Protein 1YJG (pdb70)

Nearest PDB structures (foldseek):
  2ga0-assembly1_A  TM=1.002E+00  e=1.908E-20  Borrelia turicatae
  1yjg-assembly2_D  TM=1.001E+00  e=1.704E-19  Borrelia turicatae
  7uj6-assembly2_D  TM=9.608E-01  e=1.787E-10  Borreliella burgdorferi 297
  1f1m-assembly2_D  TM=9.426E-01  e=2.082E-10  Borreliella burgdorferi
  7bml-assembly2_C  TM=9.352E-01  e=4.469E-10  Borreliella burgdorferi

InterPro domains:
  IPR001800 Lipoprotein, OspC-type [PF01441] (38-207)
  IPR036437 Outer surface protein C-like superfamily [G3DSA:1.20.120.240] (45-202)
  IPR036437 Outer surface protein C-like superfamily [SSF63515] (40-206)

CATH classification: 1.20.120.240

Solvent-accessible surface area: 25909 Å² total; per-residue (Å²): 135,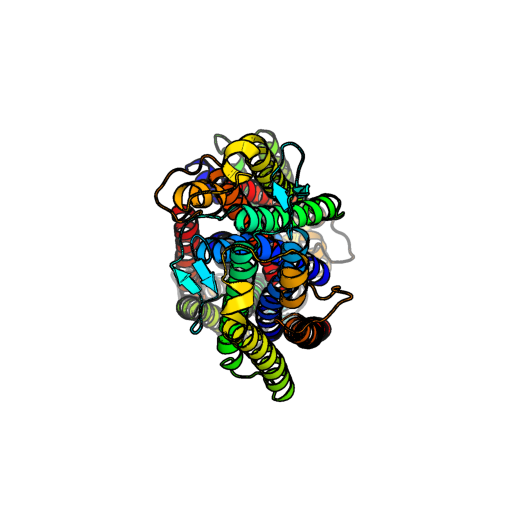154,125,5,80,65,14,34,38,7,12,86,45,0,23,20,0,25,2,4,0,62,2,0,45,28,1,13,120,0,12,2,62,56,0,0,64,142,9,53,77,109,50,50,18,84,0,9,4,0,0,0,0,0,13,8,1,0,37,13,0,22,95,75,0,33,75,10,47,162,67,138,87,31,60,124,93,28,83,36,67,0,54,78,0,40,90,10,0,58,50,0,20,79,62,0,56,78,59,37,83,52,0,8,92,91,67,0,112,31,70,42,0,58,11,0,0,20,53,86,48,143,42,61,40,68,17,0,0,71,25,0,58,118,0,10,91,8,0,63,47,0,12,95,30,0,52,56,40,10,64,58,15,33,69,90,97,89,55,116,8,50,49,14,40,41,9,12,71,34,0,30,20,2,23,4,5,0,60,2,0,40,27,0,16,118,0,11,2,59,65,0,1,67,134,10,52,72,114,44,48,25,75,0,9,2,0,2,0,0,0,15,6,0,0,42,13,0,19,91,79,0,33,63,9,44,150,38,45,80,26,61,124,98,34,88,38,68,0,51,78,0,44,89,13,0,56,53,3,19,75,60,1,57,75,67,38,79,47,0,10,92,114,61,0,116,41,68,39,0,80,12,1,0,24,64,79,14,146,43,62,62,65,19,0,0,68,30,0,47,126,0,12,94,11,0,57,51,0,16,92,33,0,52,58,39,14,72,64,7,24,112,86,86,148,22,97,103,10,26,46,10,13,84,36,0,32,19,1,26,3,6,0,61,2,0,43,29,0,14,120,0,11,1,61,56,0,1,66,143,8,56,73,111,58,51,21,102,0,9,6,0,0,0,0,0,15,7,1,0,34,14,0,24,97,76,0,32,73,8,48,165,86,138,87,34,67,130,67,29,81,36,38,0,52,75,0,36,93,10,0,58,49,0,19,79,61,0,55,81,62,34,77,47,0,8,104,111,68,1,115,36,67,46,0,67,12,0,0,20,48,87,45,144,38,62,69,69,22,0,0,72,24,0,49,117,0,10,92,10,0,43,40,0,15,15,28,0,25,10,38,10,22,63,11,7,49,89,107,61,159,98,2,41,76,15,28,43,10,13,76,42,0,36,18,0,24,3,5,0,60,3,0,42,25,0,14,122,0,10,1,63,68,0,1,67,134,8,54,74,106,42,45,32,95,0,11,5,0,2,0,0,0,14,5,1,0,41,12,0,22,91,79,0,39,70,10,56,164,88,137,85,46,65,139,96,25,84,36,68,0,51,80,0,32,86,14,0,56,54,3,20,76,61,1,59,77,56,41,80,47,0,9,93,113,59,0,117,30,59,31,0,71,13,1,0,25,65,76,16,144,39,62,72,62,19,0,0,71,37,0,50,135,0,11,92,11,0,58,47,0,16,91,30,0,40,54,42,9,76,63,14,29,124,77,111

Sequence (626 aa):
TKNITDAVAFAKSVKDVHTLVKSIDELAKAIGKKIGANGLETDADKNAKLISGAYSVISAVDTKLASLEKKVGISDDLKGKITTVKNASTSFLTKAKSKTADLGKDDVKDADAKTAIDIADTGAKDKGAEELIKLNTAIDALLTSAEAAVTAAINALTKNITDAVAFAKSVKDVHTLVKSIDELAKAIGKKIGANGLETDADKNAKLISGAYSVISAVDTKLASLEKKVGISDDLKGKITTVKNASTSFLTKAKSKTADLGKDDVKDADAKTAIDIADTGAKDKGAEELIKLNTAIDALLTSAEAAVTAAINALNITDAVAFAKSVKDVHTLVKSIDELAKAIGKKIGANGLETDADKNAKLISGAYSVISAVDTKLASLEKKVGISDDLKGKITTVKNASTSFLTKAKSKTADLGKDDVKDADAKTAIDIADTGAKDKGAEELIKLNTAIDALLTSAEAAVTAAINALTKNITDAVAFAKSVKDVHTLVKSIDELAKAIGKKIGANGLETDADKNAKLISGAYSVISAVDTKLASLEKKVGISDDLKGKITTVKNASTSFLTKAKSKTADLGKDDVKDADAKTAIDIADTGAKDKGAEELIKLNTAIDALLTSAEAAVTAAINAL

Secondary structure (DSSP, 8-state):
-HHHHHHHHHHHHHHHHHHHHHHHHHHHTTTTEEEETTEEEE--S--HHHHHHHHHHHHHHHHHHHHHHT-TT--HHHHHHHHHHHHHHHHHHHHHHHTHHHHSSS---HHHHHHHH-SSSSS--TTTHHHHHHHHHHHHHHHHHHHHHHHHHHHT-/--HHHHHHHHHHHHHHHHHHHHHHHHHHTTTTEEEETTEEEE-----HHHHHHHHHHHHHHHHHHHHHHT-TT--HHHHHHHHHHHHHHHHHHHHHHHTHHHHSSS---HHHHHHHH-TT-SS--TTTHHHHHHHHHHHHHHHHHHHHHHHHHHHH-/-HHHHHHHHHHHHHHHHHHHHHHHHHHTTTEEEETTEEEE--S--HHHHHHHHHHHHHHHHHHHHHHT-SS--HHHHHHHHHHHHHHHHHHHHHHHTHHHHSSTT--HHHHHHHH-SS-SS--TTTHHHHHHHHHHHHHHHHHHHHHHHHHHHT-/-HHHHHHHHHHHHHHHHHHHHHHHHHHHTTTTEEEETTEEEE--S--HHHHHHHHHHHHHHHHHHHHHHT-SS--HHHHHHHHHHHHHHHHHHHHHHHTHHHHSSS---HHHHHHHH-TT-SS--TTTHHHHHHHHHHHHHHHHHHHHHHHHHHTT-

Structure (mmCIF, N/CA/C/O backbone):
data_1YJG
#
_entry.id   1YJG
#
_cell.length_a   175.857
_cell.length_b   34.213
_cell.length_c   99.386
_cell.angle_alpha   90.00
_cell.angle_beta   112.68
_cell.angle_gamma   90.00
#
_symmetry.space_group_name_H-M   'C 1 2 1'
#
loop_
_entity.id
_entity.type
_entity.pdbx_description
1 polymer 'Surface protein VspA'
2 water water
#
loop_
_atom_site.group_PDB
_atom_site.id
_atom_site.type_symbol
_atom_site.label_atom_id
_atom_site.label_alt_id
_atom_site.label_comp_id
_atom_site.label_asym_id
_atom_site.label_entity_id
_atom_site.label_seq_id
_atom_site.pdbx_PDB_ins_code
_atom_site.Cartn_x
_atom_site.Cartn_y
_atom_site.Cartn_z
_atom_site.occupancy
_atom_site.B_iso_or_equiv
_atom_site.auth_seq_id
_atom_site.auth_comp_id
_atom_site.auth_asym_id
_atom_site.auth_atom_id
_atom_site.pdbx_PDB_model_num
ATOM 1 N N . THR A 1 1 ? 7.514 23.042 3.442 1.00 52.51 45 THR A N 1
ATOM 2 C CA . THR A 1 1 ? 8.389 22.614 4.576 1.00 52.42 45 THR A CA 1
ATOM 3 C C . THR A 1 1 ? 7.591 21.969 5.722 1.00 51.02 45 THR A C 1
ATOM 4 O O . THR A 1 1 ? 8.109 21.098 6.419 1.00 52.84 45 THR A O 1
ATOM 8 N N . LYS A 1 2 ? 6.345 22.397 5.923 1.00 47.97 46 LYS A N 1
ATOM 9 C CA . LYS A 1 2 ? 5.503 21.838 6.990 1.00 44.34 46 LYS A CA 1
ATOM 10 C C . LYS A 1 2 ? 5.140 20.366 6.734 1.00 40.39 46 LYS A C 1
ATOM 11 O O . LYS A 1 2 ? 4.862 19.630 7.675 1.00 39.03 46 LYS A O 1
ATOM 17 N N . ASN A 1 3 ? 5.141 19.953 5.467 1.00 36.67 47 ASN A N 1
ATOM 18 C CA . ASN A 1 3 ? 4.817 18.581 5.080 1.00 33.88 47 ASN A CA 1
ATOM 19 C C . ASN A 1 3 ? 5.855 17.570 5.568 1.00 30.70 47 ASN A C 1
ATOM 20 O O . ASN A 1 3 ? 5.505 16.479 6.030 1.00 27.97 47 ASN A O 1
ATOM 25 N N . ILE A 1 4 ? 7.132 17.916 5.428 1.00 26.24 48 ILE A N 1
ATOM 26 C CA . ILE A 1 4 ? 8.202 17.027 5.874 1.00 22.45 48 ILE A CA 1
ATOM 27 C C . ILE A 1 4 ? 8.266 17.026 7.399 1.00 17.59 48 ILE A C 1
ATOM 28 O O . ILE A 1 4 ? 8.585 16.021 8.000 1.00 14.44 48 ILE A O 1
ATOM 33 N N . THR A 1 5 ? 7.935 18.154 8.016 1.00 18.37 49 THR A N 1
ATOM 34 C CA . THR A 1 5 ? 7.952 18.277 9.466 1.00 17.74 49 THR A CA 1
ATOM 35 C C . THR A 1 5 ? 6.853 17.417 10.107 1.00 15.46 49 THR A C 1
ATOM 36 O O . THR A 1 5 ? 7.076 16.819 11.141 1.00 12.09 49 THR A O 1
ATOM 40 N N . ASP A 1 6 ? 5.692 17.338 9.462 1.00 14.12 50 ASP A N 1
ATOM 41 C CA . ASP A 1 6 ? 4.567 16.571 9.965 1.00 14.36 50 ASP A CA 1
ATOM 42 C C . ASP A 1 6 ? 4.781 15.070 9.780 1.00 14.92 50 ASP A C 1
ATOM 43 O O . ASP A 1 6 ? 4.357 14.276 10.615 1.00 12.93 50 ASP A O 1
ATOM 48 N N . ALA A 1 7 ? 5.452 14.695 8.696 1.00 12.53 51 ALA A N 1
ATOM 49 C CA . ALA A 1 7 ? 5.725 13.305 8.403 1.00 15.40 51 ALA A CA 1
ATOM 50 C C . ALA A 1 7 ? 6.756 12.790 9.381 1.00 14.93 51 ALA A C 1
ATOM 51 O O . ALA A 1 7 ? 6.614 11.696 9.922 1.00 12.48 51 ALA A O 1
ATOM 53 N N . VAL A 1 8 ? 7.788 13.592 9.609 1.00 13.15 52 VAL A N 1
ATOM 54 C CA . VAL A 1 8 ? 8.855 13.216 10.523 1.00 14.89 52 VAL A CA 1
ATOM 55 C C . VAL A 1 8 ? 8.298 13.068 11.942 1.00 14.91 52 VAL A C 1
ATOM 56 O O . VAL A 1 8 ? 8.549 12.066 12.603 1.00 12.69 52 VAL A O 1
ATOM 60 N N . ALA A 1 9 ? 7.520 14.053 12.383 1.00 9.48 53 ALA A N 1
ATOM 61 C CA . ALA A 1 9 ? 6.928 14.034 13.716 1.00 12.21 53 ALA A CA 1
ATOM 62 C C . ALA A 1 9 ? 6.075 12.772 13.928 1.00 13.05 53 ALA A C 1
ATOM 63 O O . ALA A 1 9 ? 6.190 12.086 14.951 1.00 14.89 53 ALA A O 1
ATOM 65 N N . PHE A 1 10 ? 5.248 12.452 12.941 1.00 13.53 54 PHE A N 1
ATOM 66 C CA . PHE A 1 10 ? 4.379 11.282 13.006 1.00 14.92 54 PHE A CA 1
ATOM 67 C C . PHE A 1 10 ? 5.179 9.991 13.068 1.00 16.28 54 PHE A C 1
ATOM 68 O O . PHE A 1 10 ? 4.852 9.076 13.815 1.00 14.80 54 PHE A O 1
ATOM 76 N N . ALA A 1 11 ? 6.227 9.926 12.260 1.00 17.17 55 ALA A N 1
ATOM 77 C CA . ALA A 1 11 ? 7.102 8.767 12.202 1.00 15.79 55 ALA A CA 1
ATOM 78 C C . ALA A 1 11 ? 7.817 8.582 13.537 1.00 13.18 55 ALA A C 1
ATOM 79 O O . ALA A 1 11 ? 8.040 7.456 13.964 1.00 12.41 55 ALA A O 1
ATOM 81 N N . LYS A 1 12 ? 8.175 9.691 14.176 1.00 11.57 56 LYS A N 1
ATOM 82 C CA . LYS A 1 12 ? 8.861 9.669 15.466 1.00 13.52 56 LYS A CA 1
ATOM 83 C C . LYS A 1 12 ? 7.964 9.038 16.520 1.00 13.29 56 LYS A C 1
ATOM 84 O O . LYS A 1 12 ? 8.428 8.288 17.363 1.00 13.74 56 LYS A O 1
ATOM 90 N N . SER A 1 13 ? 6.683 9.394 16.470 1.00 13.19 57 SER A N 1
ATOM 91 C CA . SER A 1 13 ? 5.682 8.906 17.400 1.00 10.55 57 SER A CA 1
ATOM 92 C C . SER A 1 13 ? 5.411 7.437 17.210 1.00 11.89 57 SER A C 1
ATOM 93 O O . SER A 1 13 ? 5.235 6.706 18.185 1.00 13.45 57 SER A O 1
ATOM 96 N N . VAL A 1 14 ? 5.357 7.009 15.953 1.00 11.81 58 VAL A N 1
ATOM 97 C CA . VAL A 1 14 ? 5.107 5.618 15.623 1.00 11.83 58 VAL A CA 1
ATOM 98 C C . VAL A 1 14 ? 6.337 4.782 15.987 1.00 11.31 58 VAL A C 1
ATOM 99 O O . VAL A 1 14 ? 6.204 3.681 16.526 1.00 11.79 58 VAL A O 1
ATOM 103 N N . LYS A 1 15 ? 7.523 5.311 15.700 1.00 8.98 59 LYS A N 1
ATOM 104 C CA . LYS A 1 15 ? 8.782 4.625 16.005 1.00 10.23 59 LYS A CA 1
ATOM 105 C C . LYS A 1 15 ? 8.825 4.369 17.506 1.00 12.36 59 LYS A C 1
ATOM 106 O O . LYS A 1 15 ? 9.178 3.279 17.955 1.00 8.20 59 LYS A O 1
ATOM 112 N N . ASP A 1 16 ? 8.446 5.391 18.269 1.00 10.22 60 ASP A N 1
ATOM 113 C CA . ASP A 1 16 ? 8.409 5.323 19.715 1.00 10.69 60 ASP A CA 1
ATOM 114 C C . ASP A 1 16 ? 7.542 4.138 20.177 1.00 11.44 60 ASP A C 1
ATOM 115 O O . ASP A 1 16 ? 7.984 3.306 20.958 1.00 6.37 60 ASP A O 1
ATOM 120 N N . VAL A 1 17 ? 6.311 4.063 19.677 1.00 11.20 61 VAL A N 1
ATOM 121 C CA . VAL A 1 17 ? 5.398 2.988 20.043 1.00 10.47 61 VAL A CA 1
ATOM 122 C C . VAL A 1 17 ? 5.936 1.610 19.590 1.00 12.10 61 VAL A C 1
ATOM 123 O O . VAL A 1 17 ? 5.815 0.619 20.303 1.00 9.85 61 VAL A O 1
ATOM 127 N N . HIS A 1 18 ? 6.549 1.572 18.414 1.00 10.68 62 HIS A N 1
ATOM 128 C CA . HIS A 1 18 ? 7.103 0.352 17.849 1.00 10.39 62 HIS A CA 1
ATOM 129 C C . HIS A 1 18 ? 8.174 -0.214 18.764 1.00 12.30 62 HIS A C 1
ATOM 130 O O . HIS A 1 18 ? 8.175 -1.417 19.084 1.00 6.53 62 HIS A O 1
ATOM 137 N N . THR A 1 19 ? 9.065 0.665 19.218 1.00 10.95 63 THR A N 1
ATOM 138 C CA . THR A 1 19 ? 10.143 0.264 20.114 1.00 13.61 63 THR A CA 1
ATOM 139 C C . THR A 1 19 ? 9.572 -0.295 21.423 1.00 13.13 63 THR A C 1
ATOM 140 O O . THR A 1 19 ? 9.985 -1.370 21.862 1.00 10.22 63 THR A O 1
ATOM 144 N N . LEU A 1 20 ? 8.625 0.423 22.031 1.00 8.93 64 LEU A N 1
ATOM 145 C CA . LEU A 1 20 ? 8.012 -0.038 23.275 1.00 11.00 64 LEU A CA 1
ATOM 146 C C . LEU A 1 20 ? 7.409 -1.455 23.136 1.00 13.16 64 LEU A C 1
ATOM 147 O O . LEU A 1 20 ? 7.523 -2.266 24.049 1.00 10.15 64 LEU A O 1
ATOM 152 N N . VAL A 1 21 ? 6.771 -1.727 22.000 1.00 8.32 65 VAL A N 1
ATOM 153 C CA . VAL A 1 21 ? 6.152 -3.015 21.735 1.00 12.39 65 VAL A CA 1
ATOM 154 C C . VAL A 1 21 ? 7.227 -4.114 21.659 1.00 11.62 65 VAL A C 1
ATOM 155 O O . VAL A 1 21 ? 7.085 -5.169 22.275 1.00 11.51 65 VAL A O 1
ATOM 159 N N . LYS A 1 22 ? 8.305 -3.829 20.937 1.00 11.38 66 LYS A N 1
ATOM 160 C CA . LYS A 1 22 ? 9.415 -4.751 20.787 1.00 11.09 66 LYS A CA 1
ATOM 161 C C . LYS A 1 22 ? 10.153 -4.935 22.114 1.00 11.55 66 LYS A C 1
ATOM 162 O O . LYS A 1 22 ? 10.759 -6.001 22.346 1.00 12.03 66 LYS A O 1
ATOM 168 N N . SER A 1 23 ? 10.094 -3.915 22.975 1.00 5.97 67 SER A N 1
ATOM 169 C CA . SER A 1 23 ? 10.757 -3.939 24.283 1.00 5.56 67 SER A CA 1
ATOM 170 C C . SER A 1 23 ? 10.194 -5.054 25.134 1.00 7.67 67 SER A C 1
ATOM 171 O O . SER A 1 23 ? 10.877 -5.546 26.022 1.00 10.71 67 SER A O 1
ATOM 174 N N . ILE A 1 24 ? 8.950 -5.449 24.861 1.00 9.21 68 ILE A N 1
ATOM 175 C CA . ILE A 1 24 ? 8.312 -6.538 25.600 1.00 10.36 68 ILE A CA 1
ATOM 176 C C . ILE A 1 24 ? 9.090 -7.856 25.339 1.00 11.98 68 ILE A C 1
ATOM 177 O O . ILE A 1 24 ? 9.084 -8.740 26.179 1.00 10.08 68 ILE A O 1
ATOM 182 N N . ASP A 1 25 ? 9.737 -7.987 24.172 1.00 11.57 69 ASP A N 1
ATOM 183 C CA . ASP A 1 25 ? 10.539 -9.184 23.862 1.00 11.46 69 ASP A CA 1
ATOM 184 C C . ASP A 1 25 ? 11.767 -9.204 24.792 1.00 12.14 69 ASP A C 1
ATOM 185 O O . ASP A 1 25 ? 12.277 -10.266 25.126 1.00 9.18 69 ASP A O 1
ATOM 190 N N . GLU A 1 26 ? 12.262 -8.019 25.168 1.00 12.99 70 GLU A N 1
ATOM 191 C CA . GLU A 1 26 ? 13.417 -7.920 26.070 1.00 11.96 70 GLU A CA 1
ATOM 192 C C . GLU A 1 26 ? 13.000 -8.281 27.507 1.00 9.44 70 GLU A C 1
ATOM 193 O O . GLU A 1 26 ? 13.818 -8.772 28.274 1.00 6.62 70 GLU A O 1
ATOM 199 N N . LEU A 1 27 ? 11.737 -8.032 27.856 1.00 9.52 71 LEU A N 1
ATOM 200 C CA . LEU A 1 27 ? 11.207 -8.344 29.181 1.00 11.36 71 LEU A CA 1
ATOM 201 C C . LEU A 1 27 ? 10.972 -9.843 29.305 1.00 14.08 71 LEU A C 1
ATOM 202 O O . LEU A 1 27 ? 11.116 -10.419 30.400 1.00 14.46 71 LEU A O 1
ATOM 207 N N . ALA A 1 28 ? 10.598 -10.468 28.188 1.00 13.68 72 ALA A N 1
ATOM 208 C CA . ALA A 1 28 ? 10.347 -11.905 28.144 1.00 16.94 72 ALA A CA 1
ATOM 209 C C . ALA A 1 28 ? 11.643 -12.685 28.367 1.00 15.72 72 ALA A C 1
ATOM 210 O O . ALA A 1 28 ? 11.608 -13.808 28.841 1.00 18.42 72 ALA A O 1
ATOM 212 N N . LYS A 1 29 ? 12.785 -12.093 28.017 1.00 18.30 73 LYS A N 1
ATOM 213 C CA . LYS A 1 29 ? 14.084 -12.741 28.224 1.00 17.47 73 LYS A CA 1
ATOM 214 C C . LYS A 1 29 ? 14.446 -12.750 29.724 1.00 15.65 73 LYS A C 1
ATOM 215 O O . LYS A 1 29 ? 15.396 -13.413 30.129 1.00 18.72 73 LYS A O 1
ATOM 221 N N . ALA A 1 30 ? 13.720 -11.971 30.527 1.00 17.29 74 ALA A N 1
ATOM 222 C CA . ALA A 1 30 ? 13.947 -11.881 31.974 1.00 17.68 74 ALA A CA 1
ATOM 223 C C . ALA A 1 30 ? 13.051 -12.812 32.787 1.00 17.89 74 ALA A C 1
ATOM 224 O O . ALA A 1 30 ? 13.171 -12.871 34.011 1.00 17.24 74 ALA A O 1
ATOM 226 N N . ILE A 1 31 ? 12.129 -13.498 32.117 1.00 15.72 75 ILE A N 1
ATOM 227 C CA . ILE A 1 31 ? 11.232 -14.418 32.797 1.00 17.88 75 ILE A CA 1
ATOM 228 C C . ILE A 1 31 ? 12.060 -15.535 33.436 1.00 17.33 75 ILE A C 1
ATOM 229 O O . ILE A 1 31 ? 12.905 -16.150 32.782 1.00 16.07 75 ILE A O 1
ATOM 234 N N . GLY A 1 32 ? 11.827 -15.780 34.719 1.00 20.61 76 GLY A N 1
ATOM 235 C CA . GLY A 1 32 ? 12.539 -16.820 35.443 1.00 21.29 76 GLY A CA 1
ATOM 236 C C . GLY A 1 32 ? 14.022 -16.541 35.518 1.00 21.24 76 GLY A C 1
ATOM 237 O O . GLY A 1 32 ? 14.830 -17.460 35.418 1.00 24.30 76 GLY A O 1
ATOM 238 N N . LYS A 1 33 ? 14.367 -15.263 35.659 1.00 19.64 77 LYS A N 1
ATOM 239 C CA . LYS A 1 33 ? 15.750 -14.823 35.751 1.00 21.66 77 LYS A CA 1
ATOM 240 C C . LYS A 1 33 ? 15.914 -13.737 36.812 1.00 20.61 77 LYS A C 1
ATOM 241 O O . LYS A 1 33 ? 15.068 -12.844 36.963 1.00 18.93 77 LYS A O 1
ATOM 247 N N . LYS A 1 34 ? 17.015 -13.831 37.546 1.00 19.03 78 LYS A N 1
ATOM 248 C CA . LYS A 1 34 ? 17.356 -12.874 38.583 1.00 19.55 78 LYS A CA 1
ATOM 249 C C . LYS A 1 34 ? 18.616 -12.151 38.129 1.00 17.82 78 LYS A C 1
ATOM 250 O O . LYS A 1 34 ? 19.328 -12.638 37.252 1.00 13.51 78 LYS A O 1
ATOM 256 N N . ILE A 1 35 ? 18.884 -10.983 38.699 1.00 19.00 79 ILE A N 1
ATOM 257 C CA . ILE A 1 35 ? 20.088 -10.259 38.332 1.00 18.48 79 ILE A CA 1
ATOM 258 C C . ILE A 1 35 ? 21.192 -10.891 39.175 1.00 21.25 79 ILE A C 1
ATOM 259 O O . ILE A 1 35 ? 21.193 -10.757 40.399 1.00 20.26 79 ILE A O 1
ATOM 264 N N . GLY A 1 36 ? 22.077 -11.630 38.506 1.00 23.29 80 GLY A N 1
ATOM 265 C CA . GLY A 1 36 ? 23.205 -12.309 39.129 1.00 22.62 80 GLY A CA 1
ATOM 266 C C . GLY A 1 36 ? 24.466 -11.471 39.045 1.00 22.39 80 GLY A C 1
ATOM 267 O O . GLY A 1 36 ? 24.443 -10.362 38.496 1.00 19.31 80 GLY A O 1
ATOM 268 N N . ALA A 1 37 ? 25.566 -12.010 39.572 1.00 22.25 81 ALA A N 1
ATOM 269 C CA . ALA A 1 37 ? 26.861 -11.323 39.580 1.00 23.24 81 ALA A CA 1
ATOM 270 C C . ALA A 1 37 ? 27.454 -11.124 38.194 1.00 24.30 81 ALA A C 1
ATOM 271 O O . ALA A 1 37 ? 28.267 -10.222 37.993 1.00 22.39 81 ALA A O 1
ATOM 273 N N . ASN A 1 38 ? 27.065 -11.975 37.248 1.00 28.37 82 ASN A N 1
ATOM 274 C CA . ASN A 1 38 ? 27.566 -11.891 35.873 1.00 30.76 82 ASN A CA 1
ATOM 275 C C . ASN A 1 38 ? 26.497 -11.591 34.821 1.00 29.62 82 ASN A C 1
ATOM 276 O O . ASN A 1 38 ? 26.748 -11.720 33.626 1.00 29.25 82 ASN A O 1
ATOM 281 N N . GLY A 1 39 ? 25.324 -11.157 35.275 1.00 29.43 83 GLY A N 1
ATOM 282 C CA . GLY A 1 39 ? 24.207 -10.839 34.400 1.00 28.47 83 GLY A CA 1
ATOM 283 C C . GLY A 1 39 ? 22.996 -11.648 34.816 1.00 27.61 83 GLY A C 1
ATOM 284 O O . GLY A 1 39 ? 22.928 -12.119 35.943 1.00 27.04 83 GLY A O 1
ATOM 285 N N . LEU A 1 40 ? 22.048 -11.824 33.904 1.00 27.42 84 LEU A N 1
ATOM 286 C CA . LEU A 1 40 ? 20.837 -12.585 34.185 1.00 27.17 84 LEU A CA 1
ATOM 287 C C . LEU A 1 40 ? 21.132 -14.075 34.375 1.00 27.77 84 LEU A C 1
ATOM 288 O O . LEU A 1 40 ? 21.752 -14.724 33.529 1.00 27.02 84 LEU A O 1
ATOM 293 N N . GLU A 1 41 ? 20.669 -14.595 35.505 1.00 29.13 85 GLU A N 1
ATOM 294 C CA . GLU A 1 41 ? 20.848 -15.990 35.880 1.00 31.12 85 GLU A CA 1
ATOM 295 C C . GLU A 1 41 ? 19.503 -16.658 36.063 1.00 29.90 85 GLU A C 1
ATOM 296 O O . GLU A 1 41 ? 18.545 -16.016 36.462 1.00 29.00 85 GLU A O 1
ATOM 302 N N . THR A 1 42 ? 19.442 -17.959 35.817 1.00 30.53 86 THR A N 1
ATOM 303 C CA . THR A 1 42 ? 18.200 -18.694 35.978 1.00 32.27 86 THR A CA 1
ATOM 304 C C . THR A 1 42 ? 17.798 -18.741 37.453 1.00 32.33 86 THR A C 1
ATOM 305 O O . THR A 1 42 ? 18.593 -19.116 38.306 1.00 33.34 86 THR A O 1
ATOM 309 N N . ASP A 1 43 ? 16.566 -18.317 37.720 1.00 31.63 87 ASP A N 1
ATOM 310 C CA . ASP A 1 43 ? 15.954 -18.281 39.047 1.00 30.50 87 ASP A CA 1
ATOM 311 C C . ASP A 1 43 ? 14.448 -18.259 38.747 1.00 29.14 87 ASP A C 1
ATOM 312 O O . ASP A 1 43 ? 13.814 -17.207 38.709 1.00 29.66 87 ASP A O 1
ATOM 317 N N . ALA A 1 44 ? 13.911 -19.447 38.491 1.00 26.59 88 ALA A N 1
ATOM 318 C CA . ALA A 1 44 ? 12.505 -19.666 38.129 1.00 26.81 88 ALA A CA 1
ATOM 319 C C . ALA A 1 44 ? 11.353 -19.091 38.965 1.00 25.00 88 ALA A C 1
ATOM 320 O O . ALA A 1 44 ? 11.447 -18.894 40.174 1.00 22.12 88 ALA A O 1
ATOM 322 N N . ASP A 1 45 ? 10.252 -18.871 38.246 1.00 23.53 89 ASP A N 1
ATOM 323 C CA . ASP A 1 45 ? 8.977 -18.360 38.751 1.00 20.78 89 ASP A CA 1
ATOM 324 C C . ASP A 1 45 ? 8.973 -16.974 39.417 1.00 19.84 89 ASP A C 1
ATOM 325 O O . ASP A 1 45 ? 9.887 -16.183 39.211 1.00 19.34 89 ASP A O 1
ATOM 330 N N . LYS A 1 46 ? 7.911 -16.673 40.162 1.00 19.88 90 LYS A N 1
ATOM 331 C CA . LYS A 1 46 ? 7.757 -15.387 40.847 1.00 25.05 90 LYS A CA 1
ATOM 332 C C . LYS A 1 46 ? 7.836 -14.231 39.828 1.00 22.33 90 LYS A C 1
ATOM 333 O O . LYS A 1 46 ? 8.441 -13.188 40.093 1.00 21.52 90 LYS A O 1
ATOM 339 N N . ASN A 1 47 ? 7.175 -14.410 38.686 1.00 20.71 91 ASN A N 1
ATOM 340 C CA . ASN A 1 47 ? 7.183 -13.419 37.602 1.00 19.87 91 ASN A CA 1
ATOM 341 C C . ASN A 1 47 ? 6.105 -12.336 37.599 1.00 20.33 91 ASN A C 1
ATOM 342 O O . ASN A 1 47 ? 6.144 -11.453 36.747 1.00 20.41 91 ASN A O 1
ATOM 347 N N . ALA A 1 48 ? 5.159 -12.372 38.534 1.00 19.69 92 ALA A N 1
ATOM 348 C CA . ALA A 1 48 ? 4.087 -11.363 38.563 1.00 18.82 92 ALA A CA 1
ATOM 349 C C . ALA A 1 48 ? 4.493 -9.903 38.285 1.00 18.04 92 ALA A C 1
ATOM 350 O O . ALA A 1 48 ? 3.917 -9.263 37.407 1.00 14.57 92 ALA A O 1
ATOM 352 N N . LYS A 1 49 ? 5.468 -9.385 39.032 1.00 17.96 93 LYS A N 1
ATOM 353 C CA . LYS A 1 49 ? 5.914 -7.985 38.874 1.00 16.64 93 LYS A CA 1
ATOM 354 C C . LYS A 1 49 ? 6.502 -7.649 37.508 1.00 13.08 93 LYS A C 1
ATOM 355 O O . LYS A 1 49 ? 6.468 -6.491 37.093 1.00 8.70 93 LYS A O 1
ATOM 361 N N . LEU A 1 50 ? 7.081 -8.647 36.845 1.00 12.22 94 LEU A N 1
ATOM 362 C CA . LEU A 1 50 ? 7.653 -8.459 35.517 1.00 14.00 94 LEU A CA 1
ATOM 363 C C . LEU A 1 50 ? 6.472 -8.297 34.547 1.00 15.21 94 LEU A C 1
ATOM 364 O O . LEU A 1 50 ? 6.515 -7.451 33.651 1.00 9.02 94 LEU A O 1
ATOM 369 N N . ILE A 1 51 ? 5.413 -9.089 34.742 1.00 13.85 95 ILE A N 1
ATOM 370 C CA . ILE A 1 51 ? 4.238 -8.980 33.885 1.00 16.87 95 ILE A CA 1
ATOM 371 C C . ILE A 1 51 ? 3.594 -7.608 34.145 1.00 17.77 95 ILE A C 1
ATOM 372 O O . ILE A 1 51 ? 3.053 -7.002 33.228 1.00 15.47 95 ILE A O 1
ATOM 377 N N . SER A 1 52 ? 3.649 -7.126 35.387 1.00 14.96 96 SER A N 1
ATOM 378 C CA . SER A 1 52 ? 3.075 -5.821 35.714 1.00 15.20 96 SER A CA 1
ATOM 379 C C . SER A 1 52 ? 3.821 -4.759 34.898 1.00 15.22 96 SER A C 1
ATOM 380 O O . SER A 1 52 ? 3.202 -3.832 34.389 1.00 15.08 96 SER A O 1
ATOM 383 N N . GLY A 1 53 ? 5.143 -4.914 34.775 1.00 13.02 97 GLY A N 1
ATOM 384 C CA . GLY A 1 53 ? 5.983 -3.995 34.024 1.00 13.93 97 GLY A CA 1
ATOM 385 C C . GLY A 1 53 ? 5.575 -3.943 32.561 1.00 12.14 97 GLY A C 1
ATOM 386 O O . GLY A 1 53 ? 5.448 -2.867 31.978 1.00 11.55 97 GLY A O 1
ATOM 387 N N . ALA A 1 54 ? 5.375 -5.118 31.977 1.00 11.26 98 ALA A N 1
ATOM 388 C CA . ALA A 1 54 ? 4.952 -5.259 30.585 1.00 10.43 98 ALA A CA 1
ATOM 389 C C . ALA A 1 54 ? 3.596 -4.594 30.425 1.00 12.70 98 ALA A C 1
ATOM 390 O O . ALA A 1 54 ? 3.358 -3.869 29.467 1.00 15.65 98 ALA A O 1
ATOM 392 N N . TYR A 1 55 ? 2.714 -4.837 31.388 1.00 12.34 99 TYR A N 1
ATOM 393 C CA . TYR A 1 55 ? 1.385 -4.253 31.379 1.00 10.70 99 TYR A CA 1
ATOM 394 C C . TYR A 1 55 ? 1.483 -2.719 31.351 1.00 10.87 99 TYR A C 1
ATOM 395 O O . TYR A 1 55 ? 0.728 -2.077 30.638 1.00 9.15 99 TYR A O 1
ATOM 404 N N . SER A 1 56 ? 2.410 -2.151 32.130 1.00 12.28 100 SER A N 1
ATOM 405 C CA . SER A 1 56 ? 2.603 -0.692 32.211 1.00 13.79 100 SER A CA 1
ATOM 406 C C . SER A 1 56 ? 3.161 -0.107 30.904 1.00 10.84 100 SER A C 1
ATOM 407 O O . SER A 1 56 ? 2.794 0.998 30.504 1.00 12.09 100 SER A O 1
ATOM 410 N N . VAL A 1 57 ? 4.049 -0.851 30.251 1.00 10.52 101 VAL A N 1
ATOM 411 C CA . VAL A 1 57 ? 4.630 -0.425 28.989 1.00 12.29 101 VAL A CA 1
ATOM 412 C C . VAL A 1 57 ? 3.520 -0.428 27.928 1.00 11.32 101 VAL A C 1
ATOM 413 O O . VAL A 1 57 ? 3.429 0.496 27.153 1.00 9.76 101 VAL A O 1
ATOM 417 N N . ILE A 1 58 ? 2.674 -1.457 27.907 1.00 14.36 102 ILE A N 1
ATOM 418 C CA . ILE A 1 58 ? 1.592 -1.520 26.917 1.00 15.93 102 ILE A CA 1
ATOM 419 C C . ILE A 1 58 ? 0.526 -0.468 27.210 1.00 15.17 102 ILE A C 1
ATOM 420 O O . ILE A 1 58 ? -0.160 -0.045 26.295 1.00 12.60 102 ILE A O 1
ATOM 425 N N . SER A 1 59 ? 0.415 -0.032 28.470 1.00 16.28 103 SER A N 1
ATOM 426 C CA . SER A 1 59 ? -0.555 0.997 28.853 1.00 15.83 103 SER A CA 1
ATOM 427 C C . SER A 1 59 ? -0.051 2.312 28.291 1.00 10.49 103 SER A C 1
ATOM 428 O O . SER A 1 59 ? -0.839 3.129 27.835 1.00 7.18 103 SER A O 1
ATOM 431 N N . ALA A 1 60 ? 1.268 2.508 28.326 1.00 11.91 104 ALA A N 1
ATOM 432 C CA . ALA A 1 60 ? 1.891 3.729 27.800 1.00 10.77 104 ALA A CA 1
ATOM 433 C C . ALA A 1 60 ? 1.681 3.745 26.296 1.00 10.57 104 ALA A C 1
ATOM 434 O O . ALA A 1 60 ? 1.409 4.789 25.720 1.00 12.05 104 ALA A O 1
ATOM 436 N N . VAL A 1 61 ? 1.809 2.573 25.672 1.00 8.20 105 VAL A N 1
ATOM 437 C CA . VAL A 1 61 ? 1.613 2.427 24.236 1.00 10.50 105 VAL A CA 1
ATOM 438 C C . VAL A 1 61 ? 0.190 2.829 23.853 1.00 10.79 105 VAL A C 1
ATOM 439 O O . VAL A 1 61 ? -0.017 3.581 22.900 1.00 14.44 105 VAL A O 1
ATOM 443 N N . ASP A 1 62 ? -0.780 2.321 24.608 1.00 10.51 106 ASP A N 1
ATOM 444 C CA . ASP A 1 62 ? -2.199 2.609 24.380 1.00 13.21 106 ASP A CA 1
ATOM 445 C C . ASP A 1 62 ? -2.494 4.118 24.480 1.00 12.29 106 ASP A C 1
ATOM 446 O O . ASP A 1 62 ? -3.233 4.666 23.664 1.00 10.43 106 ASP A O 1
ATOM 451 N N . THR A 1 63 ? -1.904 4.767 25.478 1.00 8.25 107 THR A N 1
ATOM 452 C CA . THR A 1 63 ? -2.079 6.196 25.702 1.00 11.10 107 THR A CA 1
ATOM 453 C C . THR A 1 63 ? -1.498 6.990 24.525 1.00 13.15 107 THR A C 1
ATOM 454 O O . THR A 1 63 ? -2.091 7.963 24.089 1.00 14.46 107 THR A O 1
ATOM 458 N N . LYS A 1 64 ? -0.342 6.562 24.021 1.00 16.19 108 LYS A N 1
ATOM 459 C CA . LYS A 1 64 ? 0.319 7.229 22.898 1.00 14.30 108 LYS A CA 1
ATOM 460 C C . LYS A 1 64 ? -0.477 7.087 21.604 1.00 13.27 108 LYS A C 1
ATOM 461 O O . LYS A 1 64 ? -0.482 7.981 20.779 1.00 18.17 108 LYS A O 1
ATOM 467 N N . LEU A 1 65 ? -1.143 5.956 21.441 1.00 18.16 109 LEU A N 1
ATOM 468 C CA . LEU A 1 65 ? -1.951 5.682 20.265 1.00 15.91 109 LEU A CA 1
ATOM 469 C C . LEU A 1 65 ? -3.235 6.484 20.377 1.00 13.99 109 LEU A C 1
ATOM 470 O O . LEU A 1 65 ? -3.748 6.955 19.373 1.00 15.44 109 LEU A O 1
ATOM 475 N N . ALA A 1 66 ? -3.742 6.646 21.601 1.00 14.53 110 ALA A N 1
ATOM 476 C CA . ALA A 1 66 ? -4.962 7.413 21.844 1.00 16.65 110 ALA A CA 1
ATOM 477 C C . ALA A 1 66 ? -4.718 8.856 21.393 1.00 17.63 110 ALA A C 1
ATOM 478 O O . ALA A 1 66 ? -5.579 9.484 20.775 1.00 18.09 110 ALA A O 1
ATOM 480 N N . SER A 1 67 ? -3.517 9.352 21.669 1.00 15.67 111 SER A N 1
ATOM 481 C CA . SER A 1 67 ? -3.124 10.701 21.285 1.00 21.22 111 SER A CA 1
ATOM 482 C C . SER A 1 67 ? -2.944 10.792 19.764 1.00 19.53 111 SER A C 1
ATOM 483 O O . SER A 1 67 ? -3.389 11.743 19.139 1.00 18.81 111 SER A O 1
ATOM 486 N N . LEU A 1 68 ? -2.288 9.793 19.180 1.00 21.11 112 LEU A N 1
ATOM 487 C CA . LEU A 1 68 ? -2.048 9.767 17.734 1.00 23.02 112 LEU A CA 1
ATOM 488 C C . LEU A 1 68 ? -3.338 9.761 16.905 1.00 22.81 112 LEU A C 1
ATOM 489 O O . LEU A 1 68 ? -3.400 10.386 15.846 1.00 21.82 112 LEU A O 1
ATOM 494 N N . GLU A 1 69 ? -4.343 9.038 17.392 1.00 22.64 113 GLU A N 1
ATOM 495 C CA . GLU A 1 69 ? -5.650 8.932 16.739 1.00 24.11 113 GLU A CA 1
ATOM 496 C C . GLU A 1 69 ? -6.340 10.291 16.585 1.00 24.08 113 GLU A C 1
ATOM 497 O O . GLU A 1 69 ? -7.132 10.476 15.666 1.00 25.19 113 GLU A O 1
ATOM 503 N N . LYS A 1 70 ? -6.060 11.213 17.505 1.00 23.91 114 LYS A N 1
ATOM 504 C CA . LYS A 1 70 ? -6.650 12.553 17.496 1.00 27.52 114 LYS A CA 1
ATOM 505 C C . LYS A 1 70 ? -5.829 13.593 16.739 1.00 28.06 114 LYS A C 1
ATOM 506 O O . LYS A 1 70 ? -6.158 14.781 16.773 1.00 29.33 114 LYS A O 1
ATOM 512 N N . LYS A 1 71 ? -4.772 13.169 16.049 1.00 31.55 115 LYS A N 1
ATOM 513 C CA . LYS A 1 71 ? -3.940 14.122 15.307 1.00 32.86 115 LYS A CA 1
ATOM 514 C C . LYS A 1 71 ? -4.675 14.646 14.066 1.00 30.61 115 LYS A C 1
ATOM 515 O O . LYS A 1 71 ? -5.245 13.867 13.293 1.00 28.86 115 LYS A O 1
ATOM 521 N N . VAL A 1 72 ? -4.668 15.970 13.906 1.00 29.35 116 VAL A N 1
ATOM 522 C CA . VAL A 1 72 ? -5.322 16.642 12.780 1.00 26.74 116 VAL A CA 1
ATOM 523 C C . VAL A 1 72 ? -4.495 16.567 11.499 1.00 25.70 116 VAL A C 1
ATOM 524 O O . VAL A 1 72 ? -3.263 16.601 11.542 1.00 25.17 116 VAL A O 1
ATOM 528 N N . GLY A 1 73 ? -5.186 16.475 10.361 1.00 26.63 117 GLY A N 1
ATOM 529 C CA . GLY A 1 73 ? -4.544 16.401 9.057 1.00 24.38 117 GLY A CA 1
ATOM 530 C C . GLY A 1 73 ? -4.091 15.009 8.650 1.00 24.25 117 GLY A C 1
ATOM 531 O O . GLY A 1 73 ? -3.549 14.837 7.560 1.00 23.88 117 GLY A O 1
ATOM 532 N N . ILE A 1 74 ? -4.313 14.021 9.518 1.00 23.23 118 ILE A N 1
ATOM 533 C CA . ILE A 1 74 ? -3.931 12.624 9.257 1.00 20.84 118 ILE A CA 1
ATOM 534 C C . ILE A 1 74 ? -4.928 12.015 8.281 1.00 17.48 118 ILE A C 1
ATOM 535 O O . ILE A 1 74 ? -6.129 12.242 8.399 1.00 13.14 118 ILE A O 1
ATOM 540 N N . SER A 1 75 ? -4.434 11.223 7.327 1.00 17.57 119 SER A N 1
ATOM 541 C CA . SER A 1 75 ? -5.296 10.595 6.335 1.00 14.57 119 SER A CA 1
ATOM 542 C C . SER A 1 75 ? -6.134 9.511 7.005 1.00 15.05 119 SER A C 1
ATOM 543 O O . SER A 1 75 ? -5.720 8.933 8.006 1.00 16.10 119 SER A O 1
ATOM 546 N N . ASP A 1 76 ? -7.324 9.262 6.465 1.00 14.08 120 ASP A N 1
ATOM 547 C CA . ASP A 1 76 ? -8.222 8.248 7.006 1.00 14.80 120 ASP A CA 1
ATOM 548 C C . ASP A 1 76 ? -7.561 6.872 7.014 1.00 16.13 120 ASP A C 1
ATOM 549 O O . ASP A 1 76 ? -7.770 6.092 7.932 1.00 15.17 120 ASP A O 1
ATOM 554 N N . ASP A 1 77 ? -6.773 6.574 5.985 1.00 19.98 121 ASP A N 1
ATOM 555 C CA . ASP A 1 77 ? -6.084 5.291 5.893 1.00 21.31 121 ASP A CA 1
ATOM 556 C C . ASP A 1 77 ? -5.087 5.125 7.054 1.00 20.16 121 ASP A C 1
ATOM 557 O O . ASP A 1 77 ? -5.024 4.071 7.690 1.00 15.03 121 ASP A O 1
ATOM 562 N N . LEU A 1 78 ? -4.305 6.170 7.313 1.00 19.72 122 LEU A N 1
ATOM 563 C CA . LEU A 1 78 ? -3.327 6.151 8.398 1.00 20.91 122 LEU A CA 1
ATOM 564 C C . LEU A 1 78 ? -4.061 6.074 9.738 1.00 20.56 122 LEU A C 1
ATOM 565 O O . LEU A 1 78 ? -3.659 5.328 10.631 1.00 19.97 122 LEU A O 1
ATOM 570 N N . LYS A 1 79 ? -5.141 6.841 9.869 1.00 18.62 123 LYS A N 1
ATOM 571 C CA . LYS A 1 79 ? -5.929 6.849 11.094 1.00 15.13 123 LYS A CA 1
ATOM 572 C C . LYS A 1 79 ? -6.444 5.444 11.403 1.00 13.56 123 LYS A C 1
ATOM 573 O O . LYS A 1 79 ? -6.481 5.059 12.558 1.00 9.56 123 LYS A O 1
ATOM 579 N N . GLY A 1 80 ? -6.821 4.687 10.367 1.00 15.42 124 GLY A N 1
ATOM 580 C CA . GLY A 1 80 ? -7.334 3.329 10.521 1.00 13.33 124 GLY A CA 1
ATOM 581 C C . GLY A 1 80 ? -6.278 2.325 10.945 1.00 15.40 124 GLY A C 1
ATOM 582 O O . GLY A 1 80 ? -6.549 1.383 11.706 1.00 13.39 124 GLY A O 1
ATOM 583 N N . LYS A 1 81 ? -5.075 2.490 10.408 1.00 13.73 125 LYS A N 1
ATOM 584 C CA . LYS A 1 81 ? -3.971 1.608 10.739 1.00 13.33 125 LYS A CA 1
ATOM 585 C C . LYS A 1 81 ? -3.602 1.817 12.209 1.00 14.68 125 LYS A C 1
ATOM 586 O O . LYS A 1 81 ? -3.213 0.864 12.890 1.00 15.47 125 LYS A O 1
ATOM 592 N N . ILE A 1 82 ? -3.746 3.054 12.691 1.00 12.63 126 ILE A N 1
ATOM 593 C CA . ILE A 1 82 ? -3.457 3.393 14.087 1.00 9.35 126 ILE A CA 1
ATOM 594 C C . ILE A 1 82 ? -4.490 2.717 14.958 1.00 7.89 126 ILE A C 1
ATOM 595 O O . ILE A 1 82 ? -4.162 2.257 16.034 1.00 13.17 126 ILE A O 1
ATOM 600 N N . THR A 1 83 ? -5.746 2.707 14.506 1.00 7.36 127 THR A N 1
ATOM 601 C CA . THR A 1 83 ? -6.845 2.092 15.256 1.00 10.92 127 THR A CA 1
ATOM 602 C C . THR A 1 83 ? -6.623 0.599 15.401 1.00 11.95 127 THR A C 1
ATOM 603 O O . THR A 1 83 ? -6.897 0.042 16.456 1.00 15.86 127 THR A O 1
ATOM 607 N N . THR A 1 84 ? -6.118 -0.041 14.343 1.00 8.53 128 THR A N 1
ATOM 608 C CA . THR A 1 84 ? -5.831 -1.464 14.380 1.00 11.06 128 THR A CA 1
ATOM 609 C C . THR A 1 84 ? -4.774 -1.711 15.463 1.00 12.96 128 THR A C 1
ATOM 610 O O . THR A 1 84 ? -4.860 -2.701 16.211 1.00 10.90 128 THR A O 1
ATOM 614 N N . VAL A 1 85 ? -3.799 -0.804 15.578 1.00 13.56 129 VAL A N 1
ATOM 615 C CA . VAL A 1 85 ? -2.764 -0.957 16.609 1.00 13.95 129 VAL A CA 1
ATOM 616 C C . VAL A 1 85 ? -3.383 -0.759 17.989 1.00 12.75 129 VAL A C 1
ATOM 617 O O . VAL A 1 85 ? -3.155 -1.569 18.879 1.00 14.91 129 VAL A O 1
ATOM 621 N N . LYS A 1 86 ? -4.182 0.296 18.150 1.00 11.75 130 LYS A N 1
ATOM 622 C CA . LYS A 1 86 ? -4.816 0.581 19.437 1.00 15.09 130 LYS A CA 1
ATOM 623 C C . LYS A 1 86 ? -5.840 -0.470 19.872 1.00 13.99 130 LYS A C 1
ATOM 624 O O . LYS A 1 86 ? -6.068 -0.630 21.058 1.00 13.98 130 LYS A O 1
ATOM 630 N N . ASN A 1 87 ? -6.456 -1.169 18.921 1.00 16.87 131 ASN A N 1
ATOM 631 C CA . ASN A 1 87 ? -7.420 -2.216 19.236 1.00 15.52 131 ASN A CA 1
ATOM 632 C C . ASN A 1 87 ? -6.621 -3.354 19.862 1.00 12.69 131 ASN A C 1
ATOM 633 O O . ASN A 1 87 ? -7.066 -3.996 20.793 1.00 15.17 131 ASN A O 1
ATOM 638 N N . ALA A 1 88 ? -5.431 -3.605 19.329 1.00 13.12 132 ALA A N 1
ATOM 639 C CA . ALA A 1 88 ? -4.576 -4.674 19.829 1.00 14.22 132 ALA A CA 1
ATOM 640 C C . ALA A 1 88 ? -4.046 -4.408 21.242 1.00 14.48 132 ALA A C 1
ATOM 641 O O . ALA A 1 88 ? -4.092 -5.295 22.089 1.00 12.89 132 ALA A O 1
ATOM 643 N N . SER A 1 89 ? -3.556 -3.198 21.496 1.00 12.58 133 SER A N 1
ATOM 644 C CA . SER A 1 89 ? -3.035 -2.846 22.818 1.00 12.31 133 SER A CA 1
ATOM 645 C C . SER A 1 89 ? -4.167 -2.848 23.861 1.00 14.46 133 SER A C 1
ATOM 646 O O . SER A 1 89 ? -3.960 -3.230 25.009 1.00 14.49 133 SER A O 1
ATOM 649 N N . THR A 1 90 ? -5.359 -2.423 23.455 1.00 14.78 134 THR A N 1
ATOM 650 C CA . THR A 1 90 ? -6.519 -2.399 24.341 1.00 15.09 134 THR A CA 1
ATOM 651 C C . THR A 1 90 ? -6.864 -3.851 24.687 1.00 15.10 134 THR A C 1
ATOM 652 O O . THR A 1 90 ? -7.143 -4.168 25.831 1.00 16.99 134 THR A O 1
ATOM 656 N N . SER A 1 91 ? -6.811 -4.723 23.684 1.00 16.18 135 SER A N 1
ATOM 657 C CA . SER A 1 91 ? -7.101 -6.155 23.834 1.00 14.06 135 SER A CA 1
ATOM 658 C C . SER A 1 91 ? -6.143 -6.820 24.808 1.00 12.59 135 SER A C 1
ATOM 659 O O . SER A 1 91 ? -6.548 -7.617 25.657 1.00 10.90 135 SER A O 1
ATOM 662 N N . PHE A 1 92 ? -4.862 -6.508 24.668 1.00 13.43 136 PHE A N 1
ATOM 663 C CA . PHE A 1 92 ? -3.847 -7.065 25.549 1.00 12.67 136 PHE A CA 1
ATOM 664 C C . PHE A 1 92 ? -4.146 -6.693 27.001 1.00 12.23 136 PHE A C 1
ATOM 665 O O . PHE A 1 92 ? -4.116 -7.542 27.885 1.00 12.64 136 PHE A O 1
ATOM 673 N N . LEU A 1 93 ? -4.431 -5.418 27.239 1.00 11.14 137 LEU A N 1
ATOM 674 C CA . LEU A 1 93 ? -4.723 -4.926 28.591 1.00 13.28 137 LEU A CA 1
ATOM 675 C C . LEU A 1 93 ? -5.983 -5.553 29.200 1.00 13.50 137 LEU A C 1
ATOM 676 O O . LEU A 1 93 ? -5.976 -5.952 30.356 1.00 13.52 137 LEU A O 1
ATOM 681 N N . THR A 1 94 ? -7.051 -5.646 28.413 1.00 13.48 138 THR A N 1
ATOM 682 C CA . THR A 1 94 ? -8.310 -6.226 28.864 1.00 14.89 138 THR A CA 1
ATOM 683 C C . THR A 1 94 ? -8.124 -7.718 29.194 1.00 15.84 138 THR A C 1
ATOM 684 O O . THR A 1 94 ? -8.621 -8.211 30.211 1.00 13.57 138 THR A O 1
ATOM 688 N N . LYS A 1 95 ? -7.404 -8.423 28.329 1.00 14.59 139 LYS A N 1
ATOM 689 C CA . LYS A 1 95 ? -7.150 -9.844 28.516 1.00 15.30 139 LYS A CA 1
ATOM 690 C C . LYS A 1 95 ? -6.317 -10.095 29.778 1.00 13.66 139 LYS A C 1
ATOM 691 O O . LYS A 1 95 ? -6.625 -10.984 30.572 1.00 14.28 139 LYS A O 1
ATOM 697 N N . ALA A 1 96 ? -5.274 -9.302 29.970 1.00 13.71 140 ALA A N 1
ATOM 698 C CA . ALA A 1 96 ? -4.410 -9.460 31.135 1.00 15.77 140 ALA A CA 1
ATOM 699 C C . ALA A 1 96 ? -5.202 -9.238 32.431 1.00 17.07 140 ALA A C 1
ATOM 700 O O . ALA A 1 96 ? -5.104 -10.028 33.382 1.00 15.89 140 ALA A O 1
ATOM 702 N N . LYS A 1 97 ? -6.000 -8.177 32.450 1.00 17.42 141 LYS A N 1
ATOM 703 C CA . LYS A 1 97 ? -6.824 -7.838 33.611 1.00 19.15 141 LYS A CA 1
ATOM 704 C C . LYS A 1 97 ? -7.775 -8.982 33.939 1.00 19.68 141 LYS A C 1
ATOM 705 O O . LYS A 1 97 ? -7.986 -9.302 35.110 1.00 21.16 141 LYS A O 1
ATOM 711 N N . SER A 1 98 ? -8.328 -9.604 32.899 1.00 22.51 142 SER A N 1
ATOM 712 C CA . SER A 1 98 ? -9.259 -10.725 33.056 1.00 23.05 142 SER A CA 1
ATOM 713 C C . SER A 1 98 ? -8.554 -11.971 33.584 1.00 21.11 142 SER A C 1
ATOM 714 O O . SER A 1 98 ? -9.199 -12.874 34.124 1.00 18.38 142 SER A O 1
ATOM 717 N N . LYS A 1 99 ? -7.236 -12.025 33.384 1.00 20.58 143 LYS A N 1
ATOM 718 C CA . LYS A 1 99 ? -6.403 -13.139 33.833 1.00 18.47 143 LYS A CA 1
ATOM 719 C C . LYS A 1 99 ? -5.633 -12.769 35.109 1.00 17.02 143 LYS A C 1
ATOM 720 O O . LYS A 1 99 ? -4.583 -13.330 35.385 1.00 15.39 143 LYS A O 1
ATOM 726 N N . THR A 1 100 ? -6.178 -11.841 35.892 1.00 16.77 144 THR A N 1
ATOM 727 C CA . THR A 1 100 ? -5.548 -11.395 37.140 1.00 18.92 144 THR A CA 1
ATOM 728 C C . THR A 1 100 ? -5.249 -12.515 38.137 1.00 20.92 144 THR A C 1
ATOM 729 O O . THR A 1 100 ? -4.250 -12.451 38.846 1.00 21.41 144 THR A O 1
ATOM 733 N N . ALA A 1 101 ? -6.111 -13.531 38.195 1.00 22.71 145 ALA A N 1
ATOM 734 C CA . ALA A 1 101 ? -5.919 -14.658 39.112 1.00 23.77 145 ALA A CA 1
ATOM 735 C C . ALA A 1 101 ? -4.640 -15.429 38.802 1.00 23.64 145 ALA A C 1
ATOM 736 O O . ALA A 1 101 ? -3.996 -15.949 39.709 1.00 24.65 145 ALA A O 1
ATOM 738 N N . ASP A 1 102 ? -4.270 -15.477 37.523 1.00 24.85 146 ASP A N 1
ATOM 739 C CA . ASP A 1 102 ? -3.071 -16.189 37.069 1.00 24.96 146 ASP A CA 1
ATOM 740 C C . ASP A 1 102 ? -1.818 -15.324 36.951 1.00 25.09 146 ASP A C 1
ATOM 741 O O . ASP A 1 102 ? -0.704 -15.824 37.138 1.00 28.34 146 ASP A O 1
ATOM 746 N N . LEU A 1 103 ? -2.007 -14.046 36.637 1.00 20.87 147 LEU A N 1
ATOM 747 C CA . LEU A 1 103 ? -0.906 -13.100 36.446 1.00 22.75 147 LEU A CA 1
ATOM 748 C C . LEU A 1 103 ? -0.544 -12.205 37.620 1.00 20.71 147 LEU A C 1
ATOM 749 O O . LEU A 1 103 ? 0.549 -11.649 37.642 1.00 19.87 147 LEU A O 1
ATOM 754 N N . GLY A 1 104 ? -1.450 -12.056 38.578 1.00 22.84 148 GLY A N 1
ATOM 755 C CA . GLY A 1 104 ? -1.208 -11.213 39.737 1.00 25.18 148 GLY A CA 1
ATOM 756 C C . GLY A 1 104 ? -0.936 -11.970 41.022 1.00 24.79 148 GLY A C 1
ATOM 757 O O . GLY A 1 104 ? -0.796 -11.349 42.069 1.00 23.77 148 GLY A O 1
ATOM 758 N N . LYS A 1 105 ? -0.852 -13.295 40.945 1.00 26.53 149 LYS A N 1
ATOM 759 C CA . LYS A 1 105 ? -0.606 -14.119 42.130 1.00 30.02 149 LYS A CA 1
ATOM 760 C C . LYS A 1 105 ? 0.855 -14.032 42.577 1.00 32.20 149 LYS A C 1
ATOM 761 O O . LYS A 1 105 ? 1.724 -13.542 41.842 1.00 33.38 149 LYS A O 1
ATOM 767 N N . ASP A 1 106 ? 1.110 -14.523 43.783 1.00 32.39 150 ASP A N 1
ATOM 768 C CA . ASP A 1 106 ? 2.447 -14.494 44.375 1.00 33.99 150 ASP A CA 1
ATOM 769 C C . ASP A 1 106 ? 3.505 -15.345 43.678 1.00 29.07 150 ASP A C 1
ATOM 770 O O . ASP A 1 106 ? 4.688 -15.065 43.814 1.00 25.66 150 ASP A O 1
ATOM 775 N N . ASP A 1 107 ? 3.099 -16.371 42.941 1.00 28.91 151 ASP A N 1
ATOM 776 C CA . ASP A 1 107 ? 4.067 -17.229 42.269 1.00 29.12 151 ASP A CA 1
ATOM 777 C C . ASP A 1 107 ? 3.661 -17.557 40.838 1.00 29.34 151 ASP A C 1
ATOM 778 O O . ASP A 1 107 ? 3.175 -18.655 40.561 1.00 32.50 151 ASP A O 1
ATOM 783 N N . VAL A 1 108 ? 3.868 -16.602 39.930 1.00 26.01 152 VAL A N 1
ATOM 784 C CA . VAL A 1 108 ? 3.531 -16.800 38.524 1.00 22.45 152 VAL A CA 1
ATOM 785 C C . VAL A 1 108 ? 4.670 -17.583 37.898 1.00 21.65 152 VAL A C 1
ATOM 786 O O . VAL A 1 108 ? 5.775 -17.056 37.739 1.00 21.03 152 VAL A O 1
ATOM 790 N N . LYS A 1 109 ? 4.399 -18.847 37.569 1.00 19.95 153 LYS A N 1
ATOM 791 C CA . LYS A 1 109 ? 5.390 -19.730 36.960 1.00 18.46 153 LYS A CA 1
ATOM 792 C C . LYS A 1 109 ? 5.790 -19.260 35.563 1.00 18.82 153 LYS A C 1
ATOM 793 O O . LYS A 1 109 ? 5.010 -18.602 34.869 1.00 14.66 153 LYS A O 1
ATOM 799 N N . ASP A 1 110 ? 7.011 -19.622 35.176 1.00 18.50 154 ASP A N 1
ATOM 800 C CA . ASP A 1 110 ? 7.607 -19.264 33.889 1.00 20.73 154 ASP A CA 1
ATOM 801 C C . ASP A 1 110 ? 6.711 -19.500 32.672 1.00 22.10 154 ASP A C 1
ATOM 802 O O . ASP A 1 110 ? 6.571 -18.619 31.828 1.00 20.19 154 ASP A O 1
ATOM 807 N N . ALA A 1 111 ? 6.119 -20.686 32.588 1.00 23.61 155 ALA A N 1
ATOM 808 C CA . ALA A 1 111 ? 5.247 -21.041 31.471 1.00 21.99 155 ALA A CA 1
ATOM 809 C C . ALA A 1 111 ? 4.051 -20.104 31.381 1.00 21.05 155 ALA A C 1
ATOM 810 O O . ALA A 1 111 ? 3.671 -19.692 30.295 1.00 20.69 155 ALA A O 1
ATOM 812 N N . ASP A 1 112 ? 3.462 -19.767 32.524 1.00 21.13 156 ASP A N 1
ATOM 813 C CA . ASP A 1 112 ? 2.309 -18.869 32.551 1.00 19.16 156 ASP A CA 1
ATOM 814 C C . ASP A 1 112 ? 2.701 -17.423 32.210 1.00 17.53 156 ASP A C 1
ATOM 815 O O . ASP A 1 112 ? 1.901 -16.691 31.628 1.00 14.60 156 ASP A O 1
ATOM 820 N N . ALA A 1 113 ? 3.920 -17.020 32.564 1.00 16.66 157 ALA A N 1
ATOM 821 C CA . ALA A 1 113 ? 4.395 -15.677 32.260 1.00 18.00 157 ALA A CA 1
ATOM 822 C C . ALA A 1 113 ? 4.542 -15.597 30.741 1.00 14.07 157 ALA A C 1
ATOM 823 O O . ALA A 1 113 ? 4.255 -14.580 30.146 1.00 13.05 157 ALA A O 1
ATOM 825 N N . LYS A 1 114 ? 4.954 -16.701 30.126 1.00 14.39 158 LYS A N 1
ATOM 826 C CA . LYS A 1 114 ? 5.135 -16.768 28.687 1.00 15.12 158 LYS A CA 1
ATOM 827 C C . LYS A 1 114 ? 3.807 -16.662 27.933 1.00 16.33 158 LYS A C 1
ATOM 828 O O . LYS A 1 114 ? 3.765 -16.082 26.845 1.00 15.83 158 LYS A O 1
ATOM 834 N N . THR A 1 115 ? 2.725 -17.198 28.504 1.00 14.37 159 THR A N 1
ATOM 835 C CA . THR A 1 115 ? 1.412 -17.113 27.849 1.00 14.77 159 THR A CA 1
ATOM 836 C C . THR A 1 115 ? 0.922 -15.666 27.837 1.00 13.99 159 THR A C 1
ATOM 837 O O . THR A 1 115 ? -0.055 -15.343 27.167 1.00 17.13 159 THR A O 1
ATOM 841 N N . ALA A 1 116 ? 1.581 -14.802 28.598 1.00 10.38 160 ALA A N 1
ATOM 842 C CA . ALA A 1 116 ? 1.202 -13.402 28.641 1.00 12.27 160 ALA A CA 1
ATOM 843 C C . ALA A 1 116 ? 2.067 -12.490 27.779 1.00 10.33 160 ALA A C 1
ATOM 844 O O . ALA A 1 116 ? 1.521 -11.735 26.977 1.00 11.21 160 ALA A O 1
ATOM 846 N N . ILE A 1 117 ? 3.397 -12.583 27.910 1.00 13.46 161 ILE A N 1
ATOM 847 C CA . ILE A 1 117 ? 4.334 -11.707 27.171 1.00 10.93 161 ILE A CA 1
ATOM 848 C C . ILE A 1 117 ? 5.450 -12.299 26.299 1.00 13.29 161 ILE A C 1
ATOM 849 O O . ILE A 1 117 ? 6.357 -11.554 25.893 1.00 15.47 161 ILE A O 1
ATOM 854 N N . ASP A 1 118 ? 5.409 -13.596 26.010 1.00 14.05 162 ASP A N 1
ATOM 855 C CA . ASP A 1 118 ? 6.437 -14.246 25.187 1.00 16.09 162 ASP A CA 1
ATOM 856 C C . ASP A 1 118 ? 5.832 -14.726 23.862 1.00 14.81 162 ASP A C 1
ATOM 857 O O . ASP A 1 118 ? 5.212 -15.770 23.803 1.00 12.94 162 ASP A O 1
ATOM 862 N N . ILE A 1 119 ? 6.028 -13.948 22.803 1.00 17.99 163 ILE A N 1
ATOM 863 C CA . ILE A 1 119 ? 5.486 -14.272 21.486 1.00 16.88 163 ILE A CA 1
ATOM 864 C C . ILE A 1 119 ? 6.233 -15.393 20.771 1.00 16.89 163 ILE A C 1
ATOM 865 O O . ILE A 1 119 ? 5.671 -16.052 19.908 1.00 19.09 163 ILE A O 1
ATOM 870 N N . ALA A 1 120 ? 7.497 -15.598 21.125 1.00 16.76 164 ALA A N 1
ATOM 871 C CA . ALA A 1 120 ? 8.323 -16.621 20.496 1.00 16.99 164 ALA A CA 1
ATOM 872 C C . ALA A 1 120 ? 8.202 -18.020 21.093 1.00 17.94 164 ALA A C 1
ATOM 873 O O . ALA A 1 120 ? 8.513 -19.003 20.413 1.00 17.99 164 ALA A O 1
ATOM 875 N N . ASP A 1 121 ? 7.734 -18.122 22.335 1.00 17.51 165 ASP A N 1
ATOM 876 C CA . ASP A 1 121 ? 7.614 -19.425 22.988 1.00 16.43 165 ASP A CA 1
ATOM 877 C C . ASP A 1 121 ? 6.626 -20.351 22.283 1.00 16.29 165 ASP A C 1
ATOM 878 O O . ASP A 1 121 ? 5.600 -19.895 21.785 1.00 14.86 165 ASP A O 1
ATOM 883 N N . THR A 1 122 ? 6.956 -21.646 22.247 1.00 15.57 166 THR A N 1
ATOM 884 C CA . THR A 1 122 ? 6.103 -22.652 21.625 1.00 18.35 166 THR A CA 1
ATOM 885 C C . THR A 1 122 ? 5.210 -23.264 22.682 1.00 18.94 166 THR A C 1
ATOM 886 O O . THR A 1 122 ? 5.335 -24.443 23.015 1.00 17.73 166 THR A O 1
ATOM 890 N N . GLY A 1 123 ? 4.334 -22.433 23.230 1.00 17.38 167 GLY A N 1
ATOM 891 C CA . GLY A 1 123 ? 3.388 -22.848 24.243 1.00 18.47 167 GLY A CA 1
ATOM 892 C C . GLY A 1 123 ? 2.084 -22.135 23.969 1.00 19.55 167 GLY A C 1
ATOM 893 O O . GLY A 1 123 ? 1.877 -21.604 22.869 1.00 18.64 167 GLY A O 1
ATOM 894 N N . ALA A 1 124 ? 1.200 -22.145 24.962 1.00 18.85 168 ALA A N 1
ATOM 895 C CA . ALA A 1 124 ? -0.093 -21.490 24.853 1.00 19.25 168 ALA A CA 1
ATOM 896 C C . ALA A 1 124 ? 0.144 -19.979 24.907 1.00 18.10 168 ALA A C 1
ATOM 897 O O . ALA A 1 124 ? 1.158 -19.528 25.430 1.00 22.12 168 ALA A O 1
ATOM 899 N N . LYS A 1 125 ? -0.770 -19.213 24.330 1.00 19.39 169 LYS A N 1
ATOM 900 C CA . LYS A 1 125 ? -0.688 -17.740 24.300 1.00 18.03 169 LYS A CA 1
ATOM 901 C C . LYS A 1 125 ? -2.027 -17.205 24.763 1.00 15.29 169 LYS A C 1
ATOM 902 O O . LYS A 1 125 ? -2.495 -16.175 24.279 1.00 14.59 169 LYS A O 1
ATOM 908 N N . ASP A 1 126 ? -2.615 -17.892 25.739 1.00 16.01 170 ASP A N 1
ATOM 909 C CA . ASP A 1 126 ? -3.939 -17.556 26.266 1.00 15.77 170 ASP A CA 1
ATOM 910 C C . ASP A 1 126 ? -4.091 -16.513 27.374 1.00 15.89 170 ASP A C 1
ATOM 911 O O . ASP A 1 126 ? -5.208 -16.294 27.831 1.00 15.97 170 ASP A O 1
ATOM 916 N N . LYS A 1 127 ? -3.005 -15.869 27.794 1.00 18.52 171 LYS A N 1
ATOM 917 C CA . LYS A 1 127 ? -3.071 -14.840 28.841 1.00 17.54 171 LYS A CA 1
ATOM 918 C C . LYS A 1 127 ? -2.486 -13.484 28.376 1.00 19.12 171 LYS A C 1
ATOM 919 O O . LYS A 1 127 ? -1.916 -12.735 29.171 1.00 18.03 171 LYS A O 1
ATOM 925 N N . GLY A 1 128 ? -2.624 -13.185 27.084 1.00 20.34 172 GLY A N 1
ATOM 926 C CA . GLY A 1 128 ? -2.141 -11.940 26.505 1.00 13.80 172 GLY A CA 1
ATOM 927 C C . GLY A 1 128 ? -1.128 -12.033 25.375 1.00 13.76 172 GLY A C 1
ATOM 928 O O . GLY A 1 128 ? -1.026 -11.118 24.580 1.00 15.94 172 GLY A O 1
ATOM 929 N N . ALA A 1 129 ? -0.376 -13.122 25.286 1.00 16.79 173 ALA A N 1
ATOM 930 C CA . ALA A 1 129 ? 0.635 -13.258 24.228 1.00 17.35 173 ALA A CA 1
ATOM 931 C C . ALA A 1 129 ? 0.045 -13.227 22.799 1.00 17.84 173 ALA A C 1
ATOM 932 O O . ALA A 1 129 ? 0.662 -12.678 21.887 1.00 13.97 173 ALA A O 1
ATOM 934 N N . GLU A 1 130 ? -1.145 -13.798 22.613 1.00 17.79 174 GLU A N 1
ATOM 935 C CA . GLU A 1 130 ? -1.788 -13.798 21.303 1.00 17.66 174 GLU A CA 1
ATOM 936 C C . GLU A 1 130 ? -2.074 -12.363 20.891 1.00 15.16 174 GLU A C 1
ATOM 937 O O . GLU A 1 130 ? -1.828 -11.982 19.756 1.00 14.43 174 GLU A O 1
ATOM 943 N N . GLU A 1 131 ? -2.577 -11.573 21.840 1.00 14.74 175 GLU A N 1
ATOM 944 C CA . GLU A 1 131 ? -2.912 -10.177 21.604 1.00 13.67 175 GLU A CA 1
ATOM 945 C C . GLU A 1 131 ? -1.636 -9.370 21.308 1.00 11.61 175 GLU A C 1
ATOM 946 O O . GLU A 1 131 ? -1.651 -8.429 20.518 1.00 16.99 175 GLU A O 1
ATOM 952 N N . LEU A 1 132 ? -0.546 -9.745 21.968 1.00 10.91 176 LEU A N 1
ATOM 953 C CA . LEU A 1 132 ? 0.747 -9.099 21.813 1.00 9.11 176 LEU A CA 1
ATOM 954 C C . LEU A 1 132 ? 1.298 -9.365 20.423 1.00 12.26 176 LEU A C 1
ATOM 955 O O . LEU A 1 132 ? 1.948 -8.486 19.839 1.00 11.54 176 LEU A O 1
ATOM 960 N N . ILE A 1 133 ? 1.029 -10.563 19.892 1.00 11.92 177 ILE A N 1
ATOM 961 C CA . ILE A 1 133 ? 1.474 -10.932 18.549 1.00 13.59 177 ILE A CA 1
ATOM 962 C C . ILE A 1 133 ? 0.761 -10.043 17.536 1.00 14.02 177 ILE A C 1
ATOM 963 O O . ILE A 1 133 ? 1.379 -9.539 16.602 1.00 8.89 177 ILE A O 1
ATOM 968 N N . LYS A 1 134 ? -0.551 -9.877 17.719 1.00 16.68 178 LYS A N 1
ATOM 969 C CA . LYS A 1 134 ? -1.363 -9.042 16.830 1.00 17.47 178 LYS A CA 1
ATOM 970 C C . LYS A 1 134 ? -0.914 -7.584 16.938 1.00 15.05 178 LYS A C 1
ATOM 971 O O . LYS A 1 134 ? -0.903 -6.857 15.956 1.00 13.17 178 LYS A O 1
ATOM 977 N N . LEU A 1 135 ? -0.514 -7.174 18.137 1.00 14.28 179 LEU A N 1
ATOM 978 C CA . LEU A 1 135 ? -0.055 -5.811 18.375 1.00 10.76 179 LEU A CA 1
ATOM 979 C C . LEU A 1 135 ? 1.231 -5.556 17.602 1.00 12.76 179 LEU A C 1
ATOM 980 O O . LEU A 1 135 ? 1.445 -4.449 17.095 1.00 8.75 179 LEU A O 1
ATOM 985 N N . ASN A 1 136 ? 2.084 -6.585 17.535 1.00 11.97 180 ASN A N 1
ATOM 986 C CA . ASN A 1 136 ? 3.357 -6.518 16.823 1.00 12.58 180 ASN A CA 1
ATOM 987 C C . ASN A 1 136 ? 3.104 -6.408 15.321 1.00 13.41 180 ASN A C 1
ATOM 988 O O . ASN A 1 136 ? 3.719 -5.612 14.625 1.00 11.94 180 ASN A O 1
ATOM 993 N N . THR A 1 137 ? 2.203 -7.239 14.822 1.00 16.79 181 THR A N 1
ATOM 994 C CA . THR A 1 137 ? 1.853 -7.239 13.407 1.00 14.40 181 THR A CA 1
ATOM 995 C C . THR A 1 137 ? 1.316 -5.871 13.011 1.00 10.08 181 THR A C 1
ATOM 996 O O . THR A 1 137 ? 1.689 -5.318 11.981 1.00 12.41 181 THR A O 1
ATOM 1000 N N . ALA A 1 138 ? 0.433 -5.339 13.847 1.00 10.27 182 ALA A N 1
ATOM 1001 C CA . ALA A 1 138 ? -0.198 -4.050 13.609 1.00 9.02 182 ALA A CA 1
ATOM 1002 C C . ALA A 1 138 ? 0.762 -2.872 13.620 1.00 12.68 182 ALA A C 1
ATOM 1003 O O . ALA A 1 138 ? 0.653 -1.972 12.782 1.00 14.30 182 ALA A O 1
ATOM 1005 N N . ILE A 1 139 ? 1.690 -2.861 14.577 1.00 13.62 183 ILE A N 1
ATOM 1006 C CA . ILE A 1 139 ? 2.650 -1.763 14.686 1.00 12.58 183 ILE A CA 1
ATOM 1007 C C . ILE A 1 139 ? 3.685 -1.798 13.557 1.00 14.24 183 ILE A C 1
ATOM 1008 O O . ILE A 1 139 ? 4.169 -0.745 13.124 1.00 9.34 183 ILE A O 1
ATOM 1013 N N . ASP A 1 140 ? 4.027 -3.001 13.089 1.00 12.49 184 ASP A N 1
ATOM 1014 C CA . ASP A 1 140 ? 4.992 -3.149 12.001 1.00 15.62 184 ASP A CA 1
ATOM 1015 C C . ASP A 1 140 ? 4.391 -2.477 10.790 1.00 16.13 184 ASP A C 1
ATOM 1016 O O . ASP A 1 140 ? 5.082 -1.782 10.065 1.00 19.24 184 ASP A O 1
ATOM 1021 N N . ALA A 1 141 ? 3.094 -2.694 10.572 1.00 16.52 185 ALA A N 1
ATOM 1022 C CA . ALA A 1 141 ? 2.402 -2.106 9.423 1.00 15.52 185 ALA A CA 1
ATOM 1023 C C . ALA A 1 141 ? 2.338 -0.592 9.523 1.00 16.69 185 ALA A C 1
ATOM 1024 O O . ALA A 1 141 ? 2.566 0.114 8.533 1.00 16.97 185 ALA A O 1
ATOM 1026 N N . LEU A 1 142 ? 2.033 -0.079 10.712 1.00 14.87 186 LEU A N 1
ATOM 1027 C CA . LEU A 1 142 ? 1.953 1.364 10.879 1.00 10.87 186 LEU A CA 1
ATOM 1028 C C . LEU A 1 142 ? 3.315 2.023 10.714 1.00 13.15 186 LEU A C 1
ATOM 1029 O O . LEU A 1 142 ? 3.390 3.134 10.187 1.00 15.41 186 LEU A O 1
ATOM 1034 N N . LEU A 1 143 ? 4.384 1.355 11.161 1.00 16.72 187 LEU A N 1
ATOM 1035 C CA . LEU A 1 143 ? 5.738 1.910 11.046 1.00 15.85 187 LEU A CA 1
ATOM 1036 C C . LEU A 1 143 ? 6.130 1.968 9.574 1.00 17.33 187 LEU A C 1
ATOM 1037 O O . LEU A 1 143 ? 6.691 2.965 9.113 1.00 15.66 187 LEU A O 1
ATOM 1042 N N . THR A 1 144 ? 5.809 0.913 8.838 1.00 14.54 188 THR A N 1
ATOM 1043 C CA . THR A 1 144 ? 6.127 0.866 7.417 1.00 16.22 188 THR A CA 1
ATOM 1044 C C . THR A 1 144 ? 5.443 2.014 6.693 1.00 14.18 188 THR A C 1
ATOM 1045 O O . THR A 1 144 ? 6.072 2.698 5.903 1.00 15.91 188 THR A O 1
ATOM 1049 N N . SER A 1 145 ? 4.165 2.244 6.991 1.00 13.52 189 SER A N 1
ATOM 1050 C CA . SER A 1 145 ? 3.407 3.329 6.363 1.00 13.73 189 SER A CA 1
ATOM 1051 C C . SER A 1 145 ? 3.925 4.694 6.773 1.00 11.97 189 SER A C 1
ATOM 1052 O O . SER A 1 145 ? 3.952 5.609 5.966 1.00 15.61 189 SER A O 1
ATOM 1055 N N . ALA A 1 146 ? 4.323 4.825 8.033 1.00 12.37 190 ALA A N 1
ATOM 1056 C CA . ALA A 1 146 ? 4.838 6.078 8.540 1.00 10.07 190 ALA A CA 1
ATOM 1057 C C . ALA A 1 146 ? 6.201 6.396 7.931 1.00 10.68 190 ALA A C 1
ATOM 1058 O O . ALA A 1 146 ? 6.494 7.544 7.636 1.00 10.42 190 ALA A O 1
ATOM 1060 N N . GLU A 1 147 ? 7.038 5.378 7.756 1.00 11.52 191 GLU A N 1
ATOM 1061 C CA . GLU A 1 147 ? 8.366 5.584 7.188 1.00 13.26 191 GLU A CA 1
ATOM 1062 C C . GLU A 1 147 ? 8.251 5.897 5.698 1.00 14.07 191 GLU A C 1
ATOM 1063 O O . GLU A 1 147 ? 8.977 6.753 5.196 1.00 13.81 191 GLU A O 1
ATOM 1069 N N . ALA A 1 148 ? 7.308 5.257 5.010 1.00 13.66 192 ALA A N 1
ATOM 1070 C CA . ALA A 1 148 ? 7.110 5.517 3.582 1.00 16.60 192 ALA A CA 1
ATOM 1071 C C . ALA A 1 148 ? 6.686 6.981 3.380 1.00 13.87 192 ALA A C 1
ATOM 1072 O O . ALA A 1 148 ? 7.083 7.599 2.397 1.00 14.65 192 ALA A O 1
ATOM 1074 N N . ALA A 1 149 ? 5.897 7.540 4.305 1.00 15.76 193 ALA A N 1
ATOM 1075 C CA . ALA A 1 149 ? 5.459 8.946 4.197 1.00 11.88 193 ALA A CA 1
ATOM 1076 C C . ALA A 1 149 ? 6.644 9.892 4.374 1.00 9.76 193 ALA A C 1
ATOM 1077 O O . ALA A 1 149 ? 6.681 10.981 3.795 1.00 11.65 193 ALA A O 1
ATOM 1079 N N . VAL A 1 150 ? 7.591 9.505 5.220 1.00 12.05 194 VAL A N 1
ATOM 1080 C CA . VAL A 1 150 ? 8.783 10.315 5.435 1.00 13.94 194 VAL A CA 1
ATOM 1081 C C . VAL A 1 150 ? 9.583 10.315 4.118 1.00 13.42 194 VAL A C 1
ATOM 1082 O O . VAL A 1 150 ? 9.985 11.365 3.634 1.00 14.51 194 VAL A O 1
ATOM 1086 N N . THR A 1 151 ? 9.764 9.142 3.515 1.00 12.36 195 THR A N 1
ATOM 1087 C CA . THR A 1 151 ? 10.522 9.053 2.274 1.00 14.89 195 THR A CA 1
ATOM 1088 C C . THR A 1 151 ? 9.860 9.838 1.147 1.00 13.61 195 THR A C 1
ATOM 1089 O O . THR A 1 151 ? 10.559 10.467 0.373 1.00 13.52 195 THR A O 1
ATOM 1093 N N . ALA A 1 152 ? 8.527 9.827 1.075 1.00 13.54 196 ALA A N 1
ATOM 1094 C CA . ALA A 1 152 ? 7.805 10.553 0.023 1.00 12.20 196 ALA A CA 1
ATOM 1095 C C . ALA A 1 152 ? 7.935 12.067 0.191 1.00 16.01 196 ALA A C 1
ATOM 1096 O O . ALA A 1 152 ? 7.979 12.802 -0.796 1.00 15.19 196 ALA A O 1
ATOM 1098 N N . ALA A 1 153 ? 7.979 12.537 1.434 1.00 16.85 197 ALA A N 1
ATOM 1099 C CA . ALA A 1 153 ? 8.118 13.972 1.689 1.00 16.68 197 ALA A CA 1
ATOM 1100 C C . ALA A 1 153 ? 9.561 14.384 1.353 1.00 17.06 197 ALA A C 1
ATOM 1101 O O . ALA A 1 153 ? 9.796 15.462 0.820 1.00 14.46 197 ALA A O 1
ATOM 1103 N N . ILE A 1 154 ? 10.518 13.505 1.643 1.00 18.79 198 ILE A N 1
ATOM 1104 C CA . ILE A 1 154 ? 11.928 13.783 1.347 1.00 22.83 198 ILE A CA 1
ATOM 1105 C C . ILE A 1 154 ? 12.145 13.818 -0.181 1.00 23.11 198 ILE A C 1
ATOM 1106 O O . ILE A 1 154 ? 13.003 14.544 -0.673 1.00 23.56 198 ILE A O 1
ATOM 1111 N N . ASN A 1 155 ? 11.347 13.043 -0.914 1.00 24.82 199 ASN A N 1
ATOM 1112 C CA . ASN A 1 155 ? 11.428 12.987 -2.373 1.00 25.40 199 ASN A CA 1
ATOM 1113 C C . ASN A 1 155 ? 10.982 14.303 -2.996 1.00 26.61 199 ASN A C 1
ATOM 1114 O O . ASN A 1 155 ? 11.587 14.786 -3.950 1.00 27.89 199 ASN A O 1
ATOM 1119 N N . ALA A 1 156 ? 9.940 14.894 -2.421 1.00 29.27 200 ALA A N 1
ATOM 1120 C CA . ALA A 1 156 ? 9.376 16.150 -2.906 1.00 31.34 200 ALA A CA 1
ATOM 1121 C C . ALA A 1 156 ? 10.198 17.403 -2.572 1.00 35.52 200 ALA A C 1
ATOM 1122 O O . ALA A 1 156 ? 9.653 18.511 -2.563 1.00 36.14 200 ALA A O 1
ATOM 1124 N N . LEU A 1 157 ? 11.493 17.230 -2.301 1.00 40.24 201 LEU A N 1
ATOM 1125 C CA . LEU A 1 157 ? 12.391 18.340 -1.976 1.00 43.53 201 LEU A CA 1
ATOM 1126 C C . LEU A 1 157 ? 13.618 18.340 -2.886 1.00 44.65 201 LEU A C 1
ATOM 1127 O O . LEU A 1 157 ? 14.127 17.290 -3.284 1.00 41.35 201 LEU A O 1
ATOM 1132 N N . THR B 1 1 ? 24.213 14.894 -1.724 1.00 71.79 45 THR B N 1
ATOM 1133 C CA . THR B 1 1 ? 22.898 14.871 -1.017 1.00 71.98 45 THR B CA 1
ATOM 1134 C C . THR B 1 1 ? 22.694 13.569 -0.210 1.00 72.50 45 THR B C 1
ATOM 1135 O O . THR B 1 1 ? 21.562 13.223 0.155 1.00 71.93 45 THR B O 1
ATOM 1139 N N . LYS B 1 2 ? 23.795 12.872 0.087 1.00 72.15 46 LYS B N 1
ATOM 1140 C CA . LYS B 1 2 ? 23.755 11.615 0.850 1.00 71.69 46 LYS B CA 1
ATOM 1141 C C . LYS B 1 2 ? 23.343 11.843 2.307 1.00 69.35 46 LYS B C 1
ATOM 1142 O O . LYS B 1 2 ? 22.569 11.065 2.869 1.00 68.89 46 LYS B O 1
ATOM 1148 N N . ASN B 1 3 ? 23.869 12.917 2.895 1.00 66.65 47 ASN B N 1
ATOM 1149 C CA . ASN B 1 3 ? 23.600 13.296 4.284 1.00 64.07 47 ASN B CA 1
ATOM 1150 C C . ASN B 1 3 ? 22.201 12.962 4.824 1.00 61.69 47 ASN B C 1
ATOM 1151 O O . ASN B 1 3 ? 22.083 12.294 5.846 1.00 59.77 47 ASN B O 1
ATOM 1156 N N . ILE B 1 4 ? 21.158 13.404 4.125 1.00 58.37 48 ILE B N 1
ATOM 1157 C CA . ILE B 1 4 ? 19.775 13.175 4.561 1.00 56.42 48 ILE B CA 1
ATOM 1158 C C . ILE B 1 4 ? 19.313 11.727 4.802 1.00 54.68 48 ILE B C 1
ATOM 1159 O O . ILE B 1 4 ? 18.656 11.464 5.811 1.00 51.43 48 ILE B O 1
ATOM 1164 N N . THR B 1 5 ? 19.626 10.802 3.896 1.00 53.14 49 THR B N 1
ATOM 1165 C CA . THR B 1 5 ? 19.207 9.406 4.069 1.00 51.21 49 THR B CA 1
ATOM 1166 C C . THR B 1 5 ? 19.934 8.749 5.236 1.00 50.58 49 THR B C 1
ATOM 1167 O O . THR B 1 5 ? 19.331 7.995 6.004 1.00 49.42 49 THR B O 1
ATOM 1171 N N . ASP B 1 6 ? 21.228 9.036 5.360 1.00 48.82 50 ASP B N 1
ATOM 1172 C CA . ASP B 1 6 ? 22.041 8.479 6.440 1.00 46.80 50 ASP B CA 1
ATOM 1173 C C . ASP B 1 6 ? 21.770 9.178 7.786 1.00 43.57 50 ASP B C 1
ATOM 1174 O O . ASP B 1 6 ? 22.002 8.583 8.843 1.00 43.97 50 ASP B O 1
ATOM 1179 N N . ALA B 1 7 ? 21.276 10.419 7.747 1.00 37.61 51 ALA B N 1
ATOM 1180 C CA . ALA B 1 7 ? 20.972 11.184 8.964 1.00 36.19 51 ALA B CA 1
ATOM 1181 C C . ALA B 1 7 ? 19.637 10.738 9.546 1.00 36.60 51 ALA B C 1
ATOM 1182 O O . ALA B 1 7 ? 19.417 10.836 10.754 1.00 36.60 51 ALA B O 1
ATOM 1184 N N . VAL B 1 8 ? 18.741 10.275 8.676 1.00 34.13 52 VAL B N 1
ATOM 1185 C CA . VAL B 1 8 ? 17.430 9.799 9.091 1.00 32.32 52 VAL B CA 1
ATOM 1186 C C . VAL B 1 8 ? 17.651 8.444 9.742 1.00 29.61 52 VAL B C 1
ATOM 1187 O O . VAL B 1 8 ? 17.121 8.181 10.810 1.00 29.32 52 VAL B O 1
ATOM 1191 N N . ALA B 1 9 ? 18.455 7.607 9.090 1.00 28.24 53 ALA B N 1
ATOM 1192 C CA . ALA B 1 9 ? 18.773 6.270 9.574 1.00 28.76 53 ALA B CA 1
ATOM 1193 C C . ALA B 1 9 ? 19.479 6.282 10.933 1.00 28.28 53 ALA B C 1
ATOM 1194 O O . ALA B 1 9 ? 19.311 5.353 11.717 1.00 30.14 53 ALA B O 1
ATOM 1196 N N . PHE B 1 10 ? 20.263 7.327 11.206 1.00 28.77 54 PHE B N 1
ATOM 1197 C CA . PHE B 1 10 ? 20.986 7.446 12.479 1.00 28.32 54 PHE B CA 1
ATOM 1198 C C . PHE B 1 10 ? 20.028 7.892 13.581 1.00 27.76 54 PHE B C 1
ATOM 1199 O O . PHE B 1 10 ? 20.017 7.313 14.663 1.00 25.41 54 PHE B O 1
ATOM 1207 N N . ALA B 1 11 ? 19.235 8.926 13.299 1.00 25.40 55 ALA B N 1
ATOM 1208 C CA . ALA B 1 11 ? 18.261 9.446 14.258 1.00 23.61 55 ALA B CA 1
ATOM 1209 C C . ALA B 1 11 ? 17.216 8.384 14.617 1.00 22.82 55 ALA B C 1
ATOM 1210 O O . ALA B 1 11 ? 16.621 8.450 15.677 1.00 23.67 55 ALA B O 1
ATOM 1212 N N . LYS B 1 12 ? 16.998 7.419 13.721 1.00 24.23 56 LYS B N 1
ATOM 1213 C CA . LYS B 1 12 ? 16.044 6.326 13.927 1.00 23.75 56 LYS B CA 1
ATOM 1214 C C . LYS B 1 12 ? 16.602 5.433 15.038 1.00 22.54 56 LYS B C 1
ATOM 1215 O O . LYS B 1 12 ? 15.900 5.057 15.987 1.00 19.03 56 LYS B O 1
ATOM 1221 N N . SER B 1 13 ? 17.884 5.102 14.896 1.00 18.43 57 SER B N 1
ATOM 1222 C CA . SER B 1 13 ? 18.600 4.258 15.844 1.00 20.25 57 SER B CA 1
ATOM 1223 C C . SER B 1 13 ? 18.747 4.907 17.210 1.00 18.22 57 SER B C 1
ATOM 1224 O O . SER B 1 13 ? 18.659 4.233 18.236 1.00 17.74 57 SER B O 1
ATOM 1227 N N . VAL B 1 14 ? 18.959 6.217 17.235 1.00 16.44 58 VAL B N 1
ATOM 1228 C CA . VAL B 1 14 ? 19.110 6.920 18.511 1.00 16.76 58 VAL B CA 1
ATOM 1229 C C . VAL B 1 14 ? 17.752 7.006 19.222 1.00 15.40 58 VAL B C 1
ATOM 1230 O O . VAL B 1 14 ? 17.681 6.958 20.446 1.00 17.21 58 VAL B O 1
ATOM 1234 N N . LYS B 1 15 ? 16.688 7.131 18.436 1.00 13.09 59 LYS B N 1
ATOM 1235 C CA . LYS B 1 15 ? 15.318 7.218 18.936 1.00 12.83 59 LYS B CA 1
ATOM 1236 C C . LYS B 1 15 ? 14.934 5.862 19.569 1.00 10.63 59 LYS B C 1
ATOM 1237 O O . LYS B 1 15 ? 14.310 5.802 20.621 1.00 11.86 59 LYS B O 1
ATOM 1243 N N . ASP B 1 16 ? 15.354 4.783 18.931 1.00 11.60 60 ASP B N 1
ATOM 1244 C CA . ASP B 1 16 ? 15.085 3.432 19.407 1.00 13.01 60 ASP B CA 1
ATOM 1245 C C . ASP B 1 16 ? 15.695 3.261 20.803 1.00 13.92 60 ASP B C 1
ATOM 1246 O O . ASP B 1 16 ? 14.996 2.958 21.763 1.00 15.18 60 ASP B O 1
ATOM 1251 N N . VAL B 1 17 ? 16.988 3.517 20.923 1.00 12.52 61 VAL B N 1
ATOM 1252 C CA . VAL B 1 17 ? 17.671 3.393 22.201 1.00 13.05 61 VAL B CA 1
ATOM 1253 C C . VAL B 1 17 ? 17.081 4.375 23.232 1.00 14.80 61 VAL B C 1
ATOM 1254 O O . VAL B 1 17 ? 16.951 4.027 24.401 1.00 12.69 61 VAL B O 1
ATOM 1258 N N . HIS B 1 18 ? 16.734 5.589 22.789 1.00 12.19 62 HIS B N 1
ATOM 1259 C CA . HIS B 1 18 ? 16.154 6.613 23.664 1.00 12.30 62 HIS B CA 1
ATOM 1260 C C . HIS B 1 18 ? 14.845 6.145 24.303 1.00 12.97 62 HIS B C 1
ATOM 1261 O O . HIS B 1 18 ? 14.665 6.242 25.511 1.00 14.12 62 HIS B O 1
ATOM 1268 N N . THR B 1 19 ? 13.932 5.639 23.482 1.00 15.49 63 THR B N 1
ATOM 1269 C CA . THR B 1 19 ? 12.639 5.147 23.957 1.00 13.76 63 THR B CA 1
ATOM 1270 C C . THR B 1 19 ? 12.837 3.984 24.937 1.00 12.74 63 THR B C 1
ATOM 1271 O O . THR B 1 19 ? 12.102 3.855 25.906 1.00 13.23 63 THR B O 1
ATOM 1275 N N . LEU B 1 20 ? 13.833 3.149 24.678 1.00 10.61 64 LEU B N 1
ATOM 1276 C CA . LEU B 1 20 ? 14.117 2.008 25.543 1.00 14.65 64 LEU B CA 1
ATOM 1277 C C . LEU B 1 20 ? 14.527 2.470 26.960 1.00 15.72 64 LEU B C 1
ATOM 1278 O O . LEU B 1 20 ? 14.111 1.875 27.966 1.00 13.73 64 LEU B O 1
ATOM 1283 N N . VAL B 1 21 ? 15.303 3.549 27.029 1.00 13.92 65 VAL B N 1
ATOM 1284 C CA . VAL B 1 21 ? 15.759 4.091 28.311 1.00 16.31 65 VAL B CA 1
ATOM 1285 C C . VAL B 1 21 ? 14.576 4.701 29.061 1.00 16.87 65 VAL B C 1
ATOM 1286 O O . VAL B 1 21 ? 14.442 4.498 30.273 1.00 19.84 65 VAL B O 1
ATOM 1290 N N . LYS B 1 22 ? 13.706 5.410 28.344 1.00 13.36 66 LYS B N 1
ATOM 1291 C CA . LYS B 1 22 ? 12.536 6.021 28.972 1.00 15.60 66 LYS B CA 1
ATOM 1292 C C . LYS B 1 22 ? 11.535 4.949 29.381 1.00 15.25 66 LYS B C 1
ATOM 1293 O O . LYS B 1 22 ? 10.718 5.173 30.285 1.00 15.04 66 LYS B O 1
ATOM 1299 N N . SER B 1 23 ? 11.604 3.780 28.739 1.00 14.62 67 SER B N 1
ATOM 1300 C CA . SER B 1 23 ? 10.694 2.687 29.052 1.00 12.51 67 SER B CA 1
ATOM 1301 C C . SER B 1 23 ? 10.914 2.210 30.478 1.00 11.89 67 SER B C 1
ATOM 1302 O O . SER B 1 23 ? 10.018 1.614 31.077 1.00 14.42 67 SER B O 1
ATOM 1305 N N . ILE B 1 24 ? 12.113 2.436 31.011 1.00 9.59 68 ILE B N 1
ATOM 1306 C CA . ILE B 1 24 ? 12.406 2.038 32.376 1.00 11.17 68 ILE B CA 1
ATOM 1307 C C . ILE B 1 24 ? 11.483 2.816 33.331 1.00 14.95 68 ILE B C 1
ATOM 1308 O O . ILE B 1 24 ? 11.116 2.297 34.389 1.00 16.94 68 ILE B O 1
ATOM 1313 N N . ASP B 1 25 ? 11.115 4.048 32.972 1.00 14.60 69 ASP B N 1
ATOM 1314 C CA . ASP B 1 25 ? 10.211 4.843 33.815 1.00 17.70 69 ASP B CA 1
ATOM 1315 C C . ASP B 1 25 ? 8.853 4.137 33.905 1.00 18.63 69 ASP B C 1
ATOM 1316 O O . ASP B 1 25 ? 8.202 4.159 34.959 1.00 16.05 69 ASP B O 1
ATOM 1321 N N . GLU B 1 26 ? 8.435 3.512 32.800 1.00 18.39 70 GLU B N 1
ATOM 1322 C CA . GLU B 1 26 ? 7.159 2.781 32.755 1.00 16.27 70 GLU B CA 1
ATOM 1323 C C . GLU B 1 26 ? 7.242 1.536 33.628 1.00 14.85 70 GLU B C 1
ATOM 1324 O O . GLU B 1 26 ? 6.266 1.150 34.271 1.00 15.72 70 GLU B O 1
ATOM 1330 N N . LEU B 1 27 ? 8.407 0.902 33.659 1.00 19.13 71 LEU B N 1
ATOM 1331 C CA . LEU B 1 27 ? 8.605 -0.279 34.488 1.00 16.77 71 LEU B CA 1
ATOM 1332 C C . LEU B 1 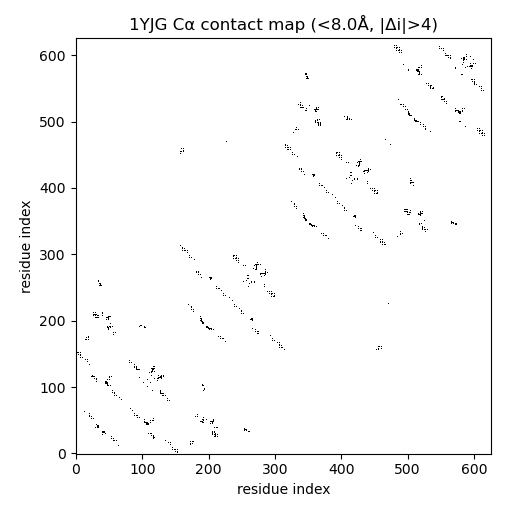27 ? 8.592 0.140 35.964 1.00 17.76 71 LEU B C 1
ATOM 1333 O O . LEU B 1 27 ? 8.142 -0.614 36.825 1.00 16.35 71 LEU B O 1
ATOM 1338 N N . ALA B 1 28 ? 9.093 1.342 36.251 1.00 16.83 72 ALA B N 1
ATOM 1339 C CA . ALA B 1 28 ? 9.136 1.855 37.626 1.00 19.87 72 ALA B CA 1
ATOM 1340 C C . ALA B 1 28 ? 7.728 2.051 38.187 1.00 19.07 72 ALA B C 1
ATOM 1341 O O . ALA B 1 28 ? 7.522 1.965 39.390 1.00 19.21 72 ALA B O 1
ATOM 1343 N N . LYS B 1 29 ? 6.770 2.317 37.305 1.00 20.97 73 LYS B N 1
ATOM 1344 C CA . LYS B 1 29 ? 5.373 2.514 37.698 1.00 21.14 73 LYS B CA 1
ATOM 1345 C C . LYS B 1 29 ? 4.710 1.223 38.190 1.00 20.42 73 LYS B C 1
ATOM 1346 O O . LYS B 1 29 ? 3.689 1.278 38.874 1.00 21.04 73 LYS B O 1
ATOM 1352 N N . ALA B 1 30 ? 5.293 0.076 37.830 1.00 18.12 74 ALA B N 1
ATOM 1353 C CA . ALA B 1 30 ? 4.792 -1.241 38.214 1.00 17.74 74 ALA B CA 1
ATOM 1354 C C . ALA B 1 30 ? 5.396 -1.784 39.510 1.00 19.95 74 ALA B C 1
ATOM 1355 O O . ALA B 1 30 ? 5.071 -2.904 39.925 1.00 17.97 74 ALA B O 1
ATOM 1357 N N . ILE B 1 31 ? 6.296 -1.015 40.123 1.00 20.86 75 ILE B N 1
ATOM 1358 C CA . ILE B 1 31 ? 6.940 -1.410 41.368 1.00 20.45 75 ILE B CA 1
ATOM 1359 C C . ILE B 1 31 ? 5.874 -1.520 42.451 1.00 19.34 75 ILE B C 1
ATOM 1360 O O . ILE B 1 31 ? 5.115 -0.578 42.672 1.00 17.27 75 ILE B O 1
ATOM 1365 N N . GLY B 1 32 ? 5.825 -2.671 43.116 1.00 19.99 76 GLY B N 1
ATOM 1366 C CA . GLY B 1 32 ? 4.857 -2.915 44.167 1.00 21.18 76 GLY B CA 1
ATOM 1367 C C . GLY B 1 32 ? 3.441 -2.861 43.623 1.00 22.16 76 GLY B C 1
ATOM 1368 O O . GLY B 1 32 ? 2.551 -2.294 44.259 1.00 22.41 76 GLY B O 1
ATOM 1369 N N . LYS B 1 33 ? 3.252 -3.427 42.429 1.00 20.63 77 LYS B N 1
ATOM 1370 C CA . LYS B 1 33 ? 1.953 -3.463 41.764 1.00 20.41 77 LYS B CA 1
ATOM 1371 C C . LYS B 1 33 ? 1.730 -4.790 41.047 1.00 22.01 77 LYS B C 1
ATOM 1372 O O . LYS B 1 33 ? 2.646 -5.366 40.467 1.00 23.78 77 LYS B O 1
ATOM 1378 N N . LYS B 1 34 ? 0.500 -5.277 41.106 1.00 24.52 78 LYS B N 1
ATOM 1379 C CA . LYS B 1 34 ? 0.116 -6.516 40.452 1.00 22.99 78 LYS B CA 1
ATOM 1380 C C . LYS B 1 34 ? -0.944 -6.148 39.437 1.00 20.86 78 LYS B C 1
ATOM 1381 O O . LYS B 1 34 ? -1.507 -5.058 39.488 1.00 15.60 78 LYS B O 1
ATOM 1387 N N . ILE B 1 35 ? -1.213 -7.058 38.513 1.00 21.24 79 ILE B N 1
ATOM 1388 C CA . ILE B 1 35 ? -2.226 -6.826 37.507 1.00 19.93 79 ILE B CA 1
ATOM 1389 C C . ILE B 1 35 ? -3.520 -7.263 38.173 1.00 21.69 79 ILE B C 1
ATOM 1390 O O . ILE B 1 35 ? -3.718 -8.449 38.445 1.00 20.68 79 ILE B O 1
ATOM 1395 N N . GLY B 1 36 ? -4.363 -6.284 38.487 1.00 23.13 80 GLY B N 1
ATOM 1396 C CA . GLY B 1 36 ? -5.649 -6.523 39.123 1.00 23.63 80 GLY B CA 1
ATOM 1397 C C . GLY B 1 36 ? -6.740 -6.544 38.074 1.00 22.31 80 GLY B C 1
ATOM 1398 O O . GLY B 1 36 ? -6.457 -6.393 36.891 1.00 19.02 80 GLY B O 1
ATOM 1399 N N . ALA B 1 37 ? -7.987 -6.700 38.509 1.00 24.91 81 ALA B N 1
ATOM 1400 C CA . ALA B 1 37 ? -9.136 -6.744 37.594 1.00 25.84 81 ALA B CA 1
ATOM 1401 C C . ALA B 1 37 ? -9.422 -5.420 36.871 1.00 24.27 81 ALA B C 1
ATOM 1402 O O . ALA B 1 37 ? -10.057 -5.433 35.819 1.00 25.22 81 ALA B O 1
ATOM 1404 N N . ASN B 1 38 ? -8.965 -4.299 37.430 1.00 26.12 82 ASN B N 1
ATOM 1405 C CA . ASN B 1 38 ? -9.171 -2.967 36.835 1.00 29.56 82 ASN B CA 1
ATOM 1406 C C . ASN B 1 38 ? -7.873 -2.227 36.464 1.00 29.86 82 ASN B C 1
ATOM 1407 O O . ASN B 1 38 ? -7.896 -1.038 36.156 1.00 32.11 82 ASN B O 1
ATOM 1412 N N . GLY B 1 39 ? -6.750 -2.937 36.467 1.00 29.46 83 GLY B N 1
ATOM 1413 C CA . GLY B 1 39 ? -5.461 -2.347 36.140 1.00 29.44 83 GLY B CA 1
ATOM 1414 C C . GLY B 1 39 ? -4.461 -2.610 37.242 1.00 26.11 83 GLY B C 1
ATOM 1415 O O . GLY B 1 39 ? -4.691 -3.466 38.090 1.00 22.82 83 GLY B O 1
ATOM 1416 N N . LEU B 1 40 ? -3.351 -1.880 37.234 1.00 26.00 84 LEU B N 1
ATOM 1417 C CA . LEU B 1 40 ? -2.326 -2.057 38.261 1.00 27.12 84 LEU B CA 1
ATOM 1418 C C . LEU B 1 40 ? -2.876 -1.631 39.621 1.00 29.26 84 LEU B C 1
ATOM 1419 O O . LEU B 1 40 ? -3.367 -0.512 39.778 1.00 26.59 84 LEU B O 1
ATOM 1424 N N . GLU B 1 41 ? -2.811 -2.551 40.581 1.00 31.44 85 GLU B N 1
ATOM 1425 C CA . GLU B 1 41 ? -3.277 -2.329 41.947 1.00 31.83 85 GLU B CA 1
ATOM 1426 C C . GLU B 1 41 ? -2.111 -2.557 42.892 1.00 29.94 85 GLU B C 1
ATOM 1427 O O . GLU B 1 41 ? -1.214 -3.346 42.594 1.00 24.18 85 GLU B O 1
ATOM 1433 N N . THR B 1 42 ? -2.141 -1.884 44.038 1.00 29.03 86 THR B N 1
ATOM 1434 C CA . THR B 1 42 ? -1.086 -2.006 45.037 1.00 29.20 86 THR B CA 1
ATOM 1435 C C . THR B 1 42 ? -0.924 -3.433 45.580 1.00 29.31 86 THR B C 1
ATOM 1436 O O . THR B 1 42 ? -1.894 -4.082 45.963 1.00 28.65 86 THR B O 1
ATOM 1440 N N . ASP B 1 43 ? 0.323 -3.892 45.597 1.00 29.83 87 ASP B N 1
ATOM 1441 C CA . ASP B 1 43 ? 0.716 -5.212 46.083 1.00 29.61 87 ASP B CA 1
ATOM 1442 C C . ASP B 1 43 ? 2.240 -5.144 46.182 1.00 29.61 87 ASP B C 1
ATOM 1443 O O . ASP B 1 43 ? 2.961 -5.569 45.274 1.00 29.69 87 ASP B O 1
ATOM 1448 N N . ALA B 1 44 ? 2.701 -4.576 47.294 1.00 27.63 88 ALA B N 1
ATOM 1449 C CA . ALA B 1 44 ? 4.124 -4.367 47.597 1.00 28.58 88 ALA B CA 1
ATOM 1450 C C . ALA B 1 44 ? 5.123 -5.542 47.537 1.00 28.04 88 ALA B C 1
ATOM 1451 O O . ALA B 1 44 ? 4.764 -6.719 47.669 1.00 26.12 88 ALA B O 1
ATOM 1453 N N . ASP B 1 45 ? 6.392 -5.153 47.355 1.00 27.18 89 ASP B N 1
ATOM 1454 C CA . ASP B 1 45 ? 7.570 -6.037 47.288 1.00 26.48 89 ASP B CA 1
ATOM 1455 C C . ASP B 1 45 ? 7.600 -7.102 46.178 1.00 24.95 89 ASP B C 1
ATOM 1456 O O . ASP B 1 45 ? 6.865 -7.007 45.199 1.00 24.37 89 ASP B O 1
ATOM 1461 N N . LYS B 1 46 ? 8.505 -8.075 46.329 1.00 24.86 90 LYS B N 1
ATOM 1462 C CA . LYS B 1 46 ? 8.693 -9.180 45.381 1.00 26.95 90 LYS B CA 1
ATOM 1463 C C . LYS B 1 46 ? 9.015 -8.641 43.975 1.00 24.06 90 LYS B C 1
ATOM 1464 O O . LYS B 1 46 ? 8.574 -9.193 42.969 1.00 23.47 90 LYS B O 1
ATOM 1470 N N . ASN B 1 47 ? 9.831 -7.593 43.921 1.00 22.38 91 ASN B N 1
ATOM 1471 C CA . ASN B 1 47 ? 10.192 -6.939 42.663 1.00 23.14 91 ASN B CA 1
ATOM 1472 C C . ASN B 1 47 ? 11.367 -7.484 41.842 1.00 23.81 91 ASN B C 1
ATOM 1473 O O . ASN B 1 47 ? 11.626 -6.979 40.744 1.00 24.54 91 ASN B O 1
ATOM 1478 N N . ALA B 1 48 ? 12.054 -8.508 42.339 1.00 20.23 92 ALA B N 1
ATOM 1479 C CA . ALA B 1 48 ? 13.211 -9.079 41.634 1.00 20.65 92 ALA B CA 1
ATOM 1480 C C . ALA B 1 48 ? 13.062 -9.203 40.116 1.00 21.42 92 ALA B C 1
ATOM 1481 O O . ALA B 1 48 ? 13.850 -8.640 39.370 1.00 17.82 92 ALA B O 1
ATOM 1483 N N . LYS B 1 49 ? 12.035 -9.923 39.677 1.00 22.01 93 LYS B N 1
ATOM 1484 C CA . LYS B 1 49 ? 11.792 -10.147 38.254 1.00 19.65 93 LYS B CA 1
ATOM 1485 C C . LYS B 1 49 ? 11.561 -8.869 37.431 1.00 17.46 93 LYS B C 1
ATOM 1486 O O . LYS B 1 49 ? 11.924 -8.820 36.265 1.00 16.36 93 LYS B O 1
ATOM 1492 N N . LEU B 1 50 ? 10.957 -7.853 38.033 1.00 15.64 94 LEU B N 1
ATOM 1493 C CA . LEU B 1 50 ? 10.716 -6.589 37.353 1.00 13.64 94 LEU B CA 1
ATOM 1494 C C . LEU B 1 50 ? 12.062 -5.898 37.109 1.00 15.69 94 LEU B C 1
ATOM 1495 O O . LEU B 1 50 ? 12.292 -5.342 36.027 1.00 14.42 94 LEU B O 1
ATOM 1500 N N . ILE B 1 51 ? 12.951 -5.940 38.106 1.00 14.12 95 ILE B N 1
ATOM 1501 C CA . ILE B 1 51 ? 14.268 -5.324 37.971 1.00 17.34 95 ILE B CA 1
ATOM 1502 C C . ILE B 1 51 ? 15.070 -6.089 36.920 1.00 18.10 95 ILE B C 1
ATOM 1503 O O . ILE B 1 51 ? 15.841 -5.490 36.174 1.00 19.71 95 ILE B O 1
ATOM 1508 N N . SER B 1 52 ? 14.890 -7.407 36.863 1.00 16.60 96 SER B N 1
ATOM 1509 C CA . SER B 1 52 ? 15.574 -8.225 35.878 1.00 15.96 96 SER B CA 1
ATOM 1510 C C . SER B 1 52 ? 15.116 -7.788 34.492 1.00 14.68 96 SER B C 1
ATOM 1511 O O . SER B 1 52 ? 15.885 -7.828 33.534 1.00 14.59 96 SER B O 1
ATOM 1514 N N . GLY B 1 53 ? 13.842 -7.403 34.394 1.00 15.75 97 GLY B N 1
ATOM 1515 C CA . GLY B 1 53 ? 13.249 -6.945 33.143 1.00 16.81 97 GLY B CA 1
ATOM 1516 C C . GLY B 1 53 ? 13.923 -5.664 32.695 1.00 12.97 97 GLY B C 1
ATOM 1517 O O . GLY B 1 53 ? 14.285 -5.526 31.539 1.00 14.50 97 GLY B O 1
ATOM 1518 N N . ALA B 1 54 ? 14.114 -4.753 33.640 1.00 12.62 98 ALA B N 1
ATOM 1519 C CA . ALA B 1 54 ? 14.758 -3.475 33.408 1.00 12.95 98 ALA B CA 1
ATOM 1520 C C . ALA B 1 54 ? 16.232 -3.707 33.023 1.00 15.69 98 ALA B C 1
ATOM 1521 O O . ALA B 1 54 ? 16.776 -3.002 32.166 1.00 12.73 98 ALA B O 1
ATOM 1523 N N . TYR B 1 55 ? 16.851 -4.730 33.622 1.00 15.51 99 TYR B N 1
ATOM 1524 C CA . TYR B 1 55 ? 18.248 -5.073 33.337 1.00 14.40 99 TYR B CA 1
ATOM 1525 C C . TYR B 1 55 ? 18.363 -5.522 31.877 1.00 15.63 99 TYR B C 1
ATOM 1526 O O . TYR B 1 55 ? 19.240 -5.071 31.137 1.00 16.67 99 TYR B O 1
ATOM 1535 N N . SER B 1 56 ? 17.444 -6.383 31.465 1.00 15.83 100 SER B N 1
ATOM 1536 C CA . SER B 1 56 ? 17.400 -6.901 30.103 1.00 15.48 100 SER B CA 1
ATOM 1537 C C . SER B 1 56 ? 17.268 -5.762 29.082 1.00 14.72 100 SER B C 1
ATOM 1538 O O . SER B 1 56 ? 17.941 -5.768 28.063 1.00 13.33 100 SER B O 1
ATOM 1541 N N . VAL B 1 57 ? 16.429 -4.775 29.385 1.00 13.78 101 VAL B N 1
ATOM 1542 C CA . VAL B 1 57 ? 16.218 -3.641 28.488 1.00 12.86 101 VAL B CA 1
ATOM 1543 C C . VAL B 1 57 ? 17.481 -2.779 28.360 1.00 14.3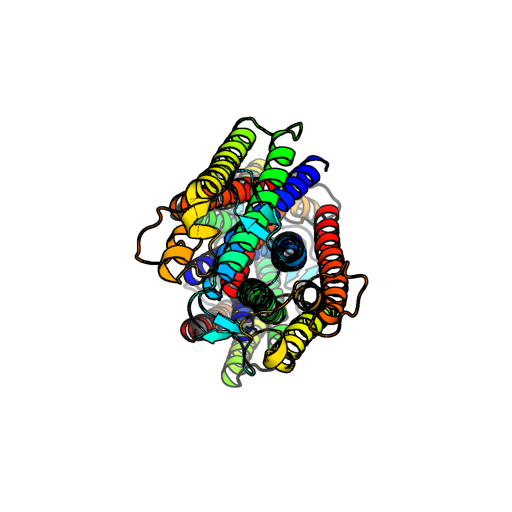6 101 VAL B C 1
ATOM 1544 O O . VAL B 1 57 ? 17.851 -2.353 27.253 1.00 14.56 101 VAL B O 1
ATOM 1548 N N . ILE B 1 58 ? 18.145 -2.517 29.483 1.00 14.06 102 ILE B N 1
ATOM 1549 C CA . ILE B 1 58 ? 19.354 -1.708 29.452 1.00 16.76 102 ILE B CA 1
ATOM 1550 C C . ILE B 1 58 ? 20.493 -2.493 28.815 1.00 16.86 102 ILE B C 1
ATOM 1551 O O . ILE B 1 58 ? 21.430 -1.909 28.267 1.00 16.21 102 ILE B O 1
ATOM 1556 N N . SER B 1 59 ? 20.390 -3.815 28.857 1.00 18.04 103 SER B N 1
ATOM 1557 C CA . SER B 1 59 ? 21.392 -4.674 28.255 1.00 15.97 103 SER B CA 1
ATOM 1558 C C . SER B 1 59 ? 21.235 -4.524 26.737 1.00 16.29 103 SER B C 1
ATOM 1559 O O . SER B 1 59 ? 22.221 -4.540 25.998 1.00 13.11 103 SER B O 1
ATOM 1562 N N . ALA B 1 60 ? 19.988 -4.367 26.282 1.00 13.32 104 ALA B N 1
ATOM 1563 C CA . ALA B 1 60 ? 19.691 -4.201 24.863 1.00 13.91 104 ALA B CA 1
ATOM 1564 C C . ALA B 1 60 ? 20.169 -2.814 24.409 1.00 13.49 104 ALA B C 1
ATOM 1565 O O . ALA B 1 60 ? 20.653 -2.648 23.298 1.00 14.23 104 ALA B O 1
ATOM 1567 N N . VAL B 1 61 ? 20.024 -1.828 25.287 1.00 12.71 105 VAL B N 1
ATOM 1568 C CA . VAL B 1 61 ? 20.453 -0.463 25.012 1.00 11.52 105 VAL B CA 1
ATOM 1569 C C . VAL B 1 61 ? 21.973 -0.435 24.833 1.00 12.91 105 VAL B C 1
ATOM 1570 O O . VAL B 1 61 ? 22.485 0.215 23.925 1.00 12.23 105 VAL B O 1
ATOM 1574 N N . ASP B 1 62 ? 22.676 -1.177 25.688 1.00 16.07 106 ASP B N 1
ATOM 1575 C CA . ASP B 1 62 ? 24.138 -1.265 25.665 1.00 16.44 106 ASP B CA 1
ATOM 1576 C C . ASP B 1 62 ? 24.635 -1.929 24.382 1.00 18.33 106 ASP B C 1
ATOM 1577 O O . ASP B 1 62 ? 25.579 -1.435 23.752 1.00 18.91 106 ASP B O 1
ATOM 1582 N N . THR B 1 63 ? 23.988 -3.018 23.979 1.00 15.58 107 THR B N 1
ATOM 1583 C CA . THR B 1 63 ? 24.375 -3.729 22.761 1.00 17.96 107 THR B CA 1
ATOM 1584 C C . THR B 1 63 ? 24.100 -2.899 21.494 1.00 18.33 107 THR B C 1
ATOM 1585 O O . THR B 1 63 ? 24.900 -2.899 20.559 1.00 19.27 107 THR B O 1
ATOM 1589 N N . LYS B 1 64 ? 22.973 -2.196 21.471 1.00 17.67 108 LYS B N 1
ATOM 1590 C CA . LYS B 1 64 ? 22.607 -1.375 20.318 1.00 19.36 108 LYS B CA 1
ATOM 1591 C C . LYS B 1 64 ? 23.564 -0.185 20.157 1.00 19.27 108 LYS B C 1
ATOM 1592 O O . LYS B 1 64 ? 23.843 0.248 19.039 1.00 21.39 108 LYS B O 1
ATOM 1598 N N . LEU B 1 65 ? 24.055 0.337 21.277 1.00 18.22 109 LEU B N 1
ATOM 1599 C CA . LEU B 1 65 ? 24.987 1.456 21.263 1.00 17.56 109 LEU B CA 1
ATOM 1600 C C . LEU B 1 65 ? 26.340 0.966 20.777 1.00 17.95 109 LEU B C 1
ATOM 1601 O O . LEU B 1 65 ? 27.013 1.673 20.029 1.00 16.05 109 LEU B O 1
ATOM 1606 N N . ALA B 1 66 ? 26.715 -0.254 21.184 1.00 19.37 110 ALA B N 1
ATOM 1607 C CA . ALA B 1 66 ? 27.989 -0.863 20.783 1.00 22.50 110 ALA B CA 1
ATOM 1608 C C . ALA B 1 66 ? 28.013 -1.027 19.259 1.00 25.09 110 ALA B C 1
ATOM 1609 O O . ALA B 1 66 ? 29.051 -0.829 18.622 1.00 27.05 110 ALA B O 1
ATOM 1611 N N . SER B 1 67 ? 26.851 -1.373 18.698 1.00 24.97 111 SER B N 1
ATOM 1612 C CA . SER B 1 67 ? 26.671 -1.568 17.261 1.00 24.45 111 SER B CA 1
ATOM 1613 C C . SER B 1 67 ? 26.709 -0.211 16.559 1.00 23.12 111 SER B C 1
ATOM 1614 O O . SER B 1 67 ? 27.276 -0.073 15.479 1.00 25.73 111 SER B O 1
ATOM 1617 N N . LEU B 1 68 ? 26.125 0.794 17.201 1.00 24.82 112 LEU B N 1
ATOM 1618 C CA . LEU B 1 68 ? 26.085 2.156 16.662 1.00 26.33 112 LEU B CA 1
ATOM 1619 C C . LEU B 1 68 ? 27.465 2.806 16.563 1.00 27.63 112 LEU B C 1
ATOM 1620 O O . LEU B 1 68 ? 27.667 3.689 15.730 1.00 28.16 112 LEU B O 1
ATOM 1625 N N . GLU B 1 69 ? 28.394 2.392 17.427 1.00 30.64 113 GLU B N 1
ATOM 1626 C CA . GLU B 1 69 ? 29.760 2.926 17.428 1.00 31.66 113 GLU B CA 1
ATOM 1627 C C . GLU B 1 69 ? 30.482 2.467 16.164 1.00 31.20 113 GLU B C 1
ATOM 1628 O O . GLU B 1 69 ? 31.293 3.207 15.596 1.00 31.87 113 GLU B O 1
ATOM 1634 N N . LYS B 1 70 ? 30.175 1.239 15.740 1.00 32.49 114 LYS B N 1
ATOM 1635 C CA . LYS B 1 70 ? 30.765 0.631 14.548 1.00 33.83 114 LYS B CA 1
ATOM 1636 C C . LYS B 1 70 ? 30.049 1.032 13.254 1.00 35.18 114 LYS B C 1
ATOM 1637 O O . LYS B 1 70 ? 30.301 0.451 12.199 1.00 35.26 114 LYS B O 1
ATOM 1643 N N . LYS B 1 71 ? 29.177 2.031 13.321 1.00 36.66 115 LYS B N 1
ATOM 1644 C CA . LYS B 1 71 ? 28.427 2.472 12.149 1.00 39.45 115 LYS B CA 1
ATOM 1645 C C . LYS B 1 71 ? 29.249 3.259 11.119 1.00 38.45 115 LYS B C 1
ATOM 1646 O O . LYS B 1 71 ? 30.177 3.995 11.468 1.00 37.97 115 LYS B O 1
ATOM 1652 N N . VAL B 1 72 ? 28.875 3.069 9.849 1.00 40.18 116 VAL B N 1
ATOM 1653 C CA . VAL B 1 72 ? 29.517 3.717 8.704 1.00 42.01 116 VAL B CA 1
ATOM 1654 C C . VAL B 1 72 ? 29.137 5.191 8.591 1.00 42.20 116 VAL B C 1
ATOM 1655 O O . VAL B 1 72 ? 27.979 5.555 8.762 1.00 42.56 116 VAL B O 1
ATOM 1659 N N . GLY B 1 73 ? 30.125 6.032 8.295 1.00 46.14 117 GLY B N 1
ATOM 1660 C CA . GLY B 1 73 ? 29.913 7.464 8.155 1.00 47.22 117 GLY B CA 1
ATOM 1661 C C . GLY B 1 73 ? 29.841 8.216 9.473 1.00 48.63 117 GLY B C 1
ATOM 1662 O O . GLY B 1 73 ? 29.640 9.431 9.477 1.00 49.30 117 GLY B O 1
ATOM 1663 N N . ILE B 1 74 ? 30.008 7.507 10.589 1.00 49.21 118 ILE B N 1
ATOM 1664 C CA . ILE B 1 74 ? 29.959 8.130 11.906 1.00 50.20 118 ILE B CA 1
ATOM 1665 C C . ILE B 1 74 ? 31.253 8.886 12.176 1.00 49.40 118 ILE B C 1
ATOM 1666 O O . ILE B 1 74 ? 32.326 8.286 12.290 1.00 48.76 118 ILE B O 1
ATOM 1671 N N . SER B 1 75 ? 31.132 10.208 12.276 1.00 47.96 119 SER B N 1
ATOM 1672 C CA . SER B 1 75 ? 32.268 11.083 12.541 1.00 46.83 119 SER B CA 1
ATOM 1673 C C . SER B 1 75 ? 32.816 10.846 13.953 1.00 46.66 119 SER B C 1
ATOM 1674 O O . SER B 1 75 ? 32.315 9.987 14.685 1.00 46.83 119 SER B O 1
ATOM 1677 N N . ASP B 1 76 ? 33.847 11.600 14.327 1.00 45.88 120 ASP B N 1
ATOM 1678 C CA . ASP B 1 76 ? 34.455 11.471 15.653 1.00 45.03 120 ASP B CA 1
ATOM 1679 C C . ASP B 1 76 ? 33.593 12.132 16.746 1.00 41.43 120 ASP B C 1
ATOM 1680 O O . ASP B 1 76 ? 33.388 11.526 17.799 1.00 39.75 120 ASP B O 1
ATOM 1685 N N . ASP B 1 77 ? 33.098 13.353 16.491 1.00 36.24 121 ASP B N 1
ATOM 1686 C CA . ASP B 1 77 ? 32.256 14.105 17.435 1.00 35.63 121 ASP B CA 1
ATOM 1687 C C . ASP B 1 77 ? 31.076 13.258 17.912 1.00 32.88 121 ASP B C 1
ATOM 1688 O O . ASP B 1 77 ? 30.847 13.115 19.116 1.00 32.05 121 ASP B O 1
ATOM 1693 N N . LEU B 1 78 ? 30.333 12.718 16.946 1.00 31.17 122 LEU B N 1
ATOM 1694 C CA . LEU B 1 78 ? 29.169 11.872 17.212 1.00 29.39 122 LEU B CA 1
ATOM 1695 C C . LEU B 1 78 ? 29.575 10.596 17.941 1.00 28.14 122 LEU B C 1
ATOM 1696 O O . LEU B 1 78 ? 28.911 10.192 18.896 1.00 26.60 122 LEU B O 1
ATOM 1701 N N . LYS B 1 79 ? 30.675 9.978 17.509 1.00 26.67 123 LYS B N 1
ATOM 1702 C CA . LYS B 1 79 ? 31.154 8.739 18.142 1.00 25.76 123 LYS B CA 1
ATOM 1703 C C . LYS B 1 79 ? 31.471 8.961 19.630 1.00 25.38 123 LYS B C 1
ATOM 1704 O O . LYS B 1 79 ? 31.288 8.057 20.452 1.00 23.36 123 LYS B O 1
ATOM 1710 N N . GLY B 1 80 ? 31.939 10.166 19.967 1.00 23.55 124 GLY B N 1
ATOM 1711 C CA . GLY B 1 80 ? 32.266 10.525 21.334 1.00 20.59 124 GLY B CA 1
ATOM 1712 C C . GLY B 1 80 ? 30.982 10.622 22.136 1.00 19.45 124 GLY B C 1
ATOM 1713 O O . GLY B 1 80 ? 30.954 10.230 23.299 1.00 23.13 124 GLY B O 1
ATOM 1714 N N . LYS B 1 81 ? 29.924 11.148 21.516 1.00 19.62 125 LYS B N 1
ATOM 1715 C CA . LYS B 1 81 ? 28.618 11.282 22.172 1.00 21.24 125 LYS B CA 1
ATOM 1716 C C . LYS B 1 81 ? 28.000 9.909 22.441 1.00 18.03 125 LYS B C 1
ATOM 1717 O O . LYS B 1 81 ? 27.391 9.712 23.484 1.00 20.14 125 LYS B O 1
ATOM 1723 N N . ILE B 1 82 ? 28.157 8.986 21.487 1.00 17.71 126 ILE B N 1
ATOM 1724 C CA . ILE B 1 82 ? 27.636 7.614 21.573 1.00 19.66 126 ILE B CA 1
ATOM 1725 C C . ILE B 1 82 ? 28.334 6.881 22.705 1.00 19.13 126 ILE B C 1
ATOM 1726 O O . ILE B 1 82 ? 27.716 6.144 23.480 1.00 21.20 126 ILE B O 1
ATOM 1731 N N . THR B 1 83 ? 29.642 7.082 22.755 1.00 17.81 127 THR B N 1
ATOM 1732 C CA . THR B 1 83 ? 30.513 6.492 23.753 1.00 19.71 127 THR B CA 1
ATOM 1733 C C . THR B 1 83 ? 30.130 6.971 25.146 1.00 19.42 127 THR B C 1
ATOM 1734 O O . THR B 1 83 ? 30.229 6.217 26.099 1.00 23.21 127 THR B O 1
ATOM 1738 N N . THR B 1 84 ? 29.706 8.228 25.260 1.00 19.55 128 THR B N 1
ATOM 1739 C CA . THR B 1 84 ? 29.300 8.800 26.542 1.00 18.57 128 THR B CA 1
ATOM 1740 C C . THR B 1 84 ? 28.036 8.096 27.026 1.00 18.60 128 THR B C 1
ATOM 1741 O O . THR B 1 84 ? 27.845 7.923 28.230 1.00 20.22 128 THR B O 1
ATOM 1745 N N . VAL B 1 85 ? 27.167 7.720 26.090 1.00 20.70 129 VAL B N 1
ATOM 1746 C CA . VAL B 1 85 ? 25.916 7.028 26.437 1.00 21.20 129 VAL B CA 1
ATOM 1747 C C . VAL B 1 85 ? 26.203 5.591 26.836 1.00 19.52 129 VAL B C 1
ATOM 1748 O O . VAL B 1 85 ? 25.669 5.107 27.839 1.00 22.09 129 VAL B O 1
ATOM 1752 N N . LYS B 1 86 ? 27.044 4.915 26.055 1.00 18.82 130 LYS B N 1
ATOM 1753 C CA . LYS B 1 86 ? 27.406 3.525 26.323 1.00 18.87 130 LYS B CA 1
ATOM 1754 C C . LYS B 1 86 ? 28.104 3.391 27.681 1.00 21.20 130 LYS B C 1
ATOM 1755 O O . LYS B 1 86 ? 27.873 2.432 28.403 1.00 21.26 130 LYS B O 1
ATOM 1761 N N . ASN B 1 87 ? 28.957 4.355 28.029 1.00 22.43 131 ASN B N 1
ATOM 1762 C CA . ASN B 1 87 ? 29.658 4.313 29.311 1.00 19.89 131 ASN B CA 1
ATOM 1763 C C . ASN B 1 87 ? 28.639 4.326 30.430 1.00 18.06 131 ASN B C 1
ATOM 1764 O O . ASN B 1 87 ? 28.813 3.670 31.449 1.00 15.30 131 ASN B O 1
ATOM 1769 N N . ALA B 1 88 ? 27.572 5.091 30.219 1.00 18.85 132 ALA B N 1
ATOM 1770 C CA . ALA B 1 88 ? 26.500 5.217 31.192 1.00 17.56 132 ALA B CA 1
ATOM 1771 C C . ALA B 1 88 ? 25.651 3.949 31.302 1.00 16.34 132 ALA B C 1
ATOM 1772 O O . ALA B 1 88 ? 25.287 3.558 32.412 1.00 17.82 132 ALA B O 1
ATOM 1774 N N . SER B 1 89 ? 25.345 3.305 30.172 1.00 15.56 133 SER B N 1
ATOM 1775 C CA . SER B 1 89 ? 24.543 2.077 30.187 1.00 16.40 133 SER B CA 1
ATOM 1776 C C . SER B 1 89 ? 25.360 0.948 30.807 1.00 17.07 133 SER B C 1
ATOM 1777 O O . SER B 1 89 ? 24.826 0.142 31.566 1.00 14.40 133 SER B O 1
ATOM 1780 N N . THR B 1 90 ? 26.650 0.898 30.469 1.00 17.53 134 THR B N 1
ATOM 1781 C CA . THR B 1 90 ? 27.571 -0.117 30.997 1.00 17.85 134 THR B CA 1
ATOM 1782 C C . THR B 1 90 ? 27.670 0.041 32.516 1.00 16.87 134 THR B C 1
ATOM 1783 O O . THR B 1 90 ? 27.653 -0.934 33.250 1.00 16.53 134 THR B O 1
ATOM 1787 N N . SER B 1 91 ? 27.758 1.286 32.973 1.00 17.09 135 SER B N 1
ATOM 1788 C CA . SER B 1 91 ? 27.849 1.596 34.395 1.00 16.93 135 SER B CA 1
ATOM 1789 C C . SER B 1 91 ? 26.582 1.151 35.127 1.00 16.31 135 SER B C 1
ATOM 1790 O O . SER B 1 91 ? 26.646 0.692 36.258 1.00 15.38 135 SER B O 1
ATOM 1793 N N . PHE B 1 92 ? 25.425 1.284 34.488 1.00 14.96 136 PHE B N 1
ATOM 1794 C CA . PHE B 1 92 ? 24.194 0.877 35.138 1.00 13.79 136 PHE B CA 1
ATOM 1795 C C . PHE B 1 92 ? 24.208 -0.626 35.356 1.00 14.34 136 PHE B C 1
ATOM 1796 O O . PHE B 1 92 ? 23.888 -1.101 36.436 1.00 15.33 136 PHE B O 1
ATOM 1804 N N . LEU B 1 93 ? 24.595 -1.358 34.316 1.00 13.76 137 LEU B N 1
ATOM 1805 C CA . LEU B 1 93 ? 24.654 -2.815 34.350 1.00 14.65 137 LEU B CA 1
ATOM 1806 C C . LEU B 1 93 ? 25.635 -3.342 35.391 1.00 14.26 137 LEU B C 1
ATOM 1807 O O . LEU B 1 93 ? 25.320 -4.279 36.118 1.00 14.60 137 LEU B O 1
ATOM 1812 N N . THR B 1 94 ? 26.821 -2.742 35.432 1.00 15.29 138 THR B N 1
ATOM 1813 C CA . THR B 1 94 ? 27.871 -3.106 36.378 1.00 17.28 138 THR B CA 1
ATOM 1814 C C . THR B 1 94 ? 27.356 -2.938 37.803 1.00 18.81 138 THR B C 1
ATOM 1815 O O . THR B 1 94 ? 27.516 -3.834 38.634 1.00 22.21 138 THR B O 1
ATOM 1819 N N . LYS B 1 95 ? 26.728 -1.790 38.067 1.00 17.46 139 LYS B N 1
ATOM 1820 C CA . LYS B 1 95 ? 26.170 -1.477 39.382 1.00 19.60 139 LYS B CA 1
ATOM 1821 C C . LYS B 1 95 ? 25.054 -2.441 39.772 1.00 19.73 139 LYS B C 1
ATOM 1822 O O . LYS B 1 95 ? 24.963 -2.851 40.931 1.00 23.48 139 LYS B O 1
ATOM 1828 N N . ALA B 1 96 ? 24.219 -2.820 38.811 1.00 18.83 140 ALA B N 1
ATOM 1829 C CA . ALA B 1 96 ? 23.118 -3.741 39.081 1.00 19.17 140 ALA B CA 1
ATOM 1830 C C . ALA B 1 96 ? 23.659 -5.115 39.472 1.00 19.70 140 ALA B C 1
ATOM 1831 O O . ALA B 1 96 ? 23.207 -5.719 40.455 1.00 19.65 140 ALA B O 1
ATOM 1833 N N . LYS B 1 97 ? 24.635 -5.597 38.706 1.00 20.26 141 LYS B N 1
ATOM 1834 C CA . LYS B 1 97 ? 25.261 -6.895 38.959 1.00 20.97 141 LYS B CA 1
ATOM 1835 C C . LYS B 1 97 ? 25.919 -6.929 40.332 1.00 22.94 141 LYS B C 1
ATOM 1836 O O . LYS B 1 97 ? 25.800 -7.916 41.059 1.00 28.55 141 LYS B O 1
ATOM 1842 N N . SER B 1 98 ? 26.599 -5.841 40.682 1.00 22.20 142 SER B N 1
ATOM 1843 C CA . SER B 1 98 ? 27.293 -5.729 41.963 1.00 22.39 142 SER B CA 1
ATOM 1844 C C . SER B 1 98 ? 26.319 -5.692 43.137 1.00 22.72 142 SER B C 1
ATOM 1845 O O . SER B 1 98 ? 26.709 -5.911 44.281 1.00 22.21 142 SER B O 1
ATOM 1848 N N . LYS B 1 99 ? 25.053 -5.410 42.846 1.00 22.98 143 LYS B N 1
ATOM 1849 C CA . LYS B 1 99 ? 24.019 -5.354 43.868 1.00 21.54 143 LYS B CA 1
ATOM 1850 C C . LYS B 1 99 ? 23.070 -6.540 43.748 1.00 19.49 143 LYS B C 1
ATOM 1851 O O . LYS B 1 99 ? 21.914 -6.445 44.115 1.00 18.48 143 LYS B O 1
ATOM 1857 N N . THR B 1 100 ? 23.585 -7.666 43.268 1.00 20.21 144 THR B N 1
ATOM 1858 C CA . THR B 1 100 ? 22.793 -8.887 43.091 1.00 23.07 144 THR B CA 1
ATOM 1859 C C . THR B 1 100 ? 22.178 -9.466 44.372 1.00 25.08 144 THR B C 1
ATOM 1860 O O . THR B 1 100 ? 21.185 -10.187 44.303 1.00 25.03 144 THR B O 1
ATOM 1864 N N . ALA B 1 101 ? 22.777 -9.188 45.528 1.00 26.68 145 ALA B N 1
ATOM 1865 C CA . ALA B 1 101 ? 22.254 -9.696 46.795 1.00 25.54 145 ALA B CA 1
ATOM 1866 C C . ALA B 1 101 ? 20.992 -8.924 47.176 1.00 25.93 145 ALA B C 1
ATOM 1867 O O . ALA B 1 101 ? 20.084 -9.471 47.814 1.00 23.91 145 ALA B O 1
ATOM 1869 N N . ASP B 1 102 ? 20.944 -7.653 46.781 1.00 22.44 146 ASP B N 1
ATOM 1870 C CA . ASP B 1 102 ? 19.803 -6.790 47.066 1.00 24.73 146 ASP B CA 1
ATOM 1871 C C . ASP B 1 102 ? 18.727 -6.829 45.973 1.00 26.08 146 ASP B C 1
ATOM 1872 O O . ASP B 1 102 ? 17.534 -6.691 46.273 1.00 26.28 146 ASP B O 1
ATOM 1877 N N . LEU B 1 103 ? 19.150 -7.056 44.726 1.00 23.17 147 LEU B N 1
ATOM 1878 C CA . LEU B 1 103 ? 18.258 -7.079 43.560 1.00 23.84 147 LEU B CA 1
ATOM 1879 C C . LEU B 1 103 ? 17.795 -8.440 43.017 1.00 22.54 147 LEU B C 1
ATOM 1880 O O . LEU B 1 103 ? 16.788 -8.499 42.309 1.00 23.23 147 LEU B O 1
ATOM 1885 N N . GLY B 1 104 ? 18.520 -9.510 43.333 1.00 22.32 148 GLY B N 1
ATOM 1886 C CA . GLY B 1 104 ? 18.187 -10.855 42.887 1.00 23.13 148 GLY B CA 1
ATOM 1887 C C . GLY B 1 104 ? 17.678 -11.772 44.000 1.00 26.52 148 GLY B C 1
ATOM 1888 O O . GLY B 1 104 ? 17.628 -12.994 43.831 1.00 25.54 148 GLY B O 1
ATOM 1889 N N . LYS B 1 105 ? 17.294 -11.185 45.132 1.00 27.91 149 LYS B N 1
ATOM 1890 C CA . LYS B 1 105 ? 16.787 -11.947 46.281 1.00 30.89 149 LYS B CA 1
ATOM 1891 C C . LYS B 1 105 ? 15.286 -12.241 46.138 1.00 32.36 149 LYS B C 1
ATOM 1892 O O . LYS B 1 105 ? 14.622 -11.687 45.264 1.00 31.54 149 LYS B O 1
ATOM 1898 N N . ASP B 1 106 ? 14.771 -13.110 47.011 1.00 33.79 150 ASP B N 1
ATOM 1899 C CA . ASP B 1 106 ? 13.353 -13.514 47.019 1.00 34.95 150 ASP B CA 1
ATOM 1900 C C . ASP B 1 106 ? 12.332 -12.400 47.256 1.00 31.70 150 ASP B C 1
ATOM 1901 O O . ASP B 1 106 ? 11.185 -12.511 46.825 1.00 32.67 150 ASP B O 1
ATOM 1906 N N . ASP B 1 107 ? 12.721 -11.344 47.959 1.00 30.33 151 ASP B N 1
ATOM 1907 C CA . ASP B 1 107 ? 11.784 -10.265 48.248 1.00 30.33 151 ASP B CA 1
ATOM 1908 C C . ASP B 1 107 ? 12.399 -8.868 48.172 1.00 28.94 151 ASP B C 1
ATOM 1909 O O . ASP B 1 107 ? 12.765 -8.281 49.188 1.00 29.73 151 ASP B O 1
ATOM 1914 N N . VAL B 1 108 ? 12.498 -8.330 46.960 1.00 25.52 152 VAL B N 1
ATOM 1915 C CA . VAL B 1 108 ? 13.059 -6.995 46.776 1.00 25.32 152 VAL B CA 1
ATOM 1916 C C . VAL B 1 108 ? 11.943 -6.011 47.120 1.00 25.36 152 VAL B C 1
ATOM 1917 O O . VAL B 1 108 ? 10.949 -5.922 46.411 1.00 26.39 152 VAL B O 1
ATOM 1921 N N . LYS B 1 109 ? 12.100 -5.296 48.227 1.00 26.06 153 LYS B N 1
ATOM 1922 C CA . LYS B 1 109 ? 11.103 -4.328 48.679 1.00 27.62 153 LYS B CA 1
ATOM 1923 C C . LYS B 1 109 ? 10.943 -3.140 47.730 1.00 28.14 153 LYS B C 1
ATOM 1924 O O . LYS B 1 109 ? 11.811 -2.872 46.903 1.00 29.61 153 LYS B O 1
ATOM 1930 N N . ASP B 1 110 ? 9.810 -2.455 47.844 1.00 25.85 154 ASP B N 1
ATOM 1931 C CA . ASP B 1 110 ? 9.498 -1.295 47.010 1.00 25.23 154 ASP B CA 1
ATOM 1932 C C . ASP B 1 110 ? 10.601 -0.245 46.979 1.00 25.80 154 ASP B C 1
ATOM 1933 O O . ASP B 1 110 ? 10.977 0.233 45.915 1.00 23.77 154 ASP B O 1
ATOM 1938 N N . ALA B 1 111 ? 11.093 0.128 48.156 1.00 26.41 155 ALA B N 1
ATOM 1939 C CA . ALA B 1 111 ? 12.145 1.134 48.273 1.00 25.51 155 ALA B CA 1
ATOM 1940 C C . ALA B 1 111 ? 13.448 0.715 47.588 1.00 22.57 155 ALA B C 1
ATOM 1941 O O . ALA B 1 111 ? 14.110 1.548 46.981 1.00 22.05 155 ALA B O 1
ATOM 1943 N N . ASP B 1 112 ? 13.801 -0.565 47.699 1.00 19.28 156 ASP B N 1
ATOM 1944 C CA . ASP B 1 112 ? 15.023 -1.105 47.096 1.00 20.68 156 ASP B CA 1
ATOM 1945 C C . ASP B 1 112 ? 14.944 -1.207 45.578 1.00 21.70 156 ASP B C 1
ATOM 1946 O O . ASP B 1 112 ? 15.966 -1.161 44.891 1.00 22.72 156 ASP B O 1
ATOM 1951 N N . ALA B 1 113 ? 13.725 -1.372 45.071 1.00 20.45 157 ALA B N 1
ATOM 1952 C CA . ALA B 1 113 ? 13.480 -1.459 43.649 1.00 19.10 157 ALA B CA 1
ATOM 1953 C C . ALA B 1 113 ? 13.660 -0.051 43.087 1.00 17.68 157 ALA B C 1
ATOM 1954 O O . ALA B 1 113 ? 14.254 0.128 42.030 1.00 17.40 157 ALA B O 1
ATOM 1956 N N . LYS B 1 114 ? 13.157 0.943 43.817 1.00 16.57 158 LYS B N 1
ATOM 1957 C CA . LYS B 1 114 ? 13.256 2.341 43.408 1.00 16.66 158 LYS B CA 1
ATOM 1958 C C . LYS B 1 114 ? 14.702 2.838 43.399 1.00 16.66 158 LYS B C 1
ATOM 1959 O O . LYS B 1 114 ? 15.046 3.692 42.582 1.00 18.52 158 LYS B O 1
ATOM 1965 N N . THR B 1 115 ? 15.550 2.300 44.283 1.00 16.87 159 THR B N 1
ATOM 1966 C CA . THR B 1 115 ? 16.969 2.711 44.348 1.00 16.39 159 THR B CA 1
ATOM 1967 C C . THR B 1 115 ? 17.698 2.244 43.097 1.00 14.92 159 THR B C 1
ATOM 1968 O O . THR B 1 115 ? 18.769 2.735 42.791 1.00 14.69 159 THR B O 1
ATOM 1972 N N . ALA B 1 116 ? 17.099 1.281 42.394 1.00 15.68 160 ALA B N 1
ATOM 1973 C CA . ALA B 1 116 ? 17.647 0.716 41.174 1.00 14.02 160 ALA B CA 1
ATOM 1974 C C . ALA B 1 116 ? 17.113 1.317 39.863 1.00 16.54 160 ALA B C 1
ATOM 1975 O O . ALA B 1 116 ? 17.901 1.796 39.056 1.00 16.65 160 ALA B O 1
ATOM 1977 N N . ILE B 1 117 ? 15.791 1.341 39.677 1.00 17.71 161 ILE B N 1
ATOM 1978 C CA . ILE B 1 117 ? 15.184 1.837 38.422 1.00 16.24 161 ILE B CA 1
ATOM 1979 C C . ILE B 1 117 ? 14.209 3.037 38.439 1.00 17.21 161 ILE B C 1
ATOM 1980 O O . ILE B 1 117 ? 13.545 3.296 37.437 1.00 17.62 161 ILE B O 1
ATOM 1985 N N . ASP B 1 118 ? 14.133 3.773 39.541 1.00 17.68 162 ASP B N 1
ATOM 1986 C CA . ASP B 1 118 ? 13.240 4.931 39.648 1.00 18.73 162 ASP B CA 1
ATOM 1987 C C . ASP B 1 118 ? 14.058 6.229 39.726 1.00 17.82 162 ASP B C 1
ATOM 1988 O O . ASP B 1 118 ? 14.682 6.507 40.741 1.00 20.36 162 ASP B O 1
ATOM 1993 N N . ILE B 1 119 ? 14.055 7.020 38.655 1.00 17.66 163 ILE B N 1
ATOM 1994 C CA . ILE B 1 119 ? 14.808 8.279 38.617 1.00 18.01 163 ILE B CA 1
ATOM 1995 C C . ILE B 1 119 ? 14.192 9.377 39.504 1.00 17.37 163 ILE B C 1
ATOM 1996 O O . ILE B 1 119 ? 14.870 10.335 39.870 1.00 15.04 163 ILE B O 1
ATOM 2001 N N . ALA B 1 120 ? 12.907 9.239 39.820 1.00 17.59 164 ALA B N 1
ATOM 2002 C CA . ALA B 1 120 ? 12.182 10.206 40.660 1.00 19.15 164 ALA B CA 1
ATOM 2003 C C . ALA B 1 120 ? 12.356 9.922 42.148 1.00 20.50 164 ALA B C 1
ATOM 2004 O O . ALA B 1 120 ? 11.940 10.714 42.996 1.00 22.75 164 ALA B O 1
ATOM 2006 N N . ASP B 1 121 ? 12.934 8.763 42.442 1.00 21.91 165 ASP B N 1
ATOM 2007 C CA . ASP B 1 121 ? 13.205 8.289 43.795 1.00 23.45 165 ASP B CA 1
ATOM 2008 C C . ASP B 1 121 ? 13.771 9.385 44.696 1.00 22.90 165 ASP B C 1
ATOM 2009 O O . ASP B 1 121 ? 14.871 9.887 44.456 1.00 23.33 165 ASP B O 1
ATOM 2014 N N . THR B 1 122 ? 13.008 9.756 45.723 1.00 21.72 166 THR B N 1
ATOM 2015 C CA . THR B 1 122 ? 13.424 10.790 46.674 1.00 23.73 166 THR B CA 1
ATOM 2016 C C . THR B 1 122 ? 14.406 10.206 47.697 1.00 25.21 166 THR B C 1
ATOM 2017 O O . THR B 1 122 ? 14.938 10.921 48.556 1.00 21.10 166 THR B O 1
ATOM 2021 N N . GLY B 1 123 ? 14.619 8.897 47.613 1.00 24.98 167 GLY B N 1
ATOM 2022 C CA . GLY B 1 123 ? 15.513 8.202 48.508 1.00 25.58 167 GLY B CA 1
ATOM 2023 C C . GLY B 1 123 ? 16.915 8.167 47.948 1.00 27.26 167 GLY B C 1
ATOM 2024 O O . GLY B 1 123 ? 17.361 9.102 47.259 1.00 26.34 167 GLY B O 1
ATOM 2025 N N . ALA B 1 124 ? 17.612 7.077 48.256 1.00 27.99 168 ALA B N 1
ATOM 2026 C CA . ALA B 1 124 ? 18.980 6.874 47.797 1.00 30.41 168 ALA B CA 1
ATOM 2027 C C . ALA B 1 124 ? 18.937 6.119 46.479 1.00 30.37 168 ALA B C 1
ATOM 2028 O O . ALA B 1 124 ? 18.224 5.123 46.338 1.00 34.46 168 ALA B O 1
ATOM 2030 N N . LYS B 1 125 ? 19.718 6.594 45.521 1.00 27.50 169 LYS B N 1
ATOM 2031 C CA . LYS B 1 125 ? 19.788 6.003 44.192 1.00 22.94 169 LYS B CA 1
ATOM 2032 C C . LYS B 1 125 ? 21.054 5.169 44.121 1.00 21.25 169 LYS B C 1
ATOM 2033 O O . LYS B 1 125 ? 21.788 5.238 43.145 1.00 19.14 169 LYS B O 1
ATOM 2039 N N . ASP B 1 126 ? 21.254 4.333 45.142 1.00 22.25 170 ASP B N 1
ATOM 2040 C CA . ASP B 1 126 ? 22.455 3.494 45.286 1.00 21.66 170 ASP B CA 1
ATOM 2041 C C . ASP B 1 126 ? 22.520 2.104 44.669 1.00 19.13 170 ASP B C 1
ATOM 2042 O O . ASP B 1 126 ? 23.523 1.418 44.857 1.00 15.40 170 ASP B O 1
ATOM 2047 N N . LYS B 1 127 ? 21.494 1.689 43.928 1.00 21.95 171 LYS B N 1
ATOM 2048 C CA . LYS B 1 127 ? 21.491 0.354 43.309 1.00 20.76 171 LYS B CA 1
ATOM 2049 C C . LYS B 1 127 ? 21.261 0.351 41.793 1.00 20.63 171 LYS B C 1
ATOM 2050 O O . LYS B 1 127 ? 20.895 -0.678 41.217 1.00 19.47 171 LYS B O 1
ATOM 2056 N N . GLY B 1 128 ? 21.487 1.498 41.158 1.00 20.40 172 GLY B N 1
ATOM 2057 C CA . GLY B 1 128 ? 21.322 1.660 39.723 1.00 20.28 172 GLY B CA 1
ATOM 2058 C C . GLY B 1 128 ? 20.671 2.968 39.290 1.00 20.90 172 GLY B C 1
ATOM 2059 O O . GLY B 1 128 ? 20.956 3.475 38.208 1.00 20.18 172 GLY B O 1
ATOM 2060 N N . ALA B 1 129 ? 19.815 3.528 40.140 1.00 19.92 173 ALA B N 1
ATOM 2061 C CA . ALA B 1 129 ? 19.099 4.774 39.828 1.00 18.85 173 ALA B CA 1
ATOM 2062 C C . ALA B 1 129 ? 19.946 5.968 39.404 1.00 20.76 173 ALA B C 1
ATOM 2063 O O . ALA B 1 129 ? 19.557 6.687 38.482 1.00 22.21 173 ALA B O 1
ATOM 2065 N N . GLU B 1 130 ? 21.077 6.201 40.066 1.00 18.79 174 GLU B N 1
ATOM 2066 C CA . GLU B 1 130 ? 21.924 7.330 39.705 1.00 18.93 174 GLU B CA 1
ATOM 2067 C C . GLU B 1 130 ? 22.541 7.082 38.336 1.00 17.26 174 GLU B C 1
ATOM 2068 O O . GLU B 1 130 ? 22.667 8.000 37.542 1.00 13.68 174 GLU B O 1
ATOM 2074 N N . GLU B 1 131 ? 22.913 5.835 38.067 1.00 18.85 175 GLU B N 1
ATOM 2075 C CA . GLU B 1 131 ? 23.511 5.461 36.786 1.00 18.21 175 GLU B CA 1
ATOM 2076 C C . GLU B 1 131 ? 22.474 5.616 35.680 1.00 18.31 175 GLU B C 1
ATOM 2077 O O . GLU B 1 131 ? 22.809 5.991 34.562 1.00 23.02 175 GLU B O 1
ATOM 2083 N N . LEU B 1 132 ? 21.216 5.329 36.007 1.00 15.22 176 LEU B N 1
ATOM 2084 C CA . LEU B 1 132 ? 20.115 5.445 35.055 1.00 15.38 176 LEU B CA 1
ATOM 2085 C C . LEU B 1 132 ? 19.827 6.925 34.764 1.00 13.21 176 LEU B C 1
ATOM 2086 O O . LEU B 1 132 ? 19.424 7.270 33.663 1.00 9.54 176 LEU B O 1
ATOM 2091 N N . ILE B 1 133 ? 20.034 7.792 35.752 1.00 16.49 177 ILE B N 1
ATOM 2092 C CA . ILE B 1 133 ? 19.801 9.226 35.576 1.00 15.58 177 ILE B CA 1
ATOM 2093 C C . ILE B 1 133 ? 20.822 9.765 34.592 1.00 17.59 177 ILE B C 1
ATOM 2094 O O . ILE B 1 133 ? 20.475 10.478 33.650 1.00 18.08 177 ILE B O 1
ATOM 2099 N N . LYS B 1 134 ? 22.085 9.405 34.807 1.00 18.03 178 LYS B N 1
ATOM 2100 C CA . LYS B 1 134 ? 23.167 9.848 33.935 1.00 16.03 178 LYS B CA 1
ATOM 2101 C C . LYS B 1 134 ? 23.000 9.272 32.532 1.00 16.56 178 LYS B C 1
ATOM 2102 O O . LYS B 1 134 ? 23.441 9.872 31.553 1.00 18.46 178 LYS B O 1
ATOM 2108 N N . LEU B 1 135 ? 22.367 8.105 32.445 1.00 16.60 179 LEU B N 1
ATOM 2109 C CA . LEU B 1 135 ? 22.117 7.449 31.167 1.00 18.16 179 LEU B CA 1
ATOM 2110 C C . LEU B 1 135 ? 21.073 8.286 30.437 1.00 14.66 179 LEU B C 1
ATOM 2111 O O . LEU B 1 135 ? 21.200 8.549 29.256 1.00 17.58 179 LEU B O 1
ATOM 2116 N N . ASN B 1 136 ? 20.056 8.713 31.170 1.00 15.99 180 ASN B N 1
ATOM 2117 C CA . ASN B 1 136 ? 18.976 9.535 30.627 1.00 19.46 180 ASN B CA 1
ATOM 2118 C C . ASN B 1 136 ? 19.519 10.863 30.103 1.00 18.86 180 ASN B C 1
ATOM 2119 O O . ASN B 1 136 ? 19.124 11.319 29.037 1.00 21.93 180 ASN B O 1
ATOM 2124 N N . THR B 1 137 ? 20.430 11.464 30.861 1.00 19.47 181 THR B N 1
ATOM 2125 C CA . THR B 1 137 ? 21.049 12.740 30.500 1.00 19.66 181 THR B CA 1
ATOM 2126 C C . THR B 1 137 ? 21.874 12.601 29.221 1.00 20.87 181 THR B C 1
ATOM 2127 O O . THR B 1 137 ? 21.825 13.469 28.350 1.00 24.13 181 THR B O 1
ATOM 2131 N N . ALA B 1 138 ? 22.590 11.485 29.098 1.00 19.61 182 ALA B N 1
ATOM 2132 C CA . ALA B 1 138 ? 23.443 11.221 27.939 1.00 19.02 182 ALA B CA 1
ATOM 2133 C C . ALA B 1 138 ? 22.699 10.870 26.663 1.00 18.59 182 ALA B C 1
ATOM 2134 O O . ALA B 1 138 ? 23.127 11.250 25.575 1.00 18.59 182 ALA B O 1
ATOM 2136 N N . ILE B 1 139 ? 21.606 10.124 26.785 1.00 20.29 183 ILE B N 1
ATOM 2137 C CA . ILE B 1 139 ? 20.824 9.725 25.612 1.00 18.85 183 ILE B CA 1
ATOM 2138 C C . ILE B 1 139 ? 20.024 10.899 25.058 1.00 17.90 183 ILE B C 1
ATOM 2139 O O . ILE B 1 139 ? 19.782 10.958 23.857 1.00 21.08 183 ILE B O 1
ATOM 2144 N N . ASP B 1 140 ? 19.620 11.830 25.926 1.00 19.73 184 ASP B N 1
ATOM 2145 C CA . ASP B 1 140 ? 18.868 13.016 25.503 1.00 18.49 184 ASP B CA 1
ATOM 2146 C C . ASP B 1 140 ? 19.781 13.870 24.628 1.00 21.19 184 ASP B C 1
ATOM 2147 O O . ASP B 1 140 ? 19.346 14.424 23.618 1.00 22.18 184 ASP B O 1
ATOM 2152 N N . ALA B 1 141 ? 21.050 13.965 25.026 1.00 20.10 185 ALA B N 1
ATOM 2153 C CA . ALA B 1 141 ? 22.046 14.741 24.296 1.00 21.78 185 ALA B CA 1
ATOM 2154 C C . ALA B 1 141 ? 22.301 14.149 22.917 1.00 21.33 185 ALA B C 1
ATOM 2155 O O . ALA B 1 141 ? 22.342 14.871 21.922 1.00 22.55 185 ALA B O 1
ATOM 2157 N N . LEU B 1 142 ? 22.471 12.833 22.859 1.00 20.43 186 LEU B N 1
ATOM 2158 C CA . LEU B 1 142 ? 22.716 12.156 21.592 1.00 18.51 186 LEU B CA 1
ATOM 2159 C C . LEU B 1 142 ? 21.519 12.288 20.636 1.00 21.41 186 LEU B C 1
ATOM 2160 O O . LEU B 1 142 ? 21.708 12.437 19.428 1.00 20.63 186 LEU B O 1
ATOM 2165 N N . LEU B 1 143 ? 20.295 12.236 21.169 1.00 21.20 187 LEU B N 1
ATOM 2166 C CA . LEU B 1 143 ? 19.093 12.353 20.335 1.00 20.26 187 LEU B CA 1
ATOM 2167 C C . LEU B 1 143 ? 18.942 13.783 19.841 1.00 20.53 187 LEU B C 1
ATOM 2168 O O . LEU B 1 143 ? 18.483 14.016 18.734 1.00 21.76 187 LEU B O 1
ATOM 2173 N N . THR B 1 144 ? 19.337 14.737 20.666 1.00 20.20 188 THR B N 1
ATOM 2174 C CA . THR B 1 144 ? 19.235 16.136 20.298 1.00 21.82 188 THR B CA 1
ATOM 2175 C C . THR B 1 144 ? 20.162 16.430 19.115 1.00 24.56 188 THR B C 1
ATOM 2176 O O . THR B 1 144 ? 19.767 17.108 18.168 1.00 24.07 188 THR B O 1
ATOM 2180 N N . SER B 1 145 ? 21.377 15.887 19.164 1.00 27.31 189 SER B N 1
ATOM 2181 C CA . SER B 1 145 ? 22.359 16.080 18.099 1.00 27.26 189 SER B CA 1
ATOM 2182 C C . SER B 1 145 ? 21.976 15.298 16.839 1.00 26.39 189 SER B C 1
ATOM 2183 O O . SER B 1 145 ? 22.278 15.730 15.727 1.00 26.78 189 SER B O 1
ATOM 2186 N N . ALA B 1 146 ? 21.326 14.148 17.007 1.00 22.62 190 ALA B N 1
ATOM 2187 C CA . ALA B 1 146 ? 20.912 13.330 15.862 1.00 22.11 190 ALA B CA 1
ATOM 2188 C C . ALA B 1 146 ? 19.724 13.967 15.126 1.00 23.20 190 ALA B C 1
ATOM 2189 O O . ALA B 1 146 ?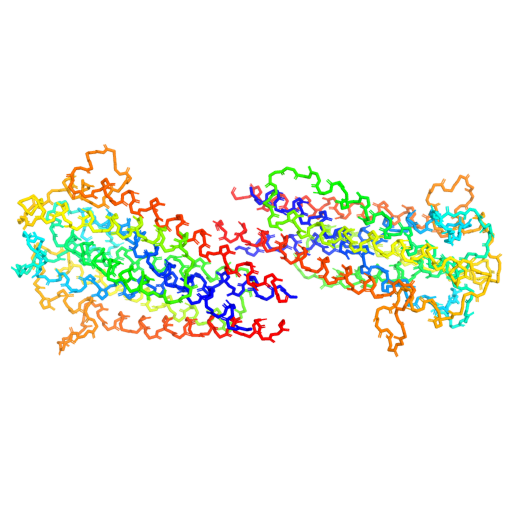 19.622 13.859 13.897 1.00 17.43 190 ALA B O 1
ATOM 2191 N N . GLU B 1 147 ? 18.850 14.624 15.898 1.00 23.10 191 GLU B N 1
ATOM 2192 C CA . GLU B 1 147 ? 17.650 15.295 15.390 1.00 26.52 191 GLU B CA 1
ATOM 2193 C C . GLU B 1 147 ? 17.973 16.691 14.837 1.00 29.12 191 GLU B C 1
ATOM 2194 O O . GLU B 1 147 ? 17.168 17.283 14.109 1.00 28.59 191 GLU B O 1
ATOM 2200 N N . ALA B 1 148 ? 19.147 17.210 15.190 1.00 29.97 192 ALA B N 1
ATOM 2201 C CA . ALA B 1 148 ? 19.593 18.509 14.710 1.00 30.94 192 ALA B CA 1
ATOM 2202 C C . ALA B 1 148 ? 20.192 18.241 13.332 1.00 30.82 192 ALA B C 1
ATOM 2203 O O . ALA B 1 148 ? 19.977 19.003 12.403 1.00 32.22 192 ALA B O 1
ATOM 2205 N N . ALA B 1 149 ? 20.934 17.138 13.215 1.00 32.12 193 ALA B N 1
ATOM 2206 C CA . ALA B 1 149 ? 21.568 16.731 11.961 1.00 32.84 193 ALA B CA 1
ATOM 2207 C C . ALA B 1 149 ? 20.509 16.453 10.899 1.00 37.22 193 ALA B C 1
ATOM 2208 O O . ALA B 1 149 ? 20.743 16.690 9.710 1.00 40.01 193 ALA B O 1
ATOM 2210 N N . VAL B 1 150 ? 19.360 15.934 11.340 1.00 37.41 194 VAL B N 1
ATOM 2211 C CA . VAL B 1 150 ? 18.233 15.626 10.463 1.00 37.10 194 VAL B CA 1
ATOM 2212 C C . VAL B 1 150 ? 17.704 16.945 9.885 1.00 36.52 194 VAL B C 1
ATOM 2213 O O . VAL B 1 150 ? 17.406 17.040 8.696 1.00 32.74 194 VAL B O 1
ATOM 2217 N N . THR B 1 151 ? 17.599 17.951 10.749 1.00 37.08 195 THR B N 1
ATOM 2218 C CA . THR B 1 151 ? 17.117 19.277 10.376 1.00 37.85 195 THR B CA 1
ATOM 2219 C C . THR B 1 151 ? 18.093 20.034 9.456 1.00 38.89 195 THR B C 1
ATOM 2220 O O . THR B 1 151 ? 17.665 20.834 8.630 1.00 37.90 195 THR B O 1
ATOM 2224 N N . ALA B 1 152 ? 19.390 19.769 9.595 1.00 39.15 196 ALA B N 1
ATOM 2225 C CA . ALA B 1 152 ? 20.412 20.421 8.777 1.00 38.75 196 ALA B CA 1
ATOM 2226 C C . ALA B 1 152 ? 20.423 19.844 7.357 1.00 39.36 196 ALA B C 1
ATOM 2227 O O . ALA B 1 152 ? 20.714 20.556 6.390 1.00 38.76 196 ALA B O 1
ATOM 2229 N N . ALA B 1 153 ? 20.105 18.557 7.237 1.00 38.96 197 ALA B N 1
ATOM 2230 C CA . ALA B 1 153 ? 20.075 17.884 5.941 1.00 38.61 197 ALA B CA 1
ATOM 2231 C C . ALA B 1 153 ? 18.888 18.384 5.119 1.00 37.55 197 ALA B C 1
ATOM 2232 O O . ALA B 1 153 ? 19.013 18.635 3.915 1.00 30.86 197 ALA B O 1
ATOM 2234 N N . ILE B 1 154 ? 17.748 18.531 5.795 1.00 38.11 198 ILE B N 1
ATOM 2235 C CA . ILE B 1 154 ? 16.506 18.999 5.180 1.00 40.21 198 ILE B CA 1
ATOM 2236 C C . ILE B 1 154 ? 16.627 20.456 4.712 1.00 39.13 198 ILE B C 1
ATOM 2237 O O . ILE B 1 154 ? 16.173 20.800 3.618 1.00 39.45 198 ILE B O 1
ATOM 2242 N N . ASN B 1 155 ? 17.241 21.298 5.537 1.00 40.17 199 ASN B N 1
ATOM 2243 C CA . ASN B 1 155 ? 17.427 22.714 5.203 1.00 42.29 199 ASN B CA 1
ATOM 2244 C C . ASN B 1 155 ? 18.392 22.913 4.028 1.00 41.89 199 ASN B C 1
ATOM 2245 O O . ASN B 1 155 ? 18.299 23.905 3.309 1.00 44.84 199 ASN B O 1
ATOM 2250 N N . ALA B 1 156 ? 19.306 21.961 3.843 1.00 41.68 200 ALA B N 1
ATOM 2251 C CA . ALA B 1 156 ? 20.295 22.001 2.765 1.00 43.22 200 ALA B CA 1
ATOM 2252 C C . ALA B 1 156 ? 19.703 21.665 1.391 1.00 44.21 200 ALA B C 1
ATOM 2253 O O . ALA B 1 156 ? 20.266 22.048 0.360 1.00 42.93 200 ALA B O 1
ATOM 2255 N N . LEU B 1 157 ? 18.582 20.945 1.381 1.00 45.34 201 LEU B N 1
ATOM 2256 C CA . LEU B 1 157 ? 17.912 20.554 0.139 1.00 46.20 201 LEU B CA 1
ATOM 2257 C C . LEU B 1 157 ? 16.723 21.466 -0.178 1.00 45.27 201 LEU B C 1
ATOM 2258 O O . LEU B 1 157 ? 16.388 22.377 0.579 1.00 44.17 201 LEU B O 1
ATOM 2263 N N . ASN C 1 3 ? 20.351 -9.423 0.051 1.00 30.44 47 ASN D N 1
ATOM 2264 C CA . ASN C 1 3 ? 20.098 -7.952 0.105 1.00 34.63 47 ASN D CA 1
ATOM 2265 C C . ASN C 1 3 ? 21.358 -7.164 -0.222 1.00 33.62 47 ASN D C 1
ATOM 2266 O O . ASN C 1 3 ? 21.326 -6.279 -1.070 1.00 35.04 47 ASN D O 1
ATOM 2271 N N . ILE C 1 4 ? 22.461 -7.480 0.453 1.00 32.24 48 ILE D N 1
ATOM 2272 C CA . ILE C 1 4 ? 23.724 -6.778 0.216 1.00 32.04 48 ILE D CA 1
ATOM 2273 C C . ILE C 1 4 ? 24.296 -7.065 -1.180 1.00 32.70 48 ILE D C 1
ATOM 2274 O O . ILE C 1 4 ? 24.912 -6.184 -1.786 1.00 29.19 48 ILE D O 1
ATOM 2279 N N . THR C 1 5 ? 24.095 -8.286 -1.681 1.00 29.61 49 THR D N 1
ATOM 2280 C CA . THR C 1 5 ? 24.585 -8.665 -3.007 1.00 27.27 49 THR D CA 1
ATOM 2281 C C . THR C 1 5 ? 23.843 -7.858 -4.059 1.00 24.34 49 THR D C 1
ATOM 2282 O O . THR C 1 5 ? 24.450 -7.297 -4.963 1.00 23.17 49 THR D O 1
ATOM 2286 N N . ASP C 1 6 ? 22.520 -7.805 -3.930 1.00 26.06 50 ASP D N 1
ATOM 2287 C CA . ASP C 1 6 ? 21.677 -7.064 -4.873 1.00 24.25 50 ASP D CA 1
ATOM 2288 C C . ASP C 1 6 ? 21.819 -5.556 -4.732 1.00 21.36 50 ASP D C 1
ATOM 2289 O O . ASP C 1 6 ? 21.687 -4.844 -5.721 1.00 22.27 50 ASP D O 1
ATOM 2294 N N . ALA C 1 7 ? 22.071 -5.066 -3.518 1.00 19.25 51 ALA D N 1
ATOM 2295 C CA . ALA C 1 7 ? 22.215 -3.621 -3.304 1.00 17.56 51 ALA D CA 1
ATOM 2296 C C . ALA C 1 7 ? 23.450 -3.160 -4.047 1.00 17.78 51 ALA D C 1
ATOM 2297 O O . ALA C 1 7 ? 23.405 -2.169 -4.776 1.00 10.39 51 ALA D O 1
ATOM 2299 N N . VAL C 1 8 ? 24.527 -3.931 -3.875 1.00 20.39 52 VAL D N 1
ATOM 2300 C CA . VAL C 1 8 ? 25.828 -3.673 -4.493 1.00 23.64 52 VAL D CA 1
ATOM 2301 C C . VAL C 1 8 ? 25.765 -3.772 -6.010 1.00 21.12 52 VAL D C 1
ATOM 2302 O O . VAL C 1 8 ? 26.265 -2.912 -6.704 1.00 19.68 52 VAL D O 1
ATOM 2306 N N . ALA C 1 9 ? 25.158 -4.833 -6.520 1.00 21.85 53 ALA D N 1
ATOM 2307 C CA . ALA C 1 9 ? 25.039 -5.012 -7.957 1.00 19.83 53 ALA D CA 1
ATOM 2308 C C . ALA C 1 9 ? 24.264 -3.839 -8.587 1.00 18.69 53 ALA D C 1
ATOM 2309 O O . ALA C 1 9 ? 24.667 -3.305 -9.623 1.00 16.90 53 ALA D O 1
ATOM 2311 N N . PHE C 1 10 ? 23.179 -3.427 -7.929 1.00 14.50 54 PHE D N 1
ATOM 2312 C CA . PHE C 1 10 ? 22.338 -2.336 -8.398 1.00 13.18 54 PHE D CA 1
ATOM 2313 C C . PHE C 1 10 ? 23.081 -1.008 -8.355 1.00 12.94 54 PHE D C 1
ATOM 2314 O O . PHE C 1 10 ? 22.953 -0.196 -9.260 1.00 8.76 54 PHE D O 1
ATOM 2322 N N . ALA C 1 11 ? 23.844 -0.804 -7.285 1.00 13.11 55 ALA D N 1
ATOM 2323 C CA . ALA C 1 11 ? 24.640 0.395 -7.092 1.00 15.25 55 ALA D CA 1
ATOM 2324 C C . ALA C 1 11 ? 25.730 0.471 -8.156 1.00 13.60 55 ALA D C 1
ATOM 2325 O O . ALA C 1 11 ? 26.070 1.557 -8.599 1.00 12.44 55 ALA D O 1
ATOM 2327 N N . LYS C 1 12 ? 26.282 -0.680 -8.551 1.00 11.22 56 LYS D N 1
ATOM 2328 C CA . LYS C 1 12 ? 27.337 -0.735 -9.576 1.00 11.68 56 LYS D CA 1
ATOM 2329 C C . LYS C 1 12 ? 26.780 -0.244 -10.913 1.00 13.11 56 LYS D C 1
ATOM 2330 O O . LYS C 1 12 ? 27.483 0.436 -11.664 1.00 14.97 56 LYS D O 1
ATOM 2336 N N . SER C 1 13 ? 25.519 -0.580 -11.204 1.00 10.17 57 SER D N 1
ATOM 2337 C CA . SER C 1 13 ? 24.867 -0.158 -12.440 1.00 9.17 57 SER D CA 1
ATOM 2338 C C . SER C 1 13 ? 24.563 1.336 -12.380 1.00 10.59 57 SER D C 1
ATOM 2339 O O . SER C 1 13 ? 24.772 2.048 -13.351 1.00 9.40 57 SER D O 1
ATOM 2342 N N . VAL C 1 14 ? 24.066 1.805 -11.238 1.00 10.48 58 VAL D N 1
ATOM 2343 C CA . VAL C 1 14 ? 23.733 3.220 -11.080 1.00 12.21 58 VAL D CA 1
ATOM 2344 C C . VAL C 1 14 ? 24.994 4.077 -11.110 1.00 11.87 58 VAL D C 1
ATOM 2345 O O . VAL C 1 14 ? 24.980 5.167 -11.674 1.00 14.43 58 VAL D O 1
ATOM 2349 N N . LYS C 1 15 ? 26.074 3.571 -10.520 1.00 11.21 59 LYS D N 1
ATOM 2350 C CA . LYS C 1 15 ? 27.354 4.283 -10.480 1.00 12.46 59 LYS D CA 1
ATOM 2351 C C . LYS C 1 15 ? 27.816 4.489 -11.912 1.00 11.72 59 LYS D C 1
ATOM 2352 O O . LYS C 1 15 ? 28.205 5.582 -12.290 1.00 7.37 59 LYS D O 1
ATOM 2358 N N . ASP C 1 16 ? 27.779 3.409 -12.692 1.00 12.31 60 ASP D N 1
ATOM 2359 C CA . ASP C 1 16 ? 28.180 3.425 -14.096 1.00 11.13 60 ASP D CA 1
ATOM 2360 C C . ASP C 1 16 ? 27.503 4.586 -14.811 1.00 11.30 60 ASP D C 1
ATOM 2361 O O . ASP C 1 16 ? 28.158 5.412 -15.432 1.00 10.09 60 ASP D O 1
ATOM 2366 N N . VAL C 1 17 ? 26.182 4.652 -14.703 1.00 13.90 61 VAL D N 1
ATOM 2367 C CA . VAL C 1 17 ? 25.411 5.720 -15.334 1.00 12.41 61 VAL D CA 1
ATOM 2368 C C . VAL C 1 17 ? 25.803 7.085 -14.788 1.00 11.10 61 VAL D C 1
ATOM 2369 O O . VAL C 1 17 ? 25.935 8.044 -15.554 1.00 9.85 61 VAL D O 1
ATOM 2373 N N . HIS C 1 18 ? 25.994 7.166 -13.471 1.00 14.13 62 HIS D N 1
ATOM 2374 C CA . HIS C 1 18 ? 26.377 8.421 -12.789 1.00 13.72 62 HIS D CA 1
ATOM 2375 C C . HIS C 1 18 ? 27.673 8.989 -13.354 1.00 13.09 62 HIS D C 1
ATOM 2376 O O . HIS C 1 18 ? 27.788 10.197 -13.613 1.00 10.48 62 HIS D O 1
ATOM 2383 N N . THR C 1 19 ? 28.652 8.117 -13.563 1.00 13.48 63 THR D N 1
ATOM 2384 C CA . THR C 1 19 ? 29.937 8.552 -14.104 1.00 12.60 63 THR D CA 1
ATOM 2385 C C . THR C 1 19 ? 29.804 9.065 -15.531 1.00 14.30 63 THR D C 1
ATOM 2386 O O . THR C 1 19 ? 30.369 10.122 -15.878 1.00 10.75 63 THR D O 1
ATOM 2390 N N . LEU C 1 20 ? 29.047 8.335 -16.352 1.00 12.55 64 LEU D N 1
ATOM 2391 C CA . LEU C 1 20 ? 28.838 8.744 -17.743 1.00 12.79 64 LEU D CA 1
ATOM 2392 C C . LEU C 1 20 ? 28.207 10.144 -17.823 1.00 10.96 64 LEU D C 1
ATOM 2393 O O . LEU C 1 20 ? 28.542 10.932 -18.711 1.00 12.99 64 LEU D O 1
ATOM 2398 N N . VAL C 1 21 ? 27.290 10.441 -16.905 1.00 8.41 65 VAL D N 1
ATOM 2399 C CA . VAL C 1 21 ? 26.628 11.737 -16.884 1.00 13.29 65 VAL D CA 1
ATOM 2400 C C . VAL C 1 21 ? 27.645 12.810 -16.476 1.00 12.20 65 VAL D C 1
ATOM 2401 O O . VAL C 1 21 ? 27.711 13.861 -17.087 1.00 16.12 65 VAL D O 1
ATOM 2405 N N . LYS C 1 22 ? 28.461 12.509 -15.465 1.00 10.90 66 LYS D N 1
ATOM 2406 C CA . LYS C 1 22 ? 29.473 13.433 -14.991 1.00 10.06 66 LYS D CA 1
ATOM 2407 C C . LYS C 1 22 ? 30.582 13.602 -16.017 1.00 12.85 66 LYS D C 1
ATOM 2408 O O . LYS C 1 22 ? 31.219 14.660 -16.058 1.00 14.46 66 LYS D O 1
ATOM 2414 N N . SER C 1 23 ? 30.789 12.587 -16.865 1.00 14.72 67 SER D N 1
ATOM 2415 C CA . SER C 1 23 ? 31.827 12.629 -17.895 1.00 13.18 67 SER D CA 1
ATOM 2416 C C . SER C 1 23 ? 31.532 13.716 -18.901 1.00 14.57 67 SER D C 1
ATOM 2417 O O . SER C 1 23 ? 32.437 14.133 -19.627 1.00 16.25 67 SER D O 1
ATOM 2420 N N . ILE C 1 24 ? 30.273 14.154 -18.959 1.00 14.72 68 ILE D N 1
ATOM 2421 C CA . ILE C 1 24 ? 29.871 15.217 -19.877 1.00 14.62 68 ILE D CA 1
ATOM 2422 C C . ILE C 1 24 ? 30.550 16.518 -19.448 1.00 11.88 68 ILE D C 1
ATOM 2423 O O . ILE C 1 24 ? 30.871 17.323 -20.293 1.00 15.44 68 ILE D O 1
ATOM 2428 N N . ASP C 1 25 ? 30.759 16.715 -18.142 1.00 15.27 69 ASP D N 1
ATOM 2429 C CA . ASP C 1 25 ? 31.435 17.914 -17.617 1.00 16.71 69 ASP D CA 1
ATOM 2430 C C . ASP C 1 25 ? 32.868 17.963 -18.134 1.00 17.33 69 ASP D C 1
ATOM 2431 O O . ASP C 1 25 ? 33.408 19.044 -18.394 1.00 18.44 69 ASP D O 1
ATOM 2436 N N . GLU C 1 26 ? 33.485 16.786 -18.252 1.00 16.08 70 GLU D N 1
ATOM 2437 C CA . GLU C 1 26 ? 34.851 16.661 -18.753 1.00 18.09 70 GLU D CA 1
ATOM 2438 C C . GLU C 1 26 ? 34.842 16.998 -20.245 1.00 20.00 70 GLU D C 1
ATOM 2439 O O . GLU C 1 26 ? 35.777 17.606 -20.760 1.00 22.68 70 GLU D O 1
ATOM 2445 N N . LEU C 1 27 ? 33.784 16.603 -20.946 1.00 20.25 71 LEU D N 1
ATOM 2446 C CA . LEU C 1 27 ? 33.679 16.902 -22.376 1.00 19.62 71 LEU D CA 1
ATOM 2447 C C . LEU C 1 27 ? 33.525 18.403 -22.588 1.00 20.04 71 LEU D C 1
ATOM 2448 O O . LEU C 1 27 ? 34.049 18.943 -23.563 1.00 20.02 71 LEU D O 1
ATOM 2453 N N . ALA C 1 28 ? 32.832 19.075 -21.664 1.00 19.46 72 ALA D N 1
ATOM 2454 C CA . ALA C 1 28 ? 32.616 20.524 -21.745 1.00 19.14 72 ALA D CA 1
ATOM 2455 C C . ALA C 1 28 ? 33.919 21.313 -21.590 1.00 20.00 72 ALA D C 1
ATOM 2456 O O . ALA C 1 28 ? 34.036 22.437 -22.093 1.00 22.80 72 ALA D O 1
ATOM 2458 N N . LYS C 1 29 ? 34.882 20.743 -20.869 1.00 18.72 73 LYS D N 1
ATOM 2459 C CA . LYS C 1 29 ? 36.177 21.378 -20.664 1.00 18.13 73 LYS D CA 1
ATOM 2460 C C . LYS C 1 29 ? 36.944 21.440 -21.989 1.00 19.55 73 LYS D C 1
ATOM 2461 O O . LYS C 1 29 ? 37.838 22.277 -22.161 1.00 18.62 73 LYS D O 1
ATOM 2467 N N . ALA C 1 30 ? 36.599 20.532 -22.905 1.00 19.71 74 ALA D N 1
ATOM 2468 C CA . ALA C 1 30 ? 37.215 20.451 -24.227 1.00 19.52 74 ALA D CA 1
ATOM 2469 C C . ALA C 1 30 ? 36.589 21.410 -25.247 1.00 19.64 74 ALA D C 1
ATOM 2470 O O . ALA C 1 30 ? 37.044 21.463 -26.389 1.00 19.21 74 ALA D O 1
ATOM 2472 N N . ILE C 1 31 ? 35.556 22.156 -24.844 1.00 20.97 75 ILE D N 1
ATOM 2473 C CA . ILE C 1 31 ? 34.877 23.105 -25.736 1.00 20.24 75 ILE D CA 1
ATOM 2474 C C . ILE C 1 31 ? 35.803 24.253 -26.122 1.00 19.40 75 ILE D C 1
ATOM 2475 O O . ILE C 1 31 ? 36.232 25.026 -25.267 1.00 22.12 75 ILE D O 1
ATOM 2480 N N . GLY C 1 32 ? 36.082 24.375 -27.411 1.00 20.10 76 GLY D N 1
ATOM 2481 C CA . GLY C 1 32 ? 36.952 25.428 -27.903 1.00 24.45 76 GLY D CA 1
ATOM 2482 C C . GLY C 1 32 ? 38.394 25.153 -27.523 1.00 25.82 76 GLY D C 1
ATOM 2483 O O . GLY C 1 32 ? 39.142 26.069 -27.178 1.00 28.53 76 GLY D O 1
ATOM 2484 N N . LYS C 1 33 ? 38.767 23.876 -27.565 1.00 25.72 77 LYS D N 1
ATOM 2485 C CA . LYS C 1 33 ? 40.114 23.439 -27.233 1.00 24.19 77 LYS D CA 1
ATOM 2486 C C . LYS C 1 33 ? 40.565 22.334 -28.189 1.00 24.03 77 LYS D C 1
ATOM 2487 O O . LYS C 1 33 ? 39.796 21.443 -28.545 1.00 23.44 77 LYS D O 1
ATOM 2493 N N . LYS C 1 34 ? 41.814 22.421 -28.624 1.00 25.02 78 LYS D N 1
ATOM 2494 C CA . LYS C 1 34 ? 42.403 21.443 -29.523 1.00 25.19 78 LYS D CA 1
ATOM 2495 C C . LYS C 1 34 ? 43.461 20.733 -28.712 1.00 21.94 78 LYS D C 1
ATOM 2496 O O . LYS C 1 34 ? 43.861 21.231 -27.658 1.00 16.11 78 LYS D O 1
ATOM 2502 N N . ILE C 1 35 ? 43.895 19.561 -29.172 1.00 23.75 79 ILE D N 1
ATOM 2503 C CA . ILE C 1 35 ? 44.937 18.833 -28.457 1.00 24.02 79 ILE D CA 1
ATOM 2504 C C . ILE C 1 35 ? 46.239 19.509 -28.864 1.00 24.61 79 ILE D C 1
ATOM 2505 O O . ILE C 1 35 ? 46.659 19.407 -30.014 1.00 24.78 79 ILE D O 1
ATOM 2510 N N . GLY C 1 36 ? 46.823 20.252 -27.926 1.00 26.57 80 GLY D N 1
ATOM 2511 C CA . GLY C 1 36 ? 48.078 20.962 -28.129 1.00 26.75 80 GLY D CA 1
ATOM 2512 C C . GLY C 1 36 ? 49.217 20.066 -27.692 1.00 26.30 80 GLY D C 1
ATOM 2513 O O . GLY C 1 36 ? 48.974 18.922 -27.300 1.00 23.46 80 GLY D O 1
ATOM 2514 N N . ALA C 1 37 ? 50.446 20.584 -27.740 1.00 27.60 81 ALA D N 1
ATOM 2515 C CA . ALA C 1 37 ? 51.646 19.815 -27.363 1.00 29.81 81 ALA D CA 1
ATOM 2516 C C . ALA C 1 37 ? 51.831 19.648 -25.859 1.00 31.80 81 ALA D C 1
ATOM 2517 O O . ALA C 1 37 ? 52.592 18.773 -25.438 1.00 32.60 81 ALA D O 1
ATOM 2519 N N . ASN C 1 38 ? 51.175 20.499 -25.064 1.00 33.50 82 ASN D N 1
ATOM 2520 C CA . ASN C 1 38 ? 51.257 20.426 -23.596 1.00 35.80 82 ASN D CA 1
ATOM 2521 C C . ASN C 1 38 ? 49.873 20.222 -22.965 1.00 35.38 82 ASN D C 1
ATOM 2522 O O . ASN C 1 38 ? 49.671 20.519 -21.782 1.00 36.14 82 ASN D O 1
ATOM 2527 N N . GLY C 1 39 ? 48.934 19.704 -23.756 1.00 33.45 83 GLY D N 1
ATOM 2528 C CA . GLY C 1 39 ? 47.573 19.460 -23.298 1.00 33.29 83 GLY D CA 1
ATOM 2529 C C . GLY C 1 39 ? 46.564 20.286 -24.081 1.00 33.51 83 GLY D C 1
ATOM 2530 O O . GLY C 1 39 ? 46.874 20.799 -25.154 1.00 34.83 83 GLY D O 1
ATOM 2531 N N . LEU C 1 40 ? 45.359 20.434 -23.539 1.00 32.62 84 LEU D N 1
ATOM 2532 C CA . LEU C 1 40 ? 44.308 21.201 -24.209 1.00 32.10 84 LEU D CA 1
ATOM 2533 C C . LEU C 1 40 ? 44.661 22.686 -24.327 1.00 33.04 84 LEU D C 1
ATOM 2534 O O . LEU C 1 40 ? 44.852 23.368 -23.319 1.00 34.14 84 LEU D O 1
ATOM 2539 N N . GLU C 1 41 ? 44.732 23.170 -25.566 1.00 33.95 85 GLU D N 1
ATOM 2540 C CA . GLU C 1 41 ? 45.057 24.565 -25.878 1.00 34.88 85 GLU D CA 1
ATOM 2541 C C . GLU C 1 41 ? 43.849 25.258 -26.483 1.00 33.74 85 GLU D C 1
ATOM 2542 O O . GLU C 1 41 ? 43.141 24.656 -27.282 1.00 32.97 85 GLU D O 1
ATOM 2548 N N . THR C 1 42 ? 43.636 26.529 -26.143 1.00 33.19 86 THR D N 1
ATOM 2549 C CA . THR C 1 42 ? 42.497 27.272 -26.683 1.00 32.86 86 THR D CA 1
ATOM 2550 C C . THR C 1 42 ? 42.567 27.258 -28.212 1.00 32.09 86 THR D C 1
ATOM 2551 O O . THR C 1 42 ? 43.631 27.467 -28.795 1.00 34.43 86 THR D O 1
ATOM 2555 N N . ASP C 1 43 ? 41.428 26.973 -28.837 1.00 31.24 87 ASP D N 1
ATOM 2556 C CA . ASP C 1 43 ? 41.283 26.903 -30.287 1.00 31.09 87 ASP D CA 1
ATOM 2557 C C . ASP C 1 43 ? 39.775 26.853 -30.582 1.00 32.06 87 ASP D C 1
ATOM 2558 O O . ASP C 1 43 ? 39.217 25.832 -30.979 1.00 36.19 87 ASP D O 1
ATOM 2563 N N . ALA C 1 44 ? 39.146 27.999 -30.354 1.00 31.33 88 ALA D N 1
ATOM 2564 C CA . ALA C 1 44 ? 37.707 28.252 -30.518 1.00 31.51 88 ALA D CA 1
ATOM 2565 C C . ALA C 1 44 ? 36.879 27.604 -31.647 1.00 29.40 88 ALA D C 1
ATOM 2566 O O . ALA C 1 44 ? 37.379 27.235 -32.713 1.00 27.85 88 ALA D O 1
ATOM 2568 N N . ASP C 1 45 ? 35.581 27.511 -31.340 1.00 27.73 89 ASP D N 1
ATOM 2569 C CA . ASP C 1 45 ? 34.512 26.974 -32.186 1.00 24.83 89 ASP D CA 1
ATOM 2570 C C . ASP C 1 45 ? 34.758 25.599 -32.823 1.00 22.71 89 ASP D C 1
ATOM 2571 O O . ASP C 1 45 ? 35.611 24.854 -32.351 1.00 21.47 89 ASP D O 1
ATOM 2576 N N . LYS C 1 46 ? 33.967 25.267 -33.853 1.00 22.47 90 LYS D N 1
ATOM 2577 C CA . LYS C 1 46 ? 34.052 23.993 -34.574 1.00 25.84 90 LYS D CA 1
ATOM 2578 C C . LYS C 1 46 ? 33.855 22.850 -33.574 1.00 24.29 90 LYS D C 1
ATOM 2579 O O . LYS C 1 46 ? 34.623 21.895 -33.574 1.00 24.38 90 LYS D O 1
ATOM 2585 N N . ASN C 1 47 ? 32.810 22.966 -32.748 1.00 24.67 91 ASN D N 1
ATOM 2586 C CA . ASN C 1 47 ? 32.475 21.990 -31.698 1.00 25.48 91 ASN D CA 1
ATOM 2587 C C . ASN C 1 47 ? 31.387 20.949 -31.990 1.00 24.89 91 ASN D C 1
ATOM 2588 O O . ASN C 1 47 ? 31.025 20.194 -31.091 1.00 26.51 91 ASN D O 1
ATOM 2593 N N . ALA C 1 48 ? 30.874 20.885 -33.216 1.00 23.81 92 ALA D N 1
ATOM 2594 C CA . ALA C 1 48 ? 29.810 19.925 -33.561 1.00 21.42 92 ALA D CA 1
ATOM 2595 C C . ALA C 1 48 ? 30.086 18.480 -33.164 1.00 20.63 92 ALA D C 1
ATOM 2596 O O . ALA C 1 48 ? 29.233 17.816 -32.564 1.00 17.19 92 ALA D O 1
ATOM 2598 N N . LYS C 1 49 ? 31.270 18.003 -33.527 1.00 21.85 93 LYS D N 1
ATOM 2599 C CA . LYS C 1 49 ? 31.686 16.640 -33.239 1.00 20.59 93 LYS D CA 1
ATOM 2600 C C . LYS C 1 49 ? 31.841 16.390 -31.739 1.00 20.07 93 LYS D C 1
ATOM 2601 O O . LYS C 1 49 ? 31.648 15.263 -31.298 1.00 13.73 93 LYS D O 1
ATOM 2607 N N . LEU C 1 50 ? 32.191 17.417 -30.960 1.00 18.24 94 LEU D N 1
ATOM 2608 C CA . LEU C 1 50 ? 32.324 17.237 -29.509 1.00 18.51 94 LEU D CA 1
ATOM 2609 C C . LEU C 1 50 ? 30.922 16.994 -28.940 1.00 18.61 94 LEU D C 1
ATOM 2610 O O . LEU C 1 50 ? 30.730 16.115 -28.096 1.00 15.28 94 LEU D O 1
ATOM 2615 N N . ILE C 1 51 ? 29.945 17.763 -29.425 1.00 20.86 95 ILE D N 1
ATOM 2616 C CA . ILE C 1 51 ? 28.565 17.618 -28.971 1.00 21.23 95 ILE D CA 1
ATOM 2617 C C . ILE C 1 51 ? 28.039 16.260 -29.448 1.00 19.62 95 ILE D C 1
ATOM 2618 O O . ILE C 1 51 ? 27.243 15.634 -28.765 1.00 19.67 95 ILE D O 1
ATOM 2623 N N . SER C 1 52 ? 28.489 15.809 -30.617 1.00 17.42 96 SER D N 1
ATOM 2624 C CA . SER C 1 52 ? 28.060 14.519 -31.150 1.00 15.85 96 SER D CA 1
ATOM 2625 C C . SER C 1 52 ? 28.506 13.413 -30.184 1.00 15.81 96 SER D C 1
ATOM 2626 O O . SER C 1 52 ? 27.781 12.442 -29.981 1.00 16.26 96 SER D O 1
ATOM 2629 N N . GLY C 1 53 ? 29.698 13.563 -29.596 1.00 15.36 97 GLY D N 1
ATOM 2630 C CA . GLY C 1 53 ? 30.232 12.593 -28.645 1.00 17.49 97 GLY D CA 1
ATOM 2631 C C . GLY C 1 53 ? 29.394 12.532 -27.370 1.00 15.09 97 GLY D C 1
ATOM 2632 O O . GLY C 1 53 ? 29.104 11.451 -26.851 1.00 12.03 97 GLY D O 1
ATOM 2633 N N . ALA C 1 54 ? 29.022 13.713 -26.884 1.00 13.88 98 ALA D N 1
ATOM 2634 C CA . ALA C 1 54 ? 28.204 13.895 -25.693 1.00 13.09 98 ALA D CA 1
ATOM 2635 C C . ALA C 1 54 ? 26.869 13.211 -25.920 1.00 13.54 98 ALA D C 1
ATOM 2636 O O . ALA C 1 54 ? 26.370 12.509 -25.043 1.00 18.55 98 ALA D O 1
ATOM 2638 N N . TYR C 1 55 ? 26.307 13.399 -27.112 1.00 10.41 99 TYR D N 1
ATOM 2639 C CA . TYR C 1 55 ? 25.029 12.798 -27.489 1.00 10.68 99 TYR D CA 1
ATOM 2640 C C . TYR C 1 55 ? 25.144 11.256 -27.440 1.00 14.32 99 TYR D C 1
ATOM 2641 O O . TYR C 1 55 ? 24.215 10.585 -27.009 1.00 14.88 99 TYR D O 1
ATOM 2650 N N . SER C 1 56 ? 26.285 10.712 -27.872 1.00 14.27 100 SER D N 1
ATOM 2651 C CA . SER C 1 56 ? 26.512 9.262 -27.875 1.00 14.91 100 SER D CA 1
ATOM 2652 C C . SER C 1 56 ? 26.631 8.684 -26.467 1.00 16.18 100 SER D C 1
ATOM 2653 O O . SER C 1 56 ? 26.208 7.545 -26.211 1.00 20.64 100 SER D O 1
ATOM 2656 N N . VAL C 1 57 ? 27.230 9.457 -25.567 1.00 15.21 101 VAL D N 1
ATOM 2657 C CA . VAL C 1 57 ? 27.408 9.043 -24.181 1.00 14.21 101 VAL D CA 1
ATOM 2658 C C . VAL C 1 57 ? 26.040 9.001 -23.497 1.00 14.97 101 VAL D C 1
ATOM 2659 O O . VAL C 1 57 ? 25.722 8.034 -22.809 1.00 17.96 101 VAL D O 1
ATOM 2663 N N . ILE C 1 58 ? 25.229 10.035 -23.703 1.00 14.56 102 ILE D N 1
ATOM 2664 C CA . ILE C 1 58 ? 23.899 10.105 -23.111 1.00 16.78 102 ILE D CA 1
ATOM 2665 C C . ILE C 1 58 ? 22.967 9.041 -23.715 1.00 18.37 102 ILE D C 1
ATOM 2666 O O . ILE C 1 58 ? 22.019 8.597 -23.056 1.00 13.82 102 ILE D O 1
ATOM 2671 N N . SER C 1 59 ? 23.238 8.627 -24.951 1.00 18.46 103 SER D N 1
ATOM 2672 C CA . SER C 1 59 ? 22.421 7.601 -25.596 1.00 17.65 103 SER D CA 1
ATOM 2673 C C . SER C 1 59 ? 22.696 6.292 -24.872 1.00 17.36 103 SER D C 1
ATOM 2674 O O . SER C 1 59 ? 21.782 5.504 -24.631 1.00 16.16 103 SER D O 1
ATOM 2677 N N . ALA C 1 60 ? 23.966 6.069 -24.529 1.00 14.93 104 ALA D N 1
ATOM 2678 C CA . ALA C 1 60 ? 24.369 4.871 -23.805 1.00 14.66 104 ALA D CA 1
ATOM 2679 C C . ALA C 1 60 ? 23.702 4.906 -22.422 1.00 10.68 104 ALA D C 1
ATOM 2680 O O . ALA C 1 60 ? 23.215 3.892 -21.928 1.00 11.25 104 ALA D O 1
ATOM 2682 N N . VAL C 1 61 ? 23.675 6.085 -21.809 1.00 10.28 105 VAL D N 1
ATOM 2683 C CA . VAL C 1 61 ? 23.049 6.285 -20.503 1.00 9.42 105 VAL D CA 1
ATOM 2684 C C . VAL C 1 61 ? 21.591 5.839 -20.615 1.00 12.77 105 VAL D C 1
ATOM 2685 O O . VAL C 1 61 ? 21.113 5.028 -19.805 1.00 13.18 105 VAL D O 1
ATOM 2689 N N . ASP C 1 62 ? 20.918 6.329 -21.656 1.00 9.25 106 ASP D N 1
ATOM 2690 C CA . ASP C 1 62 ? 19.516 6.005 -21.920 1.00 11.70 106 ASP D CA 1
ATOM 2691 C C . ASP C 1 62 ? 19.284 4.505 -22.094 1.00 13.13 106 ASP D C 1
ATOM 2692 O O . ASP C 1 62 ? 18.311 3.982 -21.587 1.00 20.28 106 ASP D O 1
ATOM 2697 N N . THR C 1 63 ? 20.173 3.821 -22.811 1.00 13.40 107 THR D N 1
ATOM 2698 C CA . THR C 1 63 ? 20.036 2.378 -23.031 1.00 16.58 107 THR D CA 1
ATOM 2699 C C . THR C 1 63 ? 20.193 1.601 -21.724 1.00 13.76 107 THR D C 1
ATOM 2700 O O . THR C 1 63 ? 19.445 0.672 -21.462 1.00 17.17 107 THR D O 1
ATOM 2704 N N . LYS C 1 64 ? 21.167 2.004 -20.913 1.00 15.70 108 LYS D N 1
ATOM 2705 C CA . LYS C 1 64 ? 21.452 1.373 -19.630 1.00 14.53 108 LYS D CA 1
ATOM 2706 C C . LYS C 1 64 ? 20.297 1.515 -18.658 1.00 16.22 108 LYS D C 1
ATOM 2707 O O . LYS C 1 64 ? 20.002 0.586 -1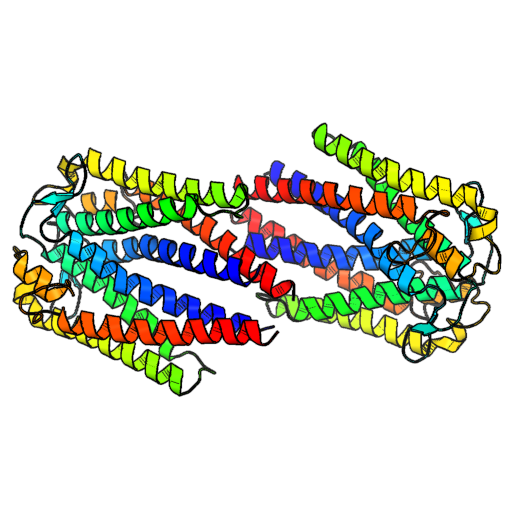7.913 1.00 15.82 108 LYS D O 1
ATOM 2713 N N . LEU C 1 65 ? 19.647 2.673 -18.691 1.00 14.51 109 LEU D N 1
ATOM 2714 C CA . LEU C 1 65 ? 18.514 2.968 -17.825 1.00 14.56 109 LEU D CA 1
ATOM 2715 C C . LEU C 1 65 ? 17.289 2.215 -18.312 1.00 14.74 109 LEU D C 1
ATOM 2716 O O . LEU C 1 65 ? 16.471 1.791 -17.508 1.00 14.18 109 LEU D O 1
ATOM 2721 N N . ALA C 1 66 ? 17.155 2.058 -19.628 1.00 14.20 110 ALA D N 1
ATOM 2722 C CA . ALA C 1 66 ? 16.016 1.326 -20.175 1.00 17.62 110 ALA D CA 1
ATOM 2723 C C . ALA C 1 66 ? 16.081 -0.108 -19.647 1.00 16.48 110 ALA D C 1
ATOM 2724 O O . ALA C 1 66 ? 15.054 -0.705 -19.324 1.00 18.44 110 ALA D O 1
ATOM 2726 N N . SER C 1 67 ? 17.298 -0.651 -19.547 1.00 20.31 111 SER D N 1
ATOM 2727 C CA . SER C 1 67 ? 17.517 -2.019 -19.049 1.00 19.28 111 SER D CA 1
ATOM 2728 C C . SER C 1 67 ? 17.228 -2.093 -17.548 1.00 19.25 111 SER D C 1
ATOM 2729 O O . SER C 1 67 ? 16.584 -3.031 -17.070 1.00 16.39 111 SER D O 1
ATOM 2732 N N . LEU C 1 68 ? 17.701 -1.088 -16.813 1.00 19.68 112 LEU D N 1
ATOM 2733 C CA . LEU C 1 68 ? 17.499 -1.027 -15.364 1.00 20.52 112 LEU D CA 1
ATOM 2734 C C . LEU C 1 68 ? 16.020 -0.891 -14.991 1.00 21.40 112 LEU D C 1
ATOM 2735 O O . LEU C 1 68 ? 15.605 -1.330 -13.924 1.00 16.38 112 LEU D O 1
ATOM 2740 N N . GLU C 1 69 ? 15.247 -0.259 -15.875 1.00 23.59 113 GLU D N 1
ATOM 2741 C CA . GLU C 1 69 ? 13.818 -0.042 -15.680 1.00 24.03 113 GLU D CA 1
ATOM 2742 C C . GLU C 1 69 ? 13.065 -1.350 -15.616 1.00 20.71 113 GLU D C 1
ATOM 2743 O O . GLU C 1 69 ? 12.020 -1.414 -14.985 1.00 18.42 113 GLU D O 1
ATOM 2749 N N . LYS C 1 70 ? 13.593 -2.367 -16.300 1.00 24.44 114 LYS D N 1
ATOM 2750 C CA . LYS C 1 70 ? 12.997 -3.698 -16.351 1.00 26.08 114 LYS D CA 1
ATOM 2751 C C . LYS C 1 70 ? 13.473 -4.630 -15.234 1.00 27.49 114 LYS D C 1
ATOM 2752 O O . LYS C 1 70 ? 13.089 -5.796 -15.210 1.00 27.67 114 LYS D O 1
ATOM 2758 N N . LYS C 1 71 ? 14.299 -4.142 -14.311 1.00 29.47 115 LYS D N 1
ATOM 2759 C CA . LYS C 1 71 ? 14.795 -4.995 -13.222 1.00 34.47 115 LYS D CA 1
ATOM 2760 C C . LYS C 1 71 ? 13.667 -5.342 -12.241 1.00 32.30 115 LYS D C 1
ATOM 2761 O O . LYS C 1 71 ? 12.901 -4.466 -11.839 1.00 29.28 115 LYS D O 1
ATOM 2767 N N . VAL C 1 72 ? 13.558 -6.623 -11.884 1.00 32.99 116 VAL D N 1
ATOM 2768 C CA . VAL C 1 72 ? 12.529 -7.095 -10.948 1.00 33.27 116 VAL D CA 1
ATOM 2769 C C . VAL C 1 72 ? 13.049 -7.013 -9.509 1.00 32.80 116 VAL D C 1
ATOM 2770 O O . VAL C 1 72 ? 14.257 -6.901 -9.288 1.00 33.96 116 VAL D O 1
ATOM 2774 N N . GLY C 1 73 ? 12.134 -7.071 -8.541 1.00 31.55 117 GLY D N 1
ATOM 2775 C CA . GLY C 1 73 ? 12.488 -7.004 -7.130 1.00 29.42 117 GLY D CA 1
ATOM 2776 C C . GLY C 1 73 ? 12.829 -5.606 -6.629 1.00 27.74 117 GLY D C 1
ATOM 2777 O O . GLY C 1 73 ? 13.143 -5.432 -5.454 1.00 26.54 117 GLY D O 1
ATOM 2778 N N . ILE C 1 74 ? 12.787 -4.616 -7.520 1.00 25.46 118 ILE D N 1
ATOM 2779 C CA . ILE C 1 74 ? 13.085 -3.222 -7.179 1.00 24.09 118 ILE D CA 1
ATOM 2780 C C . ILE C 1 74 ? 11.805 -2.590 -6.643 1.00 20.04 118 ILE D C 1
ATOM 2781 O O . ILE C 1 74 ? 10.745 -2.735 -7.245 1.00 24.61 118 ILE D O 1
ATOM 2786 N N . SER C 1 75 ? 11.889 -1.896 -5.517 1.00 19.14 119 SER D N 1
ATOM 2787 C CA . SER C 1 75 ? 10.714 -1.233 -4.950 1.00 19.62 119 SER D CA 1
ATOM 2788 C C . SER C 1 75 ? 10.180 -0.197 -5.968 1.00 15.79 119 SER D C 1
ATOM 2789 O O . SER C 1 75 ? 10.918 0.302 -6.815 1.00 10.62 119 SER D O 1
ATOM 2792 N N . ASP C 1 76 ? 8.887 0.083 -5.896 1.00 14.91 120 ASP D N 1
ATOM 2793 C CA . ASP C 1 76 ? 8.252 1.038 -6.793 1.00 16.92 120 ASP D CA 1
ATOM 2794 C C . ASP C 1 76 ? 8.914 2.401 -6.663 1.00 18.21 120 ASP D C 1
ATOM 2795 O O . ASP C 1 76 ? 9.040 3.117 -7.644 1.00 14.18 120 ASP D O 1
ATOM 2800 N N . ASP C 1 77 ? 9.377 2.720 -5.456 1.00 19.52 121 ASP D N 1
ATOM 2801 C CA . ASP C 1 77 ? 10.035 3.984 -5.182 1.00 21.22 121 ASP D CA 1
ATOM 2802 C C . ASP C 1 77 ? 11.328 4.109 -5.995 1.00 21.61 121 ASP D C 1
ATOM 2803 O O . ASP C 1 77 ? 11.549 5.127 -6.659 1.00 16.40 121 ASP D O 1
ATOM 2808 N N . LEU C 1 78 ? 12.165 3.076 -5.936 1.00 19.60 122 LEU D N 1
ATOM 2809 C CA . LEU C 1 78 ? 13.436 3.056 -6.669 1.00 22.68 122 LEU D CA 1
ATOM 2810 C C . LEU C 1 78 ? 13.178 3.059 -8.170 1.00 19.91 122 LEU D C 1
ATOM 2811 O O . LEU C 1 78 ? 13.836 3.793 -8.908 1.00 18.52 122 LEU D O 1
ATOM 2816 N N . LYS C 1 79 ? 12.224 2.241 -8.615 1.00 16.37 123 LYS D N 1
ATOM 2817 C CA . LYS C 1 79 ? 11.881 2.179 -10.032 1.00 16.46 123 LYS D CA 1
ATOM 2818 C C . LYS C 1 79 ? 11.478 3.557 -10.551 1.00 12.22 123 LYS D C 1
ATOM 2819 O O . LYS C 1 79 ? 11.829 3.910 -11.655 1.00 12.24 123 LYS D O 1
ATOM 2825 N N . GLY C 1 80 ? 10.746 4.332 -9.754 1.00 11.62 124 GLY D N 1
ATOM 2826 C CA . GLY C 1 80 ? 10.315 5.659 -10.168 1.00 10.89 124 GLY D CA 1
ATOM 2827 C C . GLY C 1 80 ? 11.511 6.580 -10.348 1.00 11.48 124 GLY D C 1
ATOM 2828 O O . GLY C 1 80 ? 11.554 7.369 -11.288 1.00 17.08 124 GLY D O 1
ATOM 2829 N N . LYS C 1 81 ? 12.472 6.484 -9.429 1.00 10.70 125 LYS D N 1
ATOM 2830 C CA . LYS C 1 81 ? 13.689 7.284 -9.479 1.00 12.41 125 LYS D CA 1
ATOM 2831 C C . LYS C 1 81 ? 14.465 6.984 -10.765 1.00 10.97 125 LYS D C 1
ATOM 2832 O O . LYS C 1 81 ? 15.022 7.900 -11.366 1.00 11.69 125 LYS D O 1
ATOM 2838 N N . ILE C 1 82 ? 14.475 5.717 -11.196 1.00 10.82 126 ILE D N 1
ATOM 2839 C CA . ILE C 1 82 ? 15.163 5.313 -12.424 1.00 8.68 126 ILE D CA 1
ATOM 2840 C C . ILE C 1 82 ? 14.459 5.923 -13.615 1.00 9.09 126 ILE D C 1
ATOM 2841 O O . ILE C 1 82 ? 15.100 6.318 -14.579 1.00 8.75 126 ILE D O 1
ATOM 2846 N N . THR C 1 83 ? 13.130 5.955 -13.560 1.00 9.31 127 THR D N 1
ATOM 2847 C CA . THR C 1 83 ? 12.329 6.529 -14.632 1.00 12.75 127 THR D CA 1
ATOM 2848 C C . THR C 1 83 ? 12.557 8.037 -14.703 1.00 11.14 127 THR D C 1
ATOM 2849 O O . THR C 1 83 ? 12.506 8.619 -15.786 1.00 12.50 127 THR D O 1
ATOM 2853 N N . THR C 1 84 ? 12.803 8.676 -13.564 1.00 8.94 128 THR D N 1
ATOM 2854 C CA . THR C 1 84 ? 13.035 10.129 -13.580 1.00 12.10 128 THR D CA 1
ATOM 2855 C C . THR C 1 84 ? 14.351 10.416 -14.285 1.00 15.69 128 THR D C 1
ATOM 2856 O O . THR C 1 84 ? 14.488 11.448 -14.954 1.00 13.29 128 THR D O 1
ATOM 2860 N N . VAL C 1 85 ? 15.317 9.501 -14.137 1.00 17.97 129 VAL D N 1
ATOM 2861 C CA . VAL C 1 85 ? 16.612 9.674 -14.798 1.00 17.00 129 VAL D CA 1
ATOM 2862 C C . VAL C 1 85 ? 16.434 9.383 -16.286 1.00 15.83 129 VAL D C 1
ATOM 2863 O O . VAL C 1 85 ? 16.982 10.086 -17.125 1.00 21.71 129 VAL D O 1
ATOM 2867 N N . LYS C 1 86 ? 15.661 8.352 -16.607 1.00 17.85 130 LYS D N 1
ATOM 2868 C CA . LYS C 1 86 ? 15.422 7.981 -17.998 1.00 18.61 130 LYS D CA 1
ATOM 2869 C C . LYS C 1 86 ? 14.643 9.087 -18.714 1.00 19.62 130 LYS D C 1
ATOM 2870 O O . LYS C 1 86 ? 14.899 9.361 -19.881 1.00 18.07 130 LYS D O 1
ATOM 2876 N N . ASN C 1 87 ? 13.705 9.720 -18.006 1.00 20.22 131 ASN D N 1
ATOM 2877 C CA . ASN C 1 87 ? 12.908 10.804 -18.570 1.00 17.04 131 ASN D CA 1
ATOM 2878 C C . ASN C 1 87 ? 13.848 11.921 -18.986 1.00 16.88 131 ASN D C 1
ATOM 2879 O O . ASN C 1 87 ? 13.681 12.503 -20.056 1.00 18.83 131 ASN D O 1
ATOM 2884 N N . ALA C 1 88 ? 14.831 12.212 -18.130 1.00 16.79 132 ALA D N 1
ATOM 2885 C CA . ALA C 1 88 ? 15.811 13.271 -18.383 1.00 17.16 132 ALA D CA 1
ATOM 2886 C C . ALA C 1 88 ? 16.756 12.954 -19.536 1.00 16.29 132 ALA D C 1
ATOM 2887 O O . ALA C 1 88 ? 17.002 13.806 -20.367 1.00 19.10 132 ALA D O 1
ATOM 2889 N N . SER C 1 89 ? 17.297 11.740 -19.581 1.00 18.83 133 SER D N 1
ATOM 2890 C CA . SER C 1 89 ? 18.212 11.366 -20.671 1.00 18.04 133 SER D CA 1
ATOM 2891 C C . SER C 1 89 ? 17.469 11.437 -22.018 1.00 18.19 133 SER D C 1
ATOM 2892 O O . SER C 1 89 ? 17.989 11.966 -22.992 1.00 20.69 133 SER D O 1
ATOM 2895 N N . THR C 1 90 ? 16.232 10.949 -22.042 1.00 17.06 134 THR D N 1
ATOM 2896 C CA . THR C 1 90 ? 15.410 10.967 -23.248 1.00 15.39 134 THR D CA 1
ATOM 2897 C C . THR C 1 90 ? 15.161 12.411 -23.690 1.00 15.72 134 THR D C 1
ATOM 2898 O O . THR C 1 90 ? 15.187 12.710 -24.878 1.00 13.34 134 THR D O 1
ATOM 2902 N N . SER C 1 91 ? 14.967 13.294 -22.712 1.00 16.25 135 SER D N 1
ATOM 2903 C CA . SER C 1 91 ? 14.712 14.716 -22.939 1.00 17.17 135 SER D CA 1
ATOM 2904 C C . SER C 1 91 ? 15.889 15.437 -23.553 1.00 15.74 135 SER D C 1
ATOM 2905 O O . SER C 1 91 ? 15.713 16.291 -24.412 1.00 17.51 135 SER D O 1
ATOM 2908 N N . PHE C 1 92 ? 17.085 15.134 -23.061 1.00 17.34 136 PHE D N 1
ATOM 2909 C CA . PHE C 1 92 ? 18.298 15.752 -23.567 1.00 17.08 136 PHE D CA 1
ATOM 2910 C C . PHE C 1 92 ? 18.439 15.395 -25.043 1.00 16.52 136 PHE D C 1
ATOM 2911 O O . PHE C 1 92 ? 18.633 16.285 -25.871 1.00 14.48 136 PHE D O 1
ATOM 2919 N N . LEU C 1 93 ? 18.321 14.101 -25.354 1.00 10.12 137 LEU D N 1
ATOM 2920 C CA . LEU C 1 93 ? 18.433 13.583 -26.726 1.00 13.83 137 LEU D CA 1
ATOM 2921 C C . LEU C 1 93 ? 17.408 14.184 -27.666 1.00 15.24 137 LEU D C 1
ATOM 2922 O O . LEU C 1 93 ? 17.722 14.489 -28.810 1.00 15.13 137 LEU D O 1
ATOM 2927 N N . THR C 1 94 ? 16.179 14.334 -27.176 1.00 17.72 138 THR D N 1
ATOM 2928 C CA . THR C 1 94 ? 15.082 14.911 -27.947 1.00 17.28 138 THR D CA 1
ATOM 2929 C C . THR C 1 94 ? 15.350 16.396 -28.231 1.00 16.51 138 THR D C 1
ATOM 2930 O O . THR C 1 94 ? 15.100 16.876 -29.337 1.00 17.51 138 THR D O 1
ATOM 2934 N N . LYS C 1 95 ? 15.877 17.118 -27.244 1.00 17.59 139 LYS D N 1
ATOM 2935 C CA . LYS C 1 95 ? 16.171 18.553 -27.404 1.00 19.98 139 LYS D CA 1
ATOM 2936 C C . LYS C 1 95 ? 17.359 18.788 -28.329 1.00 18.61 139 LYS D C 1
ATOM 2937 O O . LYS C 1 95 ? 17.345 19.714 -29.126 1.00 21.42 139 LYS D O 1
ATOM 2943 N N . ALA C 1 96 ? 18.389 17.957 -28.199 1.00 20.84 140 ALA D N 1
ATOM 2944 C CA . ALA C 1 96 ? 19.590 18.074 -29.019 1.00 20.76 140 ALA D CA 1
ATOM 2945 C C . ALA C 1 96 ? 19.247 17.828 -30.485 1.00 20.30 140 ALA D C 1
ATOM 2946 O O . ALA C 1 96 ? 19.785 18.477 -31.367 1.00 21.09 140 ALA D O 1
ATOM 2948 N N . LYS C 1 97 ? 18.353 16.881 -30.738 1.00 21.47 141 LYS D N 1
ATOM 2949 C CA . LYS C 1 97 ? 17.940 16.573 -32.103 1.00 23.59 141 LYS D CA 1
ATOM 2950 C C . LYS C 1 97 ? 17.155 17.736 -32.704 1.0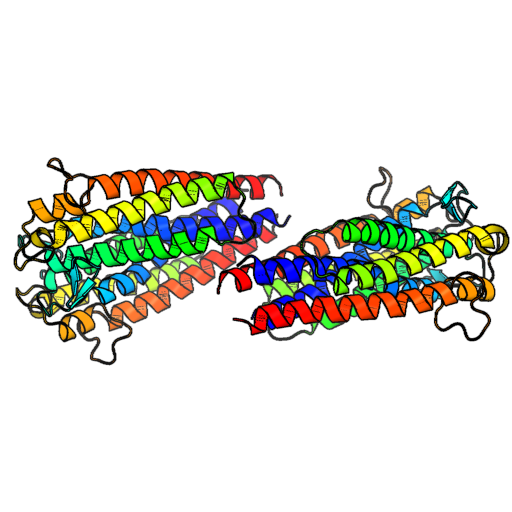0 23.89 141 LYS D C 1
ATOM 2951 O O . LYS C 1 97 ? 17.360 18.109 -33.859 1.00 22.52 141 LYS D O 1
ATOM 2957 N N . SER C 1 98 ? 16.267 18.314 -31.900 1.00 25.14 142 SER D N 1
ATOM 2958 C CA . SER C 1 98 ? 15.440 19.429 -32.336 1.00 23.52 142 SER D CA 1
ATOM 2959 C C . SER C 1 98 ? 16.282 20.684 -32.608 1.00 25.18 142 SER D C 1
ATOM 2960 O O . SER C 1 98 ? 15.817 21.612 -33.274 1.00 23.06 142 SER D O 1
ATOM 2963 N N . LYS C 1 99 ? 17.508 20.708 -32.082 1.00 23.32 143 LYS D N 1
ATOM 2964 C CA . LYS C 1 99 ? 18.417 21.830 -32.270 1.00 23.45 143 LYS D CA 1
ATOM 2965 C C . LYS C 1 99 ? 19.568 21.439 -33.206 1.00 21.97 143 LYS D C 1
ATOM 2966 O O . LYS C 1 99 ? 20.665 22.002 -33.121 1.00 17.60 143 LYS D O 1
ATOM 2972 N N . THR C 1 100 ? 19.290 20.494 -34.109 1.00 19.81 144 THR D N 1
ATOM 2973 C CA . THR C 1 100 ? 20.271 20.002 -35.079 1.00 20.79 144 THR D CA 1
ATOM 2974 C C . THR C 1 100 ? 20.885 21.082 -35.975 1.00 21.90 144 THR D C 1
ATOM 2975 O O . THR C 1 100 ? 22.020 20.929 -36.415 1.00 19.00 144 THR D O 1
ATOM 2979 N N . ALA C 1 101 ? 20.125 22.139 -36.263 1.00 21.60 145 ALA D N 1
ATOM 2980 C CA . ALA C 1 101 ? 20.599 23.235 -37.113 1.00 25.78 145 ALA D CA 1
ATOM 2981 C C . ALA C 1 101 ? 21.673 24.076 -36.431 1.00 25.47 145 ALA D C 1
ATOM 2982 O O . ALA C 1 101 ? 22.486 24.709 -37.100 1.00 26.33 145 ALA D O 1
ATOM 2984 N N . ASP C 1 102 ? 21.652 24.087 -35.102 1.00 25.50 146 ASP D N 1
ATOM 2985 C CA . ASP C 1 102 ? 22.610 24.842 -34.299 1.00 26.21 146 ASP D CA 1
ATOM 2986 C C . ASP C 1 102 ? 23.786 23.995 -33.797 1.00 24.69 146 ASP D C 1
ATOM 2987 O O . ASP C 1 102 ? 24.904 24.499 -33.679 1.00 25.64 146 ASP D O 1
ATOM 2992 N N . LEU C 1 103 ? 23.536 22.710 -33.539 1.00 23.14 147 LEU D N 1
ATOM 2993 C CA . LEU C 1 103 ? 24.550 21.779 -33.031 1.00 21.61 147 LEU D CA 1
ATOM 2994 C C . LEU C 1 103 ? 25.195 20.863 -34.081 1.00 21.58 147 LEU D C 1
ATOM 2995 O O . LEU C 1 103 ? 26.252 20.288 -33.822 1.00 16.58 147 LEU D O 1
ATOM 3000 N N . GLY C 1 104 ? 24.570 20.740 -35.252 1.00 22.28 148 GLY D N 1
ATOM 3001 C CA . GLY C 1 104 ? 25.083 19.908 -36.334 1.00 24.64 148 GLY D CA 1
ATOM 3002 C C . GLY C 1 104 ? 25.767 20.665 -37.472 1.00 25.86 148 GLY D C 1
ATOM 3003 O O . GLY C 1 104 ? 26.208 20.040 -38.439 1.00 24.22 148 GLY D O 1
ATOM 3004 N N . LYS C 1 105 ? 25.861 21.994 -37.363 1.00 26.81 149 LYS D N 1
ATOM 3005 C CA . LYS C 1 105 ? 26.496 22.833 -38.393 1.00 28.58 149 LYS D CA 1
ATOM 3006 C C . LYS C 1 105 ? 28.034 22.757 -38.383 1.00 31.11 149 LYS D C 1
ATOM 3007 O O . LYS C 1 105 ? 28.644 22.263 -37.432 1.00 30.02 149 LYS D O 1
ATOM 3013 N N . ASP C 1 106 ? 28.649 23.273 -39.448 1.00 33.40 150 ASP D N 1
ATOM 3014 C CA . ASP C 1 106 ? 30.112 23.270 -39.610 1.00 33.11 150 ASP D CA 1
ATOM 3015 C C . ASP C 1 106 ? 30.918 24.128 -38.623 1.00 30.74 150 ASP D C 1
ATOM 3016 O O . ASP C 1 106 ? 32.114 23.886 -38.435 1.00 25.53 150 ASP D O 1
ATOM 3021 N N . ASP C 1 107 ? 30.293 25.136 -38.017 1.00 30.30 151 ASP D N 1
ATOM 3022 C CA . ASP C 1 107 ? 30.999 25.988 -37.059 1.00 30.05 151 ASP D CA 1
ATOM 3023 C C . ASP C 1 107 ? 30.167 26.278 -35.798 1.00 29.16 151 ASP D C 1
ATOM 3024 O O . ASP C 1 107 ? 29.686 27.395 -35.609 1.00 24.85 151 ASP D O 1
ATOM 3029 N N . VAL C 1 108 ? 29.995 25.264 -34.941 1.00 27.09 152 VAL D N 1
ATOM 3030 C CA . VAL C 1 108 ? 29.243 25.442 -33.704 1.00 24.64 152 VAL D CA 1
ATOM 3031 C C . VAL C 1 108 ? 30.165 26.258 -32.810 1.00 25.65 152 VAL D C 1
ATOM 3032 O O . VAL C 1 108 ? 31.255 25.792 -32.473 1.00 24.99 152 VAL D O 1
ATOM 3036 N N . LYS C 1 109 ? 29.754 27.480 -32.463 1.00 25.49 153 LYS D N 1
ATOM 3037 C CA . LYS C 1 109 ? 30.571 28.342 -31.609 1.00 25.76 153 LYS D CA 1
ATOM 3038 C C . LYS C 1 109 ? 30.553 27.884 -30.143 1.00 25.43 153 LYS D C 1
ATOM 3039 O O . LYS C 1 109 ? 29.586 27.266 -29.681 1.00 22.75 153 LYS D O 1
ATOM 3045 N N . ASP C 1 110 ? 31.639 28.196 -29.433 1.00 25.51 154 ASP D N 1
ATOM 3046 C CA . ASP C 1 110 ? 31.815 27.842 -28.017 1.00 25.85 154 ASP D CA 1
ATOM 3047 C C . ASP C 1 110 ? 30.569 28.076 -27.174 1.00 24.12 154 ASP D C 1
ATOM 3048 O O . ASP C 1 110 ? 30.146 27.190 -26.456 1.00 24.20 154 ASP D O 1
ATOM 3053 N N . ALA C 1 111 ? 30.000 29.275 -27.268 1.00 23.87 155 ALA D N 1
ATOM 3054 C CA . ALA C 1 111 ? 28.807 29.645 -26.508 1.00 24.50 155 ALA D CA 1
ATOM 3055 C C . ALA C 1 111 ? 27.645 28.687 -26.751 1.00 24.93 155 ALA D C 1
ATOM 3056 O O . ALA C 1 111 ? 27.014 28.217 -25.807 1.00 21.96 155 ALA D O 1
ATOM 3058 N N . ASP C 1 112 ? 27.368 28.414 -28.022 1.00 24.40 156 ASP D N 1
ATOM 3059 C CA . ASP C 1 112 ? 26.289 27.507 -28.405 1.00 23.77 156 ASP D CA 1
ATOM 3060 C C . ASP C 1 112 ? 26.527 26.083 -27.905 1.00 22.76 156 ASP D C 1
ATOM 3061 O O . ASP C 1 112 ? 25.581 25.379 -27.552 1.00 20.51 156 ASP D O 1
ATOM 3066 N N . ALA C 1 113 ? 27.792 25.667 -27.890 1.00 21.41 157 ALA D N 1
ATOM 3067 C CA . ALA C 1 113 ? 28.170 24.338 -27.429 1.00 20.30 157 ALA D CA 1
ATOM 3068 C C . ALA C 1 113 ? 27.865 24.258 -25.943 1.00 18.42 157 ALA D C 1
ATOM 3069 O O . ALA C 1 113 ? 27.426 23.222 -25.440 1.00 15.99 157 ALA D O 1
ATOM 3071 N N . LYS C 1 114 ? 28.118 25.365 -25.249 1.00 15.61 158 LYS D N 1
ATOM 3072 C CA . LYS C 1 114 ? 27.877 25.466 -23.818 1.00 17.56 158 LYS D CA 1
ATOM 3073 C C . LYS C 1 114 ? 26.387 25.367 -23.507 1.00 19.44 158 LYS D C 1
ATOM 3074 O O . LYS C 1 114 ? 26.009 24.691 -22.539 1.00 14.76 158 LYS D O 1
ATOM 3080 N N . THR C 1 115 ? 25.540 25.996 -24.334 1.00 16.19 159 THR D N 1
ATOM 3081 C CA . THR C 1 115 ? 24.089 25.936 -24.105 1.00 16.30 159 THR D CA 1
ATOM 3082 C C . THR C 1 115 ? 23.585 24.500 -24.257 1.00 15.49 159 THR D C 1
ATOM 3083 O O . THR C 1 115 ? 22.418 24.238 -23.993 1.00 15.37 159 THR D O 1
ATOM 3087 N N . ALA C 1 116 ? 24.454 23.590 -24.705 1.00 16.28 160 ALA D N 1
ATOM 3088 C CA . ALA C 1 116 ? 24.097 22.176 -24.888 1.00 16.17 160 ALA D CA 1
ATOM 3089 C C . ALA C 1 116 ? 24.675 21.209 -23.855 1.00 15.89 160 ALA D C 1
ATOM 3090 O O . ALA C 1 116 ? 23.930 20.375 -23.326 1.00 20.31 160 ALA D O 1
ATOM 3092 N N . ILE C 1 117 ? 25.979 21.301 -23.572 1.00 15.00 161 ILE D N 1
ATOM 3093 C CA . ILE C 1 117 ? 26.623 20.382 -22.625 1.00 16.47 161 ILE D CA 1
ATOM 3094 C C . ILE C 1 117 ? 27.441 20.956 -21.461 1.00 16.52 161 ILE D C 1
ATOM 3095 O O . ILE C 1 117 ? 28.183 20.200 -20.811 1.00 15.69 161 ILE D O 1
ATOM 3100 N N . ASP C 1 118 ? 27.280 22.247 -21.167 1.00 15.05 162 ASP D N 1
ATOM 3101 C CA . ASP C 1 118 ? 28.004 22.906 -20.077 1.00 16.61 162 ASP D CA 1
ATOM 3102 C C . ASP C 1 118 ? 27.009 23.382 -19.003 1.00 17.86 162 ASP D C 1
ATOM 3103 O O . ASP C 1 118 ? 26.396 24.437 -19.115 1.00 17.51 162 ASP D O 1
ATOM 3108 N N . ILE C 1 119 ? 26.855 22.593 -17.950 1.00 20.52 163 ILE D N 1
ATOM 3109 C CA . ILE C 1 119 ? 25.932 22.951 -16.886 1.00 21.25 163 ILE D CA 1
ATOM 3110 C C . ILE C 1 119 ? 26.413 24.107 -16.010 1.00 18.97 163 ILE D C 1
ATOM 3111 O O . ILE C 1 119 ? 25.601 24.893 -15.518 1.00 15.59 163 ILE D O 1
ATOM 3116 N N . ALA C 1 120 ? 27.727 24.229 -15.844 1.00 16.15 164 ALA D N 1
ATOM 3117 C CA . ALA C 1 120 ? 28.297 25.275 -14.998 1.00 20.27 164 ALA D CA 1
ATOM 3118 C C . ALA C 1 120 ? 28.362 26.676 -15.601 1.00 19.12 164 ALA D C 1
ATOM 3119 O O . ALA C 1 120 ? 28.515 27.645 -14.863 1.00 20.17 164 ALA D O 1
ATOM 3121 N N . ASP C 1 121 ? 28.220 26.802 -16.915 1.00 17.85 165 ASP D N 1
ATOM 3122 C CA . ASP C 1 121 ? 28.298 28.116 -17.533 1.00 18.22 165 ASP D CA 1
ATOM 3123 C C . ASP C 1 121 ? 27.145 29.029 -17.121 1.00 17.32 165 ASP D C 1
ATOM 3124 O O . ASP C 1 121 ? 26.001 28.583 -17.007 1.00 15.82 165 ASP D O 1
ATOM 3129 N N . THR C 1 122 ? 27.458 30.312 -16.918 1.00 18.51 166 THR D N 1
ATOM 3130 C CA . THR C 1 122 ? 26.459 31.302 -16.527 1.00 17.22 166 THR D CA 1
ATOM 3131 C C . THR C 1 122 ? 25.868 31.970 -17.773 1.00 19.09 166 THR D C 1
ATOM 3132 O O . THR C 1 122 ? 25.876 33.199 -17.911 1.00 16.85 166 THR D O 1
ATOM 3136 N N . GLY C 1 123 ? 25.374 31.128 -18.681 1.00 18.63 167 GLY D N 1
ATOM 3137 C CA . GLY C 1 123 ? 24.759 31.557 -19.922 1.00 20.45 167 GLY D CA 1
ATOM 3138 C C . GLY C 1 123 ? 23.477 30.787 -20.141 1.00 19.74 167 GLY D C 1
ATOM 3139 O O . GLY C 1 123 ? 22.969 30.133 -19.224 1.00 24.50 167 GLY D O 1
ATOM 3140 N N . ALA C 1 124 ? 22.956 30.855 -21.358 1.00 19.57 168 ALA D N 1
ATOM 3141 C CA . ALA C 1 124 ? 21.727 30.163 -21.709 1.00 20.96 168 ALA D CA 1
ATOM 3142 C C . ALA C 1 124 ? 21.931 28.644 -21.659 1.00 22.07 168 ALA D C 1
ATOM 3143 O O . ALA C 1 124 ? 23.054 28.137 -21.741 1.00 22.59 168 ALA D O 1
ATOM 3145 N N . LYS C 1 125 ? 20.836 27.924 -21.482 1.00 24.23 169 LYS D N 1
ATOM 3146 C CA . LYS C 1 125 ? 20.862 26.469 -21.420 1.00 21.96 169 LYS D CA 1
ATOM 3147 C C . LYS C 1 125 ? 19.709 25.938 -22.273 1.00 21.18 169 LYS D C 1
ATOM 3148 O O . LYS C 1 125 ? 19.072 24.939 -21.946 1.00 20.23 169 LYS D O 1
ATOM 3154 N N . ASP C 1 126 ? 19.485 26.605 -23.403 1.00 22.46 170 ASP D N 1
ATOM 3155 C CA . ASP C 1 126 ? 18.393 26.263 -24.319 1.00 21.23 170 ASP D CA 1
ATOM 3156 C C . ASP C 1 126 ? 18.646 25.219 -25.425 1.00 19.12 170 ASP D C 1
ATOM 3157 O O . ASP C 1 126 ? 17.749 24.977 -26.234 1.00 17.69 170 ASP D O 1
ATOM 3162 N N . LYS C 1 127 ? 19.818 24.582 -25.451 1.00 18.42 171 LYS D N 1
ATOM 3163 C CA . LYS C 1 127 ? 20.124 23.580 -26.488 1.00 18.55 171 LYS D CA 1
ATOM 3164 C C . LYS C 1 127 ? 20.497 22.191 -25.942 1.00 20.50 171 LYS D C 1
ATOM 3165 O O . LYS C 1 127 ? 21.205 21.421 -26.605 1.00 17.16 171 LYS D O 1
ATOM 3171 N N . GLY C 1 128 ? 20.007 21.883 -24.740 1.00 19.63 172 GLY D N 1
ATOM 3172 C CA . GLY C 1 128 ? 20.256 20.614 -24.086 1.00 19.08 172 GLY D CA 1
ATOM 3173 C C . GLY C 1 128 ? 20.833 20.757 -22.690 1.00 20.35 172 GLY D C 1
ATOM 3174 O O . GLY C 1 128 ? 20.706 19.832 -21.896 1.00 17.00 172 GLY D O 1
ATOM 3175 N N . ALA C 1 129 ? 21.449 21.900 -22.370 1.00 17.84 173 ALA D N 1
ATOM 3176 C CA . ALA C 1 129 ? 22.045 22.069 -21.037 1.00 20.98 173 ALA D CA 1
ATOM 3177 C C . ALA C 1 129 ? 21.050 21.985 -19.864 1.00 20.66 173 ALA D C 1
ATOM 3178 O O . ALA C 1 129 ? 21.381 21.403 -18.838 1.00 20.54 173 ALA D O 1
ATOM 3180 N N . GLU C 1 130 ? 19.855 22.556 -19.999 1.00 20.15 174 GLU D N 1
ATOM 3181 C CA . GLU C 1 130 ? 18.874 22.486 -18.912 1.00 20.41 174 GLU D CA 1
ATOM 3182 C C . GLU C 1 130 ? 18.478 21.022 -18.689 1.00 19.00 174 GLU D C 1
ATOM 3183 O O . GLU C 1 130 ? 18.295 20.582 -17.553 1.00 16.35 174 GLU D O 1
ATOM 3189 N N . GLU C 1 131 ? 18.363 20.262 -19.772 1.00 15.40 175 GLU D N 1
ATOM 3190 C CA . GLU C 1 131 ? 18.002 18.843 -19.659 1.00 14.06 175 GLU D CA 1
ATOM 3191 C C . GLU C 1 131 ? 19.108 18.072 -18.954 1.00 12.98 175 GLU D C 1
ATOM 3192 O O . GLU C 1 131 ? 18.829 17.126 -18.219 1.00 12.81 175 GLU D O 1
ATOM 3198 N N . LEU C 1 132 ? 20.354 18.486 -19.182 1.00 12.17 176 LEU D N 1
ATOM 3199 C CA . LEU C 1 132 ? 21.528 17.870 -18.575 1.00 13.07 176 LEU D CA 1
ATOM 3200 C C . LEU C 1 132 ? 21.583 18.204 -17.098 1.00 14.40 176 LEU D C 1
ATOM 3201 O O . LEU C 1 132 ? 21.975 17.362 -16.291 1.00 15.44 176 LEU D O 1
ATOM 3206 N N . ILE C 1 133 ? 21.213 19.433 -16.736 1.00 15.68 177 ILE D N 1
ATOM 3207 C CA . ILE C 1 133 ? 21.209 19.826 -15.334 1.00 15.24 177 ILE D CA 1
ATOM 3208 C C . ILE C 1 133 ? 20.229 18.885 -14.621 1.00 14.67 177 ILE D C 1
ATOM 3209 O O . ILE C 1 133 ? 20.534 18.348 -13.568 1.00 12.46 177 ILE D O 1
ATOM 3214 N N . LYS C 1 134 ? 19.060 18.692 -15.229 1.00 14.85 178 LYS D N 1
ATOM 3215 C CA . LYS C 1 134 ? 18.005 17.839 -14.686 1.00 17.92 178 LYS D CA 1
ATOM 3216 C C . LYS C 1 134 ? 18.410 16.376 -14.635 1.00 14.26 178 LYS D C 1
ATOM 3217 O O . LYS C 1 134 ? 17.976 15.656 -13.761 1.00 17.95 178 LYS D O 1
ATOM 3223 N N . LEU C 1 135 ? 19.239 15.951 -15.576 1.00 14.67 179 LEU D N 1
ATOM 3224 C CA . LEU C 1 135 ? 19.715 14.574 -15.632 1.00 15.50 179 LEU D CA 1
ATOM 3225 C C . LEU C 1 135 ? 20.691 14.376 -14.477 1.00 16.46 179 LEU D C 1
ATOM 3226 O O . LEU C 1 135 ? 20.711 13.309 -13.864 1.00 16.78 179 LEU D O 1
ATOM 3231 N N . ASN C 1 136 ? 21.469 15.421 -14.170 1.00 14.55 180 ASN D N 1
ATOM 3232 C CA . ASN C 1 136 ? 22.441 15.386 -13.075 1.00 17.07 180 ASN D CA 1
ATOM 3233 C C . ASN C 1 136 ? 21.726 15.265 -11.744 1.00 16.06 180 ASN D C 1
ATOM 3234 O O . ASN C 1 136 ? 22.079 14.440 -10.915 1.00 20.71 180 ASN D O 1
ATOM 3239 N N . THR C 1 137 ? 20.699 16.082 -11.562 1.00 17.47 181 THR D N 1
ATOM 3240 C CA . THR C 1 137 ? 19.910 16.086 -10.334 1.00 17.22 181 THR D CA 1
ATOM 3241 C C . THR C 1 137 ? 19.297 14.719 -10.115 1.00 15.62 181 THR D C 1
ATOM 3242 O O . THR C 1 137 ? 19.366 14.165 -9.016 1.00 19.02 181 THR D O 1
ATOM 3246 N N . ALA C 1 138 ? 18.712 14.183 -11.183 1.00 12.65 182 ALA D N 1
ATOM 3247 C CA . ALA C 1 138 ? 18.055 12.885 -11.150 1.00 14.59 182 ALA D CA 1
ATOM 3248 C C . ALA C 1 138 ? 19.002 11.730 -10.846 1.00 13.84 182 ALA D C 1
ATOM 3249 O O . ALA C 1 138 ? 18.686 10.897 -10.009 1.00 14.66 182 ALA D O 1
ATOM 3251 N N . ILE C 1 139 ? 20.153 11.671 -11.517 1.00 11.18 183 ILE D N 1
ATOM 3252 C CA . ILE C 1 139 ? 21.104 10.582 -11.279 1.00 15.94 183 ILE D CA 1
ATOM 3253 C C . ILE C 1 139 ? 21.767 10.680 -9.887 1.00 15.64 183 ILE D C 1
ATOM 3254 O O . ILE C 1 139 ? 22.116 9.658 -9.291 1.00 14.36 183 ILE D O 1
ATOM 3259 N N . ASP C 1 140 ? 21.907 11.899 -9.373 1.00 16.41 184 ASP D N 1
ATOM 3260 C CA . ASP C 1 140 ? 22.497 12.133 -8.050 1.00 16.30 184 ASP D CA 1
ATOM 3261 C C . ASP C 1 140 ? 21.559 11.564 -6.990 1.00 13.75 184 ASP D C 1
ATOM 3262 O O . ASP C 1 140 ? 22.014 11.091 -5.957 1.00 17.82 184 ASP D O 1
ATOM 3267 N N . ALA C 1 141 ? 20.252 11.641 -7.243 1.00 11.46 185 ALA D N 1
ATOM 3268 C CA . ALA C 1 141 ? 19.232 11.133 -6.324 1.00 10.41 185 ALA D CA 1
ATOM 3269 C C . ALA C 1 141 ? 19.193 9.604 -6.382 1.00 13.79 185 ALA D C 1
ATOM 3270 O O . ALA C 1 141 ? 19.120 8.930 -5.348 1.00 17.35 185 ALA D O 1
ATOM 3272 N N . LEU C 1 142 ? 19.251 9.063 -7.591 1.00 11.64 186 LEU D N 1
ATOM 3273 C CA . LEU C 1 142 ? 19.242 7.614 -7.770 1.00 15.30 186 LEU D CA 1
ATOM 3274 C C . LEU C 1 142 ? 20.491 7.001 -7.124 1.00 12.13 186 LEU D C 1
ATOM 3275 O O . LEU C 1 142 ? 20.393 6.015 -6.413 1.00 11.69 186 LEU D O 1
ATOM 3280 N N . LEU C 1 143 ? 21.654 7.612 -7.323 1.00 14.27 187 LEU D N 1
ATOM 3281 C CA . LEU C 1 143 ? 22.884 7.082 -6.737 1.00 13.64 187 LEU D CA 1
ATOM 3282 C C . LEU C 1 143 ? 22.840 7.178 -5.229 1.00 15.46 187 LEU D C 1
ATOM 3283 O O . LEU C 1 143 ? 23.309 6.279 -4.549 1.00 18.22 187 LEU D O 1
ATOM 3288 N N . THR C 1 144 ? 22.304 8.280 -4.706 1.00 15.84 188 THR D N 1
ATOM 3289 C CA . THR C 1 144 ? 22.208 8.456 -3.259 1.00 15.34 188 THR D CA 1
ATOM 3290 C C . THR C 1 144 ? 21.380 7.312 -2.645 1.00 15.70 188 THR D C 1
ATOM 3291 O O . THR C 1 144 ? 21.788 6.706 -1.656 1.00 14.12 188 THR D O 1
ATOM 3295 N N . SER C 1 145 ? 20.230 7.019 -3.249 1.00 15.79 189 SER D N 1
ATOM 3296 C CA . SER C 1 145 ? 19.357 5.960 -2.759 1.00 18.29 189 SER D CA 1
ATOM 3297 C C . SER C 1 145 ? 19.966 4.581 -2.961 1.00 14.21 189 SER D C 1
ATOM 3298 O O . SER C 1 145 ? 19.812 3.730 -2.116 1.00 16.38 189 SER D O 1
ATOM 3301 N N . ALA C 1 146 ? 20.675 4.364 -4.064 1.00 14.41 190 ALA D N 1
ATOM 3302 C CA . ALA C 1 146 ? 21.292 3.062 -4.318 1.00 17.46 190 ALA D CA 1
ATOM 3303 C C . ALA C 1 146 ? 22.411 2.807 -3.312 1.00 15.81 190 ALA D C 1
ATOM 3304 O O . ALA C 1 146 ? 22.568 1.688 -2.837 1.00 14.22 190 ALA D O 1
ATOM 3306 N N . GLU C 1 147 ? 23.176 3.853 -3.000 1.00 12.74 191 GLU D N 1
ATOM 3307 C CA . GLU C 1 147 ? 24.274 3.759 -2.050 1.00 13.43 191 GLU D CA 1
ATOM 3308 C C . GLU C 1 147 ? 23.711 3.709 -0.635 1.00 14.75 191 GLU D C 1
ATOM 3309 O O . GLU C 1 147 ? 24.333 3.161 0.259 1.00 15.60 191 GLU D O 1
ATOM 3315 N N . ALA C 1 148 ? 22.519 4.263 -0.445 1.00 16.55 192 ALA D N 1
ATOM 3316 C CA . ALA C 1 148 ? 21.877 4.253 0.864 1.00 18.42 192 ALA D CA 1
ATOM 3317 C C . ALA C 1 148 ? 21.473 2.802 1.158 1.00 17.11 192 ALA D C 1
ATOM 3318 O O . ALA C 1 148 ? 21.651 2.330 2.269 1.00 18.02 192 ALA D O 1
ATOM 3320 N N . ALA C 1 149 ? 20.959 2.095 0.147 1.00 15.53 193 ALA D N 1
ATOM 3321 C CA . ALA C 1 149 ? 20.556 0.696 0.307 1.00 15.95 193 ALA D CA 1
ATOM 3322 C C . ALA C 1 149 ? 21.777 -0.148 0.666 1.00 17.26 193 ALA D C 1
ATOM 3323 O O . ALA C 1 149 ? 21.683 -1.104 1.434 1.00 19.72 193 ALA D O 1
ATOM 3325 N N . VAL C 1 150 ? 22.920 0.212 0.099 1.00 17.92 194 VAL D N 1
ATOM 3326 C CA . VAL C 1 150 ? 24.157 -0.498 0.364 1.00 18.22 194 VAL D CA 1
ATOM 3327 C C . VAL C 1 150 ? 24.579 -0.302 1.824 1.00 15.60 194 VAL D C 1
ATOM 3328 O O . VAL C 1 150 ? 24.832 -1.275 2.514 1.00 19.64 194 VAL D O 1
ATOM 3332 N N . THR C 1 151 ? 24.617 0.937 2.303 1.00 21.22 195 THR D N 1
ATOM 3333 C CA . THR C 1 151 ? 25.020 1.200 3.686 1.00 22.54 195 THR D CA 1
ATOM 3334 C C . THR C 1 151 ? 24.017 0.649 4.699 1.00 21.37 195 THR D C 1
ATOM 3335 O O . THR C 1 151 ? 24.413 0.217 5.777 1.00 19.73 195 THR D O 1
ATOM 3339 N N . ALA C 1 152 ? 22.733 0.641 4.351 1.00 20.66 196 ALA D N 1
ATOM 3340 C CA . ALA C 1 152 ? 21.703 0.121 5.242 1.00 23.39 196 ALA D CA 1
ATOM 3341 C C . ALA C 1 152 ? 21.934 -1.380 5.435 1.00 23.61 196 ALA D C 1
ATOM 3342 O O . ALA C 1 152 ? 21.799 -1.904 6.544 1.00 22.16 196 ALA D O 1
ATOM 3344 N N . ALA C 1 153 ? 22.298 -2.061 4.350 1.00 26.30 197 ALA D N 1
ATOM 3345 C CA . ALA C 1 153 ? 22.565 -3.501 4.384 1.00 28.35 197 ALA D CA 1
ATOM 3346 C C . ALA C 1 153 ? 23.866 -3.821 5.146 1.00 30.06 197 ALA D C 1
ATOM 3347 O O . ALA C 1 153 ? 23.961 -4.874 5.788 1.00 26.01 197 ALA D O 1
ATOM 3349 N N . ILE C 1 154 ? 24.855 -2.920 5.073 1.00 31.12 198 ILE D N 1
ATOM 3350 C CA . ILE C 1 154 ? 26.144 -3.105 5.764 1.00 31.51 198 ILE D CA 1
ATOM 3351 C C . ILE C 1 154 ? 25.913 -3.014 7.269 1.00 31.49 198 ILE D C 1
ATOM 3352 O O . ILE C 1 154 ? 26.467 -3.788 8.041 1.00 31.22 198 ILE D O 1
ATOM 3357 N N . ASN C 1 155 ? 25.109 -2.026 7.656 1.00 32.55 199 ASN D N 1
ATOM 3358 C CA . ASN C 1 155 ? 24.766 -1.756 9.046 1.00 34.04 199 ASN D CA 1
ATOM 3359 C C . ASN C 1 155 ? 23.824 -2.785 9.666 1.00 34.15 199 ASN D C 1
ATOM 3360 O O . ASN C 1 155 ? 23.753 -2.893 10.886 1.00 35.14 199 ASN D O 1
ATOM 3365 N N . ALA C 1 156 ? 23.108 -3.532 8.827 1.00 36.33 200 ALA D N 1
ATOM 3366 C CA . ALA C 1 156 ? 22.168 -4.551 9.293 1.00 39.66 200 ALA D CA 1
ATOM 3367 C C . ALA C 1 156 ? 22.883 -5.773 9.869 1.00 42.13 200 ALA D C 1
ATOM 3368 O O . ALA C 1 156 ? 22.287 -6.549 10.616 1.00 43.04 200 ALA D O 1
ATOM 3370 N N . LEU C 1 157 ? 24.156 -5.935 9.519 1.00 43.50 201 LEU D N 1
ATOM 3371 C CA . LEU C 1 157 ? 24.959 -7.057 9.991 1.00 45.13 201 LEU D CA 1
ATOM 3372 C C . LEU C 1 157 ? 25.535 -6.766 11.377 1.00 46.67 201 LEU D C 1
ATOM 3373 O O . LEU C 1 157 ? 26.356 -5.859 11.542 1.00 47.30 201 LEU D O 1
ATOM 3378 N N . THR D 1 1 ? 31.192 -2.286 10.526 1.00 59.78 45 THR E N 1
ATOM 3379 C CA . THR D 1 1 ? 32.502 -2.925 10.195 1.00 60.48 45 THR E CA 1
ATOM 3380 C C . THR D 1 1 ? 33.215 -2.140 9.091 1.00 60.16 45 THR E C 1
ATOM 3381 O O . THR D 1 1 ? 32.678 -1.976 7.992 1.00 61.93 45 THR E O 1
ATOM 3385 N N . LYS D 1 2 ? 34.429 -1.671 9.382 1.00 58.46 46 LYS E N 1
ATOM 3386 C CA . LYS D 1 2 ? 35.220 -0.903 8.412 1.00 56.61 46 LYS E CA 1
ATOM 3387 C C . LYS D 1 2 ? 35.814 -1.802 7.316 1.00 55.02 46 LYS E C 1
ATOM 3388 O O . LYS D 1 2 ? 36.355 -1.307 6.330 1.00 53.87 46 LYS E O 1
ATOM 3394 N N . ASN D 1 3 ? 35.701 -3.118 7.495 1.00 53.29 47 ASN E N 1
ATOM 3395 C CA . ASN D 1 3 ? 36.220 -4.100 6.543 1.00 50.73 47 ASN E CA 1
ATOM 3396 C C . ASN D 1 3 ? 35.550 -4.035 5.162 1.00 47.84 47 ASN E C 1
ATOM 3397 O O . ASN D 1 3 ? 36.212 -3.783 4.154 1.00 47.12 47 ASN E O 1
ATOM 3402 N N . ILE D 1 4 ? 34.240 -4.265 5.130 1.00 44.74 48 ILE E N 1
ATOM 3403 C CA . ILE D 1 4 ? 33.469 -4.235 3.884 1.00 43.45 48 ILE E CA 1
ATOM 3404 C C . ILE D 1 4 ? 33.383 -2.811 3.315 1.00 39.32 48 ILE E C 1
ATOM 3405 O O . ILE D 1 4 ? 33.357 -2.621 2.101 1.00 34.91 48 ILE E O 1
ATOM 3410 N N . THR D 1 5 ? 33.365 -1.821 4.203 1.00 37.69 49 THR E N 1
ATOM 3411 C CA . THR D 1 5 ? 33.290 -0.417 3.813 1.00 36.16 49 THR E CA 1
ATOM 3412 C C . THR D 1 5 ? 34.542 0.036 3.064 1.00 36.03 49 THR E C 1
ATOM 3413 O O . THR D 1 5 ? 34.467 0.929 2.218 1.00 35.97 49 THR E O 1
ATOM 3417 N N . ASP D 1 6 ? 35.684 -0.580 3.376 1.00 36.14 50 ASP E N 1
ATOM 3418 C CA . ASP D 1 6 ? 36.958 -0.246 2.731 1.00 35.06 50 ASP E CA 1
ATOM 3419 C C . ASP D 1 6 ? 36.938 -0.687 1.278 1.00 30.96 50 ASP E C 1
ATOM 3420 O O . ASP D 1 6 ? 37.219 0.098 0.376 1.00 32.80 50 ASP E O 1
ATOM 3425 N N . ALA D 1 7 ? 36.605 -1.960 1.082 1.00 29.72 51 ALA E N 1
ATOM 3426 C CA . ALA D 1 7 ? 36.536 -2.600 -0.232 1.00 26.48 51 ALA E CA 1
ATOM 3427 C C . ALA D 1 7 ? 35.578 -1.930 -1.202 1.00 25.43 51 ALA E C 1
ATOM 3428 O O . ALA D 1 7 ? 35.911 -1.750 -2.370 1.00 23.54 51 ALA E O 1
ATOM 3430 N N . VAL D 1 8 ? 34.389 -1.580 -0.716 1.00 24.76 52 VAL E N 1
ATOM 3431 C CA . VAL D 1 8 ? 33.364 -0.936 -1.538 1.00 21.93 52 VAL E CA 1
ATOM 3432 C C . VAL D 1 8 ? 33.816 0.443 -2.018 1.00 19.64 52 VAL E C 1
ATOM 3433 O O . VAL D 1 8 ? 33.655 0.770 -3.193 1.00 15.85 52 VAL E O 1
ATOM 3437 N N . ALA D 1 9 ? 34.390 1.237 -1.114 1.00 19.71 53 ALA E N 1
ATOM 3438 C CA . ALA D 1 9 ? 34.859 2.593 -1.449 1.00 18.97 53 ALA E CA 1
ATOM 3439 C C . ALA D 1 9 ? 35.924 2.582 -2.546 1.00 19.86 53 ALA E C 1
ATOM 3440 O O . ALA D 1 9 ? 35.923 3.428 -3.440 1.00 18.63 53 ALA E O 1
ATOM 3442 N N . PHE D 1 10 ? 36.826 1.609 -2.469 1.00 20.92 54 PHE E N 1
ATOM 3443 C CA . PHE D 1 10 ? 37.901 1.468 -3.443 1.00 19.73 54 PHE E CA 1
ATOM 3444 C C . PHE D 1 10 ? 37.345 0.958 -4.780 1.00 19.94 54 PHE E C 1
ATOM 3445 O O . PHE D 1 10 ? 37.755 1.418 -5.841 1.00 19.71 54 PHE E O 1
ATOM 3453 N N . ALA D 1 11 ? 36.399 0.022 -4.716 1.00 19.86 55 ALA E N 1
ATOM 3454 C CA . ALA D 1 11 ? 35.776 -0.546 -5.913 1.00 21.07 55 ALA E CA 1
ATOM 3455 C C . ALA D 1 11 ? 34.995 0.541 -6.645 1.00 21.05 55 ALA E C 1
ATOM 3456 O O . ALA D 1 11 ? 34.961 0.573 -7.872 1.00 17.93 55 ALA E O 1
ATOM 3458 N N . LYS D 1 12 ? 34.384 1.437 -5.873 1.00 21.30 56 LYS E N 1
ATOM 3459 C CA . LYS D 1 12 ? 33.605 2.545 -6.414 1.00 20.04 56 LYS E CA 1
ATOM 3460 C C . LYS D 1 12 ? 34.499 3.450 -7.244 1.00 18.74 56 LYS E C 1
ATOM 3461 O O . LYS D 1 12 ? 34.114 3.897 -8.330 1.00 19.43 56 LYS E O 1
ATOM 3467 N N . SER D 1 13 ? 35.688 3.728 -6.713 1.00 17.57 57 SER E N 1
ATOM 3468 C CA . SER D 1 13 ? 36.667 4.583 -7.381 1.00 18.48 57 SER E CA 1
ATOM 3469 C C . SER D 1 13 ? 37.218 3.955 -8.656 1.00 15.19 57 SER E C 1
ATOM 3470 O O . SER D 1 13 ? 37.431 4.641 -9.645 1.00 17.35 57 SER E O 1
ATOM 3473 N N . VAL D 1 14 ? 37.460 2.653 -8.625 1.00 16.19 58 VAL E N 1
ATOM 3474 C CA . VAL D 1 14 ? 37.983 1.943 -9.787 1.00 14.50 58 VAL E CA 1
ATOM 3475 C C . VAL D 1 14 ? 36.892 1.871 -10.851 1.00 15.91 58 VAL E C 1
ATOM 3476 O O . VAL D 1 14 ? 37.167 2.085 -12.025 1.00 13.83 58 VAL E O 1
ATOM 3480 N N . LYS D 1 15 ? 35.656 1.591 -10.415 1.00 15.78 59 LYS E N 1
ATOM 3481 C CA . LYS D 1 15 ? 34.492 1.478 -11.298 1.00 14.40 59 LYS E CA 1
ATOM 3482 C C . LYS D 1 15 ? 34.304 2.763 -12.083 1.00 13.03 59 LYS E C 1
ATOM 3483 O O . LYS D 1 15 ? 34.028 2.737 -13.285 1.00 13.48 59 LYS E O 1
ATOM 3489 N N . ASP D 1 16 ? 34.496 3.879 -11.393 1.00 14.46 60 ASP E N 1
ATOM 3490 C CA . ASP D 1 16 ? 34.382 5.219 -11.955 1.00 12.08 60 ASP E CA 1
ATOM 3491 C C . ASP D 1 16 ? 35.367 5.392 -13.116 1.00 14.81 60 ASP E C 1
ATOM 3492 O O . ASP D 1 16 ? 34.976 5.747 -14.223 1.00 15.07 60 ASP E O 1
ATOM 3497 N N . VAL D 1 17 ? 36.639 5.112 -12.855 1.00 16.01 61 VAL E N 1
ATOM 3498 C CA . VAL D 1 17 ? 37.701 5.224 -13.855 1.00 16.67 61 VAL E CA 1
ATOM 3499 C C . VAL D 1 17 ? 37.464 4.262 -15.035 1.00 17.46 61 VAL E C 1
ATOM 3500 O O . VAL D 1 17 ? 37.684 4.636 -16.201 1.00 10.10 61 VAL E O 1
ATOM 3504 N N . HIS D 1 18 ? 37.019 3.041 -14.716 1.00 13.88 62 HIS E N 1
ATOM 3505 C CA . HIS D 1 18 ? 36.740 2.003 -15.701 1.00 13.08 62 HIS E CA 1
ATOM 3506 C C . HIS D 1 18 ? 35.637 2.460 -16.648 1.00 12.56 62 HIS E C 1
ATOM 3507 O O . HIS D 1 18 ? 35.749 2.317 -17.855 1.00 11.93 62 HIS E O 1
ATOM 3514 N N . THR D 1 19 ? 34.579 3.039 -16.102 1.00 16.90 63 THR E N 1
ATOM 3515 C CA . THR D 1 19 ? 33.465 3.524 -16.915 1.00 15.50 63 THR E CA 1
ATOM 3516 C C . THR D 1 19 ? 33.928 4.671 -17.829 1.00 14.28 63 THR E C 1
ATOM 3517 O O . THR D 1 19 ? 33.459 4.798 -18.959 1.00 16.91 63 THR E O 1
ATOM 3521 N N . LEU D 1 20 ? 34.856 5.489 -17.345 1.00 12.29 64 LEU E N 1
ATOM 3522 C CA . LEU D 1 20 ? 35.383 6.623 -18.129 1.00 12.56 64 LEU E CA 1
ATOM 3523 C C . LEU D 1 20 ? 36.222 6.155 -19.312 1.00 16.93 64 LEU E C 1
ATOM 3524 O O . LEU D 1 20 ? 36.266 6.814 -20.360 1.00 13.71 64 LEU E O 1
ATOM 3529 N N . VAL D 1 21 ? 36.889 5.016 -19.128 1.00 16.75 65 VAL E N 1
ATOM 3530 C CA . VAL D 1 21 ? 37.734 4.424 -20.161 1.00 19.56 65 VAL E CA 1
ATOM 3531 C C . VAL D 1 21 ? 36.832 3.813 -21.230 1.00 21.00 65 VAL E C 1
ATOM 3532 O O . VAL D 1 21 ? 37.073 3.974 -22.423 1.00 21.67 65 VAL E O 1
ATOM 3536 N N . LYS D 1 22 ? 35.796 3.103 -20.795 1.00 21.50 66 LYS E N 1
ATOM 3537 C CA . LYS D 1 22 ? 34.853 2.495 -21.731 1.00 19.16 66 LYS E CA 1
ATOM 3538 C C . LYS D 1 22 ? 34.046 3.574 -22.471 1.00 17.94 66 LYS E C 1
ATOM 3539 O O . LYS D 1 22 ? 33.654 3.369 -23.620 1.00 19.30 66 LYS E O 1
ATOM 3545 N N . SER D 1 23 ? 33.823 4.720 -21.818 1.00 13.70 67 SER E N 1
ATOM 3546 C CA . SER D 1 23 ? 33.057 5.825 -22.408 1.00 16.97 67 SER E CA 1
ATOM 3547 C C . SER D 1 23 ? 33.702 6.342 -23.681 1.00 15.27 67 SER E C 1
ATOM 3548 O O . SER D 1 23 ? 33.031 6.966 -24.492 1.00 15.72 67 SER E O 1
ATOM 3551 N N . ILE D 1 24 ? 35.001 6.095 -23.837 1.00 17.07 68 ILE E N 1
ATOM 3552 C CA . ILE D 1 24 ? 35.740 6.518 -25.028 1.00 17.41 68 ILE E CA 1
ATOM 3553 C C . ILE D 1 24 ? 35.197 5.738 -26.235 1.00 17.87 68 ILE E C 1
ATOM 3554 O O . ILE D 1 24 ? 35.235 6.241 -27.357 1.00 17.05 68 ILE E O 1
ATOM 3559 N N . ASP D 1 25 ? 34.740 4.501 -26.010 1.00 14.93 69 ASP E N 1
ATOM 3560 C CA . ASP D 1 25 ? 34.170 3.670 -27.083 1.00 18.18 69 ASP E CA 1
ATOM 3561 C C . ASP D 1 25 ? 32.889 4.321 -27.611 1.00 18.84 69 ASP E C 1
ATOM 3562 O O . ASP D 1 25 ? 32.494 4.093 -28.757 1.00 20.38 69 ASP E O 1
ATOM 3567 N N . GLU D 1 26 ? 32.226 5.079 -26.734 1.00 19.19 70 GLU E N 1
ATOM 3568 C CA . GLU D 1 26 ? 30.989 5.802 -27.044 1.00 21.04 70 GLU E CA 1
ATOM 3569 C C . GLU D 1 26 ? 31.344 7.034 -27.888 1.00 19.33 70 GLU E C 1
ATOM 3570 O O . GLU D 1 26 ? 30.608 7.423 -28.795 1.00 19.42 70 GLU E O 1
ATOM 3576 N N . LEU D 1 27 ? 32.468 7.659 -27.566 1.00 18.55 71 LEU E N 1
ATOM 3577 C CA . LEU D 1 27 ? 32.919 8.827 -28.300 1.00 19.41 71 LEU E CA 1
ATOM 3578 C C . LEU D 1 27 ? 33.346 8.411 -29.706 1.00 20.74 71 LEU E C 1
ATOM 3579 O O . LEU D 1 27 ? 33.173 9.176 -30.652 1.00 23.61 71 LEU E O 1
ATOM 3584 N N . ALA D 1 28 ? 33.866 7.191 -29.845 1.00 23.67 72 ALA E N 1
ATOM 3585 C CA . ALA D 1 28 ? 34.316 6.676 -31.148 1.00 24.32 72 ALA E CA 1
ATOM 3586 C C . ALA D 1 28 ? 33.151 6.477 -32.111 1.00 23.35 72 ALA E C 1
ATOM 3587 O O . ALA D 1 28 ? 33.327 6.555 -33.333 1.00 20.38 72 ALA E O 1
ATOM 3589 N N . LYS D 1 29 ? 31.968 6.212 -31.550 1.00 24.14 73 LYS E N 1
ATOM 3590 C CA . LYS D 1 29 ? 30.750 6.010 -32.334 1.00 22.29 73 LYS E CA 1
ATOM 3591 C C . LYS D 1 29 ? 30.278 7.323 -32.945 1.00 20.53 73 LYS E C 1
ATOM 3592 O O . LYS D 1 29 ? 29.409 7.325 -33.814 1.00 22.73 73 LYS E O 1
ATOM 3598 N N . ALA D 1 30 ? 30.828 8.432 -32.464 1.00 20.27 74 ALA E N 1
ATOM 3599 C CA . ALA D 1 30 ? 30.478 9.759 -32.958 1.00 22.02 74 ALA E CA 1
ATOM 3600 C C . ALA D 1 30 ? 31.458 10.251 -34.019 1.00 22.45 74 ALA E C 1
ATOM 3601 O O . ALA D 1 30 ? 31.295 11.349 -34.547 1.00 21.57 74 ALA E O 1
ATOM 3603 N N . ILE D 1 31 ? 32.483 9.453 -34.318 1.00 23.68 75 ILE E N 1
ATOM 3604 C CA . ILE D 1 31 ? 33.473 9.826 -35.327 1.00 23.88 75 ILE E CA 1
ATOM 3605 C C . ILE D 1 31 ? 32.785 9.948 -36.684 1.00 23.62 75 ILE E C 1
ATOM 3606 O O . ILE D 1 31 ? 32.164 8.992 -37.159 1.00 21.44 75 ILE E O 1
ATOM 3611 N N . GLY D 1 32 ? 32.897 11.128 -37.292 1.00 21.09 76 GLY E N 1
ATOM 3612 C CA . GLY D 1 32 ? 32.300 11.389 -38.586 1.00 22.03 76 GLY E CA 1
ATOM 3613 C C . GLY D 1 32 ? 30.792 11.420 -38.518 1.00 23.27 76 GLY E C 1
ATOM 3614 O O . GLY D 1 32 ? 30.121 10.968 -39.445 1.00 26.73 76 GLY E O 1
ATOM 3615 N N . LYS D 1 33 ? 30.262 11.967 -37.426 1.00 23.72 77 LYS E N 1
ATOM 3616 C CA . LYS D 1 33 ? 28.821 12.055 -37.218 1.00 22.93 77 LYS E CA 1
ATOM 3617 C C . LYS D 1 33 ? 28.389 13.400 -36.616 1.00 23.65 77 LYS E C 1
ATOM 3618 O O . LYS D 1 33 ? 29.093 13.984 -35.787 1.00 21.93 77 LYS E O 1
ATOM 3624 N N . LYS D 1 34 ? 27.235 13.890 -37.062 1.00 23.52 78 LYS E N 1
ATOM 3625 C CA . LYS D 1 34 ? 26.664 15.137 -36.574 1.00 24.59 78 LYS E CA 1
ATOM 3626 C C . LYS D 1 34 ? 25.325 14.782 -35.947 1.00 23.60 78 LYS E C 1
ATOM 3627 O O . LYS D 1 34 ? 24.791 13.695 -36.171 1.00 25.26 78 LYS E O 1
ATOM 3633 N N . ILE D 1 35 ? 24.784 15.685 -35.144 1.00 22.53 79 ILE E N 1
ATOM 3634 C CA . ILE D 1 35 ? 23.499 15.442 -34.523 1.00 21.48 79 ILE E CA 1
ATOM 3635 C C . ILE D 1 35 ? 22.474 15.906 -35.554 1.00 24.06 79 ILE E C 1
ATOM 3636 O O . ILE D 1 35 ? 22.387 17.105 -35.863 1.00 26.55 79 ILE E O 1
ATOM 3641 N N . GLY D 1 36 ? 21.753 14.944 -36.124 1.00 23.54 80 GLY E N 1
ATOM 3642 C CA . GLY D 1 36 ? 20.723 15.193 -37.116 1.00 20.84 80 GLY E CA 1
ATOM 3643 C C . GLY D 1 36 ? 19.370 15.234 -36.428 1.00 24.16 80 GLY E C 1
ATOM 3644 O O . GLY D 1 36 ? 19.291 15.147 -35.199 1.00 25.75 80 GLY E O 1
ATOM 3645 N N . ALA D 1 37 ? 18.301 15.331 -37.212 1.00 24.01 81 ALA E N 1
ATOM 3646 C CA . ALA D 1 37 ? 16.940 15.391 -36.670 1.00 24.70 81 ALA E CA 1
ATOM 3647 C C . ALA D 1 37 ? 16.411 14.089 -36.046 1.00 26.69 81 ALA E C 1
ATOM 3648 O O . ALA D 1 37 ? 15.457 14.135 -35.268 1.00 27.44 81 ALA E O 1
ATOM 3650 N N . ASN D 1 38 ? 17.018 12.951 -36.387 1.00 27.47 82 ASN E N 1
ATOM 3651 C CA . ASN D 1 38 ? 16.607 11.638 -35.870 1.00 30.53 82 ASN E CA 1
ATOM 3652 C C . ASN D 1 38 ? 17.753 10.852 -35.220 1.00 29.39 82 ASN E C 1
ATOM 3653 O O . ASN D 1 38 ? 17.707 9.626 -35.143 1.00 34.06 82 ASN E O 1
ATOM 3658 N N . GLY D 1 39 ? 18.771 11.564 -34.746 1.00 30.57 83 GLY E N 1
ATOM 3659 C CA . GLY D 1 39 ? 19.924 10.957 -34.103 1.00 27.98 83 GLY E CA 1
ATOM 3660 C C . GLY D 1 39 ? 21.201 11.261 -34.853 1.00 27.70 83 GLY E C 1
ATOM 3661 O O . GLY D 1 39 ? 21.252 12.192 -35.670 1.00 27.36 83 GLY E O 1
ATOM 3662 N N . LEU D 1 40 ? 22.237 10.478 -34.572 1.00 26.88 84 LEU E N 1
ATOM 3663 C CA . LEU D 1 40 ? 23.524 10.656 -35.223 1.00 29.28 84 LEU E CA 1
ATOM 3664 C C . LEU D 1 40 ? 23.435 10.262 -36.699 1.00 31.04 84 LEU E C 1
ATOM 3665 O O . LEU D 1 40 ? 22.961 9.182 -37.032 1.00 31.46 84 LEU E O 1
ATOM 3670 N N . GLU D 1 41 ? 23.868 11.169 -37.568 1.00 31.75 85 GLU E N 1
ATOM 3671 C CA . GLU D 1 41 ? 23.863 10.961 -39.014 1.00 34.57 85 GLU E CA 1
ATOM 3672 C C . GLU D 1 41 ? 25.279 11.136 -39.555 1.00 33.03 85 GLU E C 1
ATOM 3673 O O . GLU D 1 41 ? 26.092 11.848 -38.968 1.00 30.82 85 GLU E O 1
ATOM 3679 N N . THR D 1 42 ? 25.567 10.481 -40.675 1.00 33.21 86 THR E N 1
ATOM 3680 C CA . THR D 1 42 ? 26.890 10.566 -41.292 1.00 31.66 86 THR E CA 1
ATOM 3681 C C . THR D 1 42 ? 27.242 11.990 -41.714 1.00 29.34 86 THR E C 1
ATOM 3682 O O . THR D 1 42 ? 26.450 12.682 -42.338 1.00 26.85 86 THR E O 1
ATOM 3686 N N . ASP D 1 43 ? 28.443 12.405 -41.338 1.00 30.75 87 ASP E N 1
ATOM 3687 C CA . ASP D 1 43 ? 28.994 13.723 -41.639 1.00 31.78 87 ASP E CA 1
ATOM 3688 C C . ASP D 1 43 ? 30.486 13.585 -41.335 1.00 31.68 87 ASP E C 1
ATOM 3689 O O . ASP D 1 43 ? 30.973 13.980 -40.269 1.00 32.47 87 ASP E O 1
ATOM 3694 N N . ALA D 1 44 ? 31.184 12.989 -42.295 1.00 30.19 88 ALA E N 1
ATOM 3695 C CA . ALA D 1 44 ? 32.614 12.712 -42.215 1.00 29.55 88 ALA E CA 1
ATOM 3696 C C . ALA D 1 44 ? 33.570 13.857 -41.883 1.00 30.80 88 ALA E C 1
ATOM 3697 O O . ALA D 1 44 ? 33.293 15.034 -42.140 1.00 31.53 88 ALA E O 1
ATOM 3699 N N . ASP D 1 45 ? 34.709 13.456 -41.311 1.00 29.74 89 ASP E N 1
ATOM 3700 C CA . ASP D 1 45 ? 35.815 14.334 -40.916 1.00 28.76 89 ASP E CA 1
ATOM 3701 C C . ASP D 1 45 ? 35.497 15.450 -39.903 1.00 28.46 89 ASP E C 1
ATOM 3702 O O . ASP D 1 45 ? 34.411 15.478 -39.317 1.00 31.21 89 ASP E O 1
ATOM 3707 N N . LYS D 1 46 ? 36.475 16.329 -39.673 1.00 28.55 90 LYS E N 1
ATOM 3708 C CA . LYS D 1 46 ? 36.353 17.452 -38.734 1.00 30.45 90 LYS E CA 1
ATOM 3709 C C . LYS D 1 46 ? 36.149 16.893 -37.324 1.00 28.90 90 LYS E C 1
ATOM 3710 O O . LYS D 1 46 ? 35.206 17.271 -36.636 1.00 28.95 90 LYS E O 1
ATOM 3716 N N . ASN D 1 47 ? 37.059 16.019 -36.892 1.00 28.23 91 ASN E N 1
ATOM 3717 C CA . ASN D 1 47 ? 36.970 15.381 -35.568 1.00 27.42 91 ASN E CA 1
ATOM 3718 C C . ASN D 1 47 ? 37.861 15.928 -34.450 1.00 26.21 91 ASN E C 1
ATOM 3719 O O . ASN D 1 47 ? 37.822 15.412 -33.338 1.00 26.73 91 ASN E O 1
ATOM 3724 N N . ALA D 1 48 ? 38.634 16.975 -34.712 1.00 24.55 92 ALA E N 1
ATOM 3725 C CA . ALA D 1 48 ? 39.520 17.535 -33.680 1.00 24.95 92 ALA E CA 1
ATOM 3726 C C . ALA D 1 48 ? 38.888 17.701 -32.272 1.00 26.54 92 ALA E C 1
ATOM 3727 O O . ALA D 1 48 ? 39.447 17.238 -31.270 1.00 26.56 92 ALA E O 1
ATOM 3729 N N . LYS D 1 49 ? 37.721 18.333 -32.204 1.00 24.65 93 LYS E N 1
ATOM 3730 C CA . LYS D 1 49 ? 37.045 18.568 -30.923 1.00 20.02 93 LYS E CA 1
ATOM 3731 C C . LYS D 1 49 ? 36.559 17.314 -30.200 1.00 19.92 93 LYS E C 1
ATOM 3732 O O . LYS D 1 49 ? 36.483 17.306 -28.979 1.00 16.40 93 LYS E O 1
ATOM 3738 N N . LEU D 1 50 ? 36.209 16.278 -30.953 1.00 18.78 94 LEU E N 1
ATOM 3739 C CA . LEU D 1 50 ? 35.764 15.010 -30.384 1.00 18.90 94 LEU E CA 1
ATOM 3740 C C . LEU D 1 50 ? 36.969 14.307 -29.755 1.00 19.65 94 LEU E C 1
ATOM 3741 O O . LEU D 1 50 ? 36.850 13.696 -28.694 1.00 20.06 94 LEU E O 1
ATOM 3746 N N . ILE D 1 51 ? 38.129 14.393 -30.406 1.00 19.88 95 ILE E N 1
ATOM 3747 C CA . ILE D 1 51 ? 39.343 13.770 -29.877 1.00 21.03 95 ILE E CA 1
ATOM 3748 C C . ILE D 1 51 ? 39.718 14.552 -28.627 1.00 21.02 95 ILE E C 1
ATOM 3749 O O . ILE D 1 51 ? 40.158 13.966 -27.641 1.00 21.49 95 ILE E O 1
ATOM 3754 N N . SER D 1 52 ? 39.529 15.875 -28.675 1.00 19.98 96 SER E N 1
ATOM 3755 C CA . SER D 1 52 ? 39.829 16.740 -27.535 1.00 18.09 96 SER E CA 1
ATOM 3756 C C . SER D 1 52 ? 39.001 16.276 -26.339 1.00 15.38 96 SER E C 1
ATOM 3757 O O . SER D 1 52 ? 39.481 16.252 -25.212 1.00 17.63 96 SER E O 1
ATOM 3760 N N . GLY D 1 53 ? 37.751 15.907 -26.597 1.00 15.97 97 GLY E N 1
ATOM 3761 C CA . GLY D 1 53 ? 36.859 15.436 -25.553 1.00 18.98 97 GLY E CA 1
ATOM 3762 C C . GLY D 1 53 ? 37.403 14.165 -24.932 1.00 17.14 97 GLY E C 1
ATOM 3763 O O . GLY D 1 53 ? 37.432 14.019 -23.719 1.00 21.27 97 GLY E O 1
ATOM 3764 N N . ALA D 1 54 ? 37.858 13.250 -25.778 1.00 19.49 98 ALA E N 1
ATOM 3765 C CA . ALA D 1 54 ? 38.420 11.976 -25.326 1.00 17.89 98 ALA E CA 1
ATOM 3766 C C . ALA D 1 54 ? 39.681 12.217 -24.502 1.00 17.45 98 ALA E C 1
ATOM 3767 O O . ALA D 1 54 ? 39.934 11.504 -23.544 1.00 19.69 98 ALA E O 1
ATOM 3769 N N . TYR D 1 55 ? 40.456 13.236 -24.873 1.00 18.30 99 TYR E N 1
ATOM 3770 C CA . TYR D 1 55 ? 41.687 13.594 -24.167 1.00 17.21 99 TYR E CA 1
ATOM 3771 C C . TYR D 1 55 ? 41.359 14.096 -22.765 1.00 16.96 99 TYR E C 1
ATOM 3772 O O . TYR D 1 55 ? 42.090 13.826 -21.820 1.00 17.09 99 TYR E O 1
ATOM 3781 N N . SER D 1 56 ? 40.277 14.867 -22.651 1.00 20.24 100 SER E N 1
ATOM 3782 C CA . SER D 1 56 ? 39.836 15.423 -21.368 1.00 20.79 100 SER E CA 1
ATOM 3783 C C . SER D 1 56 ? 39.293 14.318 -20.463 1.00 20.89 100 SER E C 1
ATOM 3784 O O . SER D 1 56 ? 39.399 14.420 -19.239 1.00 25.46 100 SER E O 1
ATOM 3787 N N . VAL D 1 57 ? 38.700 13.279 -21.054 1.00 16.74 101 VAL E N 1
ATOM 3788 C CA . VAL D 1 57 ? 38.165 12.176 -20.269 1.00 16.93 101 VAL E CA 1
ATOM 3789 C C . VAL D 1 57 ? 39.326 11.351 -19.728 1.00 18.07 101 VAL E C 1
ATOM 3790 O O . VAL D 1 57 ? 39.311 10.960 -18.565 1.00 19.91 101 VAL E O 1
ATOM 3794 N N . ILE D 1 58 ? 40.340 11.099 -20.557 1.00 20.38 102 ILE E N 1
ATOM 3795 C CA . ILE D 1 58 ? 41.499 10.313 -20.115 1.00 19.16 102 ILE E CA 1
ATOM 3796 C C . ILE D 1 58 ? 42.380 11.139 -19.184 1.00 18.85 102 ILE E C 1
ATOM 3797 O O . ILE D 1 58 ? 43.106 10.579 -18.378 1.00 20.88 102 ILE E O 1
ATOM 3802 N N . SER D 1 59 ? 42.309 12.467 -19.293 1.00 21.69 103 SER E N 1
ATOM 3803 C CA . SER D 1 59 ? 43.085 13.356 -18.433 1.00 19.51 103 SER E CA 1
ATOM 3804 C C . SER D 1 59 ? 42.492 13.230 -17.028 1.00 20.32 103 SER E C 1
ATOM 3805 O O . SER D 1 59 ? 43.212 13.220 -16.036 1.00 24.01 103 SER E O 1
ATOM 3808 N N . ALA D 1 60 ? 41.168 13.144 -16.954 1.00 18.70 104 ALA E N 1
ATOM 3809 C CA . ALA D 1 60 ? 40.478 12.999 -15.686 1.00 18.11 104 ALA E CA 1
ATOM 3810 C C . ALA D 1 60 ? 40.791 11.609 -15.119 1.00 16.48 104 ALA E C 1
ATOM 3811 O O . ALA D 1 60 ? 40.947 11.449 -13.911 1.00 16.08 104 ALA E O 1
ATOM 3813 N N . VAL D 1 61 ? 40.888 10.617 -16.004 1.00 18.08 105 VAL E N 1
ATOM 3814 C CA . VAL D 1 61 ? 41.191 9.235 -15.618 1.00 17.10 105 VAL E CA 1
ATOM 3815 C C . VAL D 1 61 ? 42.558 9.186 -14.949 1.00 16.44 105 VAL E C 1
ATOM 3816 O O . VAL D 1 61 ? 42.706 8.616 -13.870 1.00 18.02 105 VAL E O 1
ATOM 3820 N N . ASP D 1 62 ? 43.532 9.822 -15.591 1.00 20.09 106 ASP E N 1
ATOM 3821 C CA . ASP D 1 62 ? 44.912 9.886 -15.114 1.00 20.35 106 ASP E CA 1
ATOM 3822 C C . ASP D 1 62 ? 45.033 10.587 -13.770 1.00 19.70 106 ASP E C 1
ATOM 3823 O O . ASP D 1 62 ? 45.816 10.159 -12.930 1.00 24.43 106 ASP E O 1
ATOM 3828 N N . THR D 1 63 ? 44.252 11.645 -13.564 1.00 16.57 107 THR E N 1
ATOM 3829 C CA . THR D 1 63 ? 44.269 12.390 -12.307 1.00 17.13 107 THR E CA 1
ATOM 3830 C C . THR D 1 63 ? 43.668 11.571 -11.169 1.00 17.87 107 THR E C 1
ATOM 3831 O O . THR D 1 63 ? 44.151 11.614 -10.037 1.00 18.67 107 THR E O 1
ATOM 3835 N N . LYS D 1 64 ? 42.603 10.835 -11.464 1.00 20.45 108 LYS E N 1
ATOM 3836 C CA . LYS D 1 64 ? 41.947 10.006 -10.452 1.00 20.01 108 LYS E CA 1
ATOM 3837 C C . LYS D 1 64 ? 42.846 8.846 -10.044 1.00 17.99 108 LYS E C 1
ATOM 3838 O O . LYS D 1 64 ? 42.826 8.424 -8.890 1.00 17.63 108 LYS E O 1
ATOM 3844 N N . LEU D 1 65 ? 43.640 8.345 -10.993 1.00 19.55 109 LEU E N 1
ATOM 3845 C CA . LEU D 1 65 ? 44.557 7.227 -10.739 1.00 18.18 109 LEU E CA 1
ATOM 3846 C C . LEU D 1 65 ? 45.759 7.678 -9.910 1.00 18.65 109 LEU E C 1
ATOM 3847 O O . LEU D 1 65 ? 46.328 6.893 -9.164 1.00 19.86 109 LEU E O 1
ATOM 3852 N N . ALA D 1 66 ? 46.151 8.941 -10.060 1.00 18.98 110 ALA E N 1
ATOM 3853 C CA . ALA D 1 66 ? 47.275 9.492 -9.311 1.00 21.71 110 ALA E CA 1
ATOM 3854 C C . ALA D 1 66 ? 46.843 9.585 -7.852 1.00 24.56 110 ALA E C 1
ATOM 3855 O O . ALA D 1 66 ? 47.624 9.303 -6.936 1.00 27.48 110 ALA E O 1
ATOM 3857 N N . SER D 1 67 ? 45.583 9.974 -7.653 1.00 25.41 111 SER E N 1
ATOM 3858 C CA . SER D 1 67 ? 44.996 10.113 -6.327 1.00 25.32 111 SER E CA 1
ATOM 3859 C C . SER D 1 67 ? 44.869 8.735 -5.673 1.00 25.90 111 SER E C 1
ATOM 3860 O O . SER D 1 67 ? 45.078 8.590 -4.467 1.00 28.03 111 SER E O 1
ATOM 3863 N N . LEU D 1 68 ? 44.541 7.725 -6.479 1.00 26.79 112 LEU E N 1
ATOM 3864 C CA . LEU D 1 68 ? 44.394 6.352 -5.985 1.00 27.03 112 LEU E CA 1
ATOM 3865 C C . LEU D 1 68 ? 45.745 5.765 -5.586 1.00 27.62 112 LEU E C 1
ATOM 3866 O O . LEU D 1 68 ? 45.808 4.852 -4.762 1.00 27.86 112 LEU E O 1
ATOM 3871 N N . GLU D 1 69 ? 46.821 6.276 -6.187 1.00 28.78 113 GLU E N 1
ATOM 3872 C CA . GLU D 1 69 ? 48.178 5.814 -5.882 1.00 30.37 113 GLU E CA 1
ATOM 3873 C C . GLU D 1 69 ? 48.591 6.218 -4.461 1.00 31.68 113 GLU E C 1
ATOM 3874 O O . GLU D 1 69 ? 49.468 5.587 -3.878 1.00 34.13 113 GLU E O 1
ATOM 3880 N N . LYS D 1 70 ? 47.957 7.262 -3.915 1.00 34.21 114 LYS E N 1
ATOM 3881 C CA . LYS D 1 70 ? 48.242 7.752 -2.556 1.00 35.30 114 LYS E CA 1
ATOM 3882 C C . LYS D 1 70 ? 47.395 7.087 -1.456 1.00 36.67 114 LYS E C 1
ATOM 3883 O O . LYS D 1 70 ? 47.408 7.560 -0.315 1.00 38.20 114 LYS E O 1
ATOM 3889 N N . LYS D 1 71 ? 46.640 6.035 -1.780 1.00 37.34 115 LYS E N 1
ATOM 3890 C CA . LYS D 1 71 ? 45.799 5.355 -0.786 1.00 37.60 115 LYS E CA 1
ATOM 3891 C C . LYS D 1 71 ? 46.649 4.459 0.127 1.00 37.05 115 LYS E C 1
ATOM 3892 O O . LYS D 1 71 ? 47.438 3.644 -0.361 1.00 33.17 115 LYS E O 1
ATOM 3898 N N . VAL D 1 72 ? 46.490 4.614 1.444 1.00 38.87 116 VAL E N 1
ATOM 3899 C CA . VAL D 1 72 ? 47.242 3.819 2.426 1.00 39.96 116 VAL E CA 1
ATOM 3900 C C . VAL D 1 72 ? 46.540 2.507 2.770 1.00 41.50 116 VAL E C 1
ATOM 3901 O O . VAL D 1 72 ? 45.347 2.341 2.513 1.00 41.24 116 VAL E O 1
ATOM 3905 N N . GLY D 1 73 ? 47.300 1.580 3.352 1.00 43.61 117 GLY E N 1
ATOM 3906 C CA . GLY D 1 73 ? 46.787 0.280 3.752 1.00 44.33 117 GLY E CA 1
ATOM 3907 C C . GLY D 1 73 ? 46.456 -0.696 2.635 1.00 45.28 117 GLY E C 1
ATOM 3908 O O . GLY D 1 73 ? 46.017 -1.809 2.914 1.00 44.75 117 GLY E O 1
ATOM 3909 N N . ILE D 1 74 ? 46.682 -0.300 1.382 1.00 47.04 118 ILE E N 1
ATOM 3910 C CA . ILE D 1 74 ? 46.393 -1.156 0.229 1.00 47.22 118 ILE E CA 1
ATOM 3911 C C . ILE D 1 74 ? 47.522 -2.160 0.035 1.00 46.35 118 ILE E C 1
ATOM 3912 O O . ILE D 1 74 ? 48.696 -1.818 0.194 1.00 45.49 118 ILE E O 1
ATOM 3917 N N . SER D 1 75 ? 47.163 -3.396 -0.314 1.00 45.57 119 SER E N 1
ATOM 3918 C CA . SER D 1 75 ? 48.152 -4.458 -0.537 1.00 46.28 119 SER E CA 1
ATOM 3919 C C . SER D 1 75 ? 49.166 -4.054 -1.611 1.00 45.86 119 SER E C 1
ATOM 3920 O O . SER D 1 75 ? 48.869 -3.230 -2.474 1.00 46.56 119 SER E O 1
ATOM 3923 N N . ASP D 1 76 ? 50.363 -4.634 -1.546 1.00 46.26 120 ASP E N 1
ATOM 3924 C CA . ASP D 1 76 ? 51.434 -4.335 -2.511 1.00 45.39 120 ASP E CA 1
ATOM 3925 C C . ASP D 1 76 ? 51.054 -4.735 -3.947 1.00 42.60 120 ASP E C 1
ATOM 3926 O O . ASP D 1 76 ? 51.499 -4.117 -4.918 1.00 43.41 120 ASP E O 1
ATOM 3931 N N . ASP D 1 77 ? 50.220 -5.764 -4.064 1.00 37.95 121 ASP E N 1
ATOM 3932 C CA . ASP D 1 77 ? 49.762 -6.271 -5.357 1.00 36.26 121 ASP E CA 1
ATOM 3933 C C . ASP D 1 77 ? 48.758 -5.328 -6.021 1.00 34.53 121 ASP E C 1
ATOM 3934 O O . ASP D 1 77 ? 48.794 -5.161 -7.241 1.00 36.66 121 ASP E O 1
ATOM 3939 N N . LEU D 1 78 ? 47.877 -4.715 -5.224 1.00 31.97 122 LEU E N 1
ATOM 3940 C CA . LEU D 1 78 ? 46.864 -3.787 -5.740 1.00 30.28 122 LEU E CA 1
ATOM 3941 C C . LEU D 1 78 ? 47.488 -2.467 -6.179 1.00 27.28 122 LEU E C 1
ATOM 3942 O O . LEU D 1 78 ? 47.069 -1.896 -7.180 1.00 27.72 122 LEU E O 1
ATOM 3947 N N . LYS D 1 79 ? 48.472 -1.985 -5.419 1.00 25.90 123 LYS E N 1
ATOM 3948 C CA . LYS D 1 79 ? 49.171 -0.738 -5.729 1.00 24.88 123 LYS E CA 1
ATOM 3949 C C . LYS D 1 79 ? 49.814 -0.831 -7.104 1.00 20.96 123 LYS E C 1
ATOM 3950 O O . LYS D 1 79 ? 49.733 0.102 -7.898 1.00 22.38 123 LYS E O 1
ATOM 3956 N N . GLY D 1 80 ? 50.451 -1.967 -7.372 1.00 22.17 124 GLY E N 1
ATOM 3957 C CA . GLY D 1 80 ? 51.113 -2.208 -8.638 1.00 19.89 124 GLY E CA 1
ATOM 3958 C C . GLY D 1 80 ? 50.133 -2.205 -9.786 1.00 19.22 124 GLY E C 1
ATOM 3959 O O . GLY D 1 80 ? 50.447 -1.709 -10.866 1.00 22.26 124 GLY E O 1
ATOM 3960 N N . LYS D 1 81 ? 48.951 -2.770 -9.552 1.00 20.93 125 LYS E N 1
ATOM 3961 C CA . LYS D 1 81 ? 47.912 -2.828 -10.575 1.00 20.52 125 LYS E CA 1
ATOM 3962 C C . LYS D 1 81 ? 47.416 -1.424 -10.917 1.00 19.11 125 LYS E C 1
ATOM 3963 O O . LYS D 1 81 ? 47.099 -1.151 -12.071 1.00 20.90 125 LYS E O 1
ATOM 3969 N N . ILE D 1 82 ? 47.353 -0.542 -9.918 1.00 19.10 126 ILE E N 1
ATOM 3970 C CA . ILE D 1 82 ? 46.915 0.840 -10.128 1.00 19.37 126 ILE E CA 1
ATOM 3971 C C . ILE D 1 82 ? 47.961 1.557 -10.971 1.00 17.26 126 ILE E C 1
ATOM 3972 O O . ILE D 1 82 ? 47.622 2.283 -11.899 1.00 18.53 126 ILE E O 1
ATOM 3977 N N . THR D 1 83 ? 49.230 1.342 -10.631 1.00 16.34 127 THR E N 1
ATOM 3978 C CA . THR D 1 83 ? 50.363 1.946 -11.331 1.00 17.53 127 THR E CA 1
ATOM 3979 C C . THR D 1 83 ? 50.403 1.537 -12.798 1.00 17.74 127 THR E C 1
ATOM 3980 O O . THR D 1 83 ? 50.827 2.319 -13.647 1.00 22.43 127 THR E O 1
ATOM 3984 N N . THR D 1 84 ? 49.971 0.310 -13.087 1.00 17.89 128 THR E N 1
ATOM 3985 C CA . THR D 1 84 ? 49.946 -0.207 -14.449 1.00 16.73 128 THR E CA 1
ATOM 3986 C C . THR D 1 84 ? 48.911 0.563 -15.260 1.00 18.24 128 THR E C 1
ATOM 3987 O O . THR D 1 84 ? 49.142 0.875 -16.428 1.00 19.50 128 THR E O 1
ATOM 3991 N N . VAL D 1 85 ? 47.765 0.852 -14.643 1.00 19.88 129 VAL E N 1
ATOM 3992 C CA . VAL D 1 85 ? 46.699 1.601 -15.317 1.00 19.87 129 VAL E CA 1
ATOM 3993 C C . VAL D 1 85 ? 47.149 3.052 -15.486 1.00 19.25 129 VAL E C 1
ATOM 3994 O O . VAL D 1 85 ? 46.896 3.664 -16.523 1.00 23.90 129 VAL E O 1
ATOM 3998 N N . LYS D 1 86 ? 47.817 3.585 -14.465 1.00 19.19 130 LYS E N 1
ATOM 3999 C CA . LYS D 1 86 ? 48.318 4.959 -14.472 1.00 20.47 130 LYS E CA 1
ATOM 4000 C C . LYS D 1 86 ? 49.315 5.185 -15.611 1.00 19.94 130 LYS E C 1
ATOM 4001 O O . LYS D 1 86 ? 49.250 6.188 -16.310 1.00 22.31 130 LYS E O 1
ATOM 4007 N N . ASN D 1 87 ? 50.227 4.245 -15.811 1.00 21.51 131 ASN E N 1
ATOM 4008 C CA . ASN D 1 87 ? 51.223 4.378 -16.868 1.00 21.78 131 ASN E CA 1
ATOM 4009 C C . ASN D 1 87 ? 50.565 4.330 -18.243 1.00 21.21 131 ASN E C 1
ATOM 4010 O O . ASN D 1 87 ? 50.979 5.051 -19.165 1.00 17.17 131 ASN E O 1
ATOM 4015 N N . ALA D 1 88 ? 49.520 3.509 -18.361 1.00 17.99 132 ALA E N 1
ATOM 4016 C CA . ALA D 1 88 ? 48.788 3.364 -19.616 1.00 19.73 132 ALA E CA 1
ATOM 4017 C C . ALA D 1 88 ? 48.068 4.666 -19.993 1.00 18.80 132 ALA E C 1
ATOM 4018 O O . ALA D 1 88 ? 48.104 5.076 -21.158 1.00 17.82 132 ALA E O 1
ATOM 4020 N N . SER D 1 89 ? 47.429 5.315 -19.013 1.00 19.07 133 SER E N 1
ATOM 4021 C CA . SER D 1 89 ? 46.718 6.572 -19.265 1.00 18.79 133 SER E CA 1
ATOM 4022 C C . SER D 1 89 ? 47.721 7.645 -19.683 1.00 17.66 133 SER E C 1
ATOM 4023 O O . SER D 1 89 ? 47.501 8.358 -20.656 1.00 21.12 133 SER E O 1
ATOM 4026 N N . THR D 1 90 ? 48.839 7.731 -18.973 1.00 17.86 134 THR E N 1
ATOM 4027 C CA . THR D 1 90 ? 49.878 8.711 -19.287 1.00 18.09 134 THR E CA 1
ATOM 4028 C C . THR D 1 90 ? 50.429 8.504 -20.705 1.00 19.43 134 THR E C 1
ATOM 4029 O O . THR D 1 90 ? 50.659 9.466 -21.427 1.00 17.93 134 THR E O 1
ATOM 4033 N N . SER D 1 91 ? 50.636 7.244 -21.091 1.00 18.60 135 SER E N 1
ATOM 4034 C CA . SER D 1 91 ? 51.151 6.888 -22.416 1.00 16.01 135 SER E CA 1
ATOM 4035 C C . SER D 1 91 ? 50.169 7.326 -23.492 1.00 14.80 135 SER E C 1
ATOM 4036 O O . SER D 1 91 ? 50.565 7.769 -24.562 1.00 18.27 135 SER E O 1
ATOM 4039 N N . PHE D 1 92 ? 48.880 7.188 -23.215 1.00 16.66 136 PHE E N 1
ATOM 4040 C CA . PHE D 1 92 ? 47.866 7.590 -24.172 1.00 15.66 136 PHE E CA 1
ATOM 4041 C C . PHE D 1 92 ? 47.914 9.104 -24.394 1.00 16.77 136 PHE E C 1
ATOM 4042 O O . PHE D 1 92 ? 47.869 9.558 -25.535 1.00 17.45 136 PHE E O 1
ATOM 4050 N N . LEU D 1 93 ? 48.001 9.865 -23.302 1.00 16.30 137 LEU E N 1
ATOM 4051 C CA . LEU D 1 93 ? 48.043 11.325 -23.359 1.00 17.60 137 LEU E CA 1
ATOM 4052 C C . LEU D 1 93 ? 49.274 11.802 -24.102 1.00 17.25 137 LEU E C 1
ATOM 4053 O O . LEU D 1 93 ? 49.162 12.565 -25.049 1.00 22.61 137 LEU E O 1
ATOM 4058 N N . THR D 1 94 ? 50.440 11.335 -23.672 1.00 18.45 138 THR E N 1
ATOM 4059 C CA . THR D 1 94 ? 51.719 11.691 -24.282 1.00 19.08 138 THR E CA 1
ATOM 4060 C C . THR D 1 94 ? 51.693 11.473 -25.794 1.00 20.64 138 THR E C 1
ATOM 4061 O O . THR D 1 94 ? 52.100 12.346 -26.562 1.00 24.81 138 THR E O 1
ATOM 4065 N N . LYS D 1 95 ? 51.211 10.301 -26.204 1.00 20.99 139 LYS E N 1
ATOM 4066 C CA . LYS D 1 95 ? 51.123 9.934 -27.618 1.00 22.17 139 LYS E CA 1
ATOM 4067 C C . LYS D 1 95 ? 50.191 10.873 -28.377 1.00 21.95 139 LYS E C 1
ATOM 4068 O O . LYS D 1 95 ? 50.463 11.246 -29.515 1.00 24.63 139 LYS E O 1
ATOM 4074 N N . ALA D 1 96 ? 49.092 11.248 -27.736 1.00 21.97 140 ALA E N 1
ATOM 4075 C CA . ALA D 1 96 ? 48.111 12.147 -28.331 1.00 22.53 140 ALA E CA 1
ATOM 4076 C C . ALA D 1 96 ? 48.694 13.561 -28.489 1.00 21.30 140 ALA E C 1
ATOM 4077 O O . ALA D 1 96 ? 48.434 14.236 -29.485 1.00 21.36 140 ALA E O 1
ATOM 4079 N N . LYS D 1 97 ? 49.488 13.996 -27.512 1.00 22.71 141 LYS E N 1
ATOM 4080 C CA . LYS D 1 97 ? 50.117 15.315 -27.548 1.00 24.55 141 LYS E CA 1
ATOM 4081 C C . LYS D 1 97 ? 51.180 15.335 -28.632 1.00 24.65 141 LYS E C 1
ATOM 4082 O O . LYS D 1 97 ? 51.354 16.343 -29.313 1.00 23.60 141 LYS E O 1
ATOM 4088 N N . SER D 1 98 ? 51.875 14.206 -28.791 1.00 25.25 142 SER E N 1
ATOM 4089 C CA . SER D 1 98 ? 52.937 14.063 -29.788 1.00 24.25 142 SER E CA 1
ATOM 4090 C C . SER D 1 98 ? 52.393 14.052 -31.215 1.00 25.43 142 SER E C 1
ATOM 4091 O O . SER D 1 98 ? 53.118 14.373 -32.154 1.00 25.28 142 SER E O 1
ATOM 4094 N N . LYS D 1 99 ? 51.124 13.677 -31.373 1.00 26.15 143 LYS E N 1
ATOM 4095 C CA . LYS D 1 99 ? 50.486 13.626 -32.688 1.00 25.77 143 LYS E CA 1
ATOM 4096 C C . LYS D 1 99 ? 49.521 14.807 -32.884 1.00 25.63 143 LYS E C 1
ATOM 4097 O O . LYS D 1 99 ? 48.535 14.709 -33.615 1.00 26.88 143 LYS E O 1
ATOM 4103 N N . THR D 1 100 ? 49.826 15.922 -32.230 1.00 22.51 144 THR E N 1
ATOM 4104 C CA . THR D 1 100 ? 49.020 17.142 -32.307 1.00 24.14 144 THR E CA 1
ATOM 4105 C C . THR D 1 100 ? 48.793 17.691 -33.722 1.00 25.16 144 THR E C 1
ATOM 4106 O O . THR D 1 100 ? 47.775 18.336 -33.971 1.00 25.22 144 THR E O 1
ATOM 4110 N N . ALA D 1 101 ? 49.754 17.479 -34.621 1.00 25.64 145 ALA E N 1
ATOM 4111 C CA . ALA D 1 101 ? 49.642 17.954 -36.002 1.00 26.12 145 ALA E CA 1
ATOM 4112 C C . ALA D 1 101 ? 48.509 17.219 -36.715 1.00 27.71 145 ALA E C 1
ATOM 4113 O O . ALA D 1 101 ? 47.777 17.812 -37.517 1.00 27.76 145 ALA E O 1
ATOM 4115 N N . ASP D 1 102 ? 48.369 15.929 -36.402 1.00 27.24 146 ASP E N 1
ATOM 4116 C CA . ASP D 1 102 ? 47.336 15.075 -36.985 1.00 27.94 146 ASP E CA 1
ATOM 4117 C C . ASP D 1 102 ? 45.976 15.130 -36.286 1.00 27.03 146 ASP E C 1
ATOM 4118 O O . ASP D 1 102 ? 44.957 14.905 -36.938 1.00 27.36 146 ASP E O 1
ATOM 4123 N N . LEU D 1 103 ? 45.966 15.423 -34.980 1.00 26.48 147 LEU E N 1
ATOM 4124 C CA . LEU D 1 103 ? 44.732 15.468 -34.170 1.00 27.82 147 LEU E CA 1
ATOM 4125 C C . LEU D 1 103 ? 44.171 16.845 -33.786 1.00 28.95 147 LEU E C 1
ATOM 4126 O O . LEU D 1 103 ? 42.982 16.964 -33.464 1.00 29.70 147 LEU E O 1
ATOM 4131 N N . GLY D 1 104 ? 45.017 17.869 -33.803 1.00 28.83 148 GLY E N 1
ATOM 4132 C CA . GLY D 1 104 ? 44.611 19.220 -33.452 1.00 28.87 148 GLY E CA 1
ATOM 4133 C C . GLY D 1 104 ? 44.397 20.144 -34.637 1.00 29.88 148 GLY E C 1
ATOM 4134 O O . GLY D 1 104 ? 44.147 21.333 -34.439 1.00 29.81 148 GLY E O 1
ATOM 4135 N N . LYS D 1 105 ? 44.486 19.608 -35.856 1.00 32.26 149 LYS E N 1
ATOM 4136 C CA . LYS D 1 105 ? 44.301 20.405 -37.075 1.00 34.58 149 LYS E CA 1
ATOM 4137 C C . LYS D 1 105 ? 42.813 20.671 -37.358 1.00 35.01 149 LYS E C 1
ATOM 4138 O O . LYS D 1 105 ? 41.935 20.139 -36.673 1.00 34.99 149 LYS E O 1
ATOM 4144 N N . ASP D 1 106 ? 42.550 21.478 -38.384 1.00 35.54 150 ASP E N 1
ATOM 4145 C CA . ASP D 1 106 ? 41.187 21.851 -38.774 1.00 35.61 150 ASP E CA 1
ATOM 4146 C C . ASP D 1 106 ? 40.341 20.727 -39.387 1.00 32.37 150 ASP E C 1
ATOM 4147 O O . ASP D 1 106 ? 39.119 20.853 -39.434 1.00 30.21 150 ASP E O 1
ATOM 4152 N N . ASP D 1 107 ? 40.960 19.656 -39.881 1.00 31.18 151 ASP E N 1
ATOM 4153 C CA . ASP D 1 107 ? 40.186 18.562 -40.484 1.00 32.53 151 ASP E CA 1
ATOM 4154 C C . ASP D 1 107 ? 40.732 17.163 -40.208 1.00 31.59 151 ASP E C 1
ATOM 4155 O O . ASP D 1 107 ? 41.449 16.587 -41.030 1.00 32.90 151 ASP E O 1
ATOM 4160 N N . VAL D 1 108 ? 40.389 16.612 -39.048 1.00 31.49 152 VAL E N 1
ATOM 4161 C CA . VAL D 1 108 ? 40.844 15.267 -38.702 1.00 30.07 152 VAL E CA 1
ATOM 4162 C C . VAL D 1 108 ? 39.880 14.301 -39.383 1.00 29.41 152 VAL E C 1
ATOM 4163 O O . VAL D 1 108 ? 38.704 14.232 -39.022 1.00 30.61 152 VAL E O 1
ATOM 4167 N N . LYS D 1 109 ? 40.371 13.581 -40.389 1.00 29.96 153 LYS E N 1
ATOM 4168 C CA . LYS D 1 109 ? 39.544 12.626 -41.124 1.00 29.24 153 LYS E CA 1
ATOM 4169 C C . LYS D 1 109 ? 39.135 11.476 -40.217 1.00 29.32 153 LYS E C 1
ATOM 4170 O O . LYS D 1 109 ? 39.782 11.218 -39.204 1.00 28.97 153 LYS E O 1
ATOM 4176 N N . ASP D 1 110 ? 38.055 10.796 -40.597 1.00 28.07 154 ASP E N 1
ATOM 4177 C CA . ASP D 1 110 ? 37.519 9.659 -39.850 1.00 25.29 154 ASP E CA 1
ATOM 4178 C C . ASP D 1 110 ? 38.561 8.589 -39.569 1.00 25.55 154 ASP E C 1
ATOM 4179 O O . ASP D 1 110 ? 38.605 8.047 -38.470 1.00 26.81 154 ASP E O 1
ATOM 4184 N N . ALA D 1 111 ? 39.384 8.273 -40.565 1.00 26.69 155 ALA E N 1
ATOM 4185 C CA . ALA D 1 111 ? 40.424 7.257 -40.408 1.00 26.77 155 ALA E CA 1
ATOM 4186 C C . ALA D 1 111 ? 41.406 7.638 -39.304 1.00 26.44 155 ALA E C 1
ATOM 4187 O O . ALA D 1 111 ? 41.752 6.803 -38.463 1.00 25.85 155 ALA E O 1
ATOM 4189 N N . ASP D 1 112 ? 41.833 8.903 -39.313 1.00 25.52 156 ASP E N 1
ATOM 4190 C CA . ASP D 1 112 ? 42.779 9.440 -38.323 1.00 24.88 156 ASP E CA 1
ATOM 4191 C C . ASP D 1 112 ? 42.202 9.490 -36.896 1.00 24.61 156 ASP E C 1
ATOM 4192 O O . ASP D 1 112 ? 42.940 9.353 -35.911 1.00 20.90 156 ASP E O 1
ATOM 4197 N N . ALA D 1 113 ? 40.893 9.714 -36.791 1.00 22.98 157 ALA E N 1
ATOM 4198 C CA . ALA D 1 113 ? 40.234 9.778 -35.490 1.00 24.81 157 ALA E CA 1
ATOM 4199 C C . ALA D 1 113 ? 40.197 8.379 -34.880 1.00 22.06 157 ALA E C 1
ATOM 4200 O O . ALA D 1 113 ? 40.325 8.231 -33.676 1.00 23.74 157 ALA E O 1
ATOM 4202 N N . LYS D 1 114 ? 40.024 7.368 -35.730 1.00 20.48 158 LYS E N 1
ATOM 4203 C CA . LYS D 1 114 ? 39.976 5.968 -35.305 1.00 20.10 158 LYS E CA 1
ATOM 4204 C C . LYS D 1 114 ? 41.352 5.488 -34.837 1.00 19.71 158 LYS E C 1
ATOM 4205 O O . LYS D 1 114 ? 41.450 4.639 -33.951 1.00 20.15 158 LYS E O 1
ATOM 4211 N N . THR D 1 115 ? 42.413 6.039 -35.427 1.00 19.36 159 THR E N 1
ATOM 4212 C CA . THR D 1 115 ? 43.780 5.672 -35.061 1.00 17.90 159 THR E CA 1
ATOM 4213 C C . THR D 1 115 ? 44.085 6.217 -33.676 1.00 15.66 159 THR E C 1
ATOM 4214 O O . THR D 1 115 ? 45.032 5.789 -33.034 1.00 17.70 159 THR E O 1
ATOM 4218 N N . ALA D 1 116 ? 43.274 7.170 -33.225 1.00 16.99 160 ALA E N 1
ATOM 4219 C CA . ALA D 1 116 ? 43.442 7.787 -31.913 1.00 17.26 160 ALA E CA 1
ATOM 4220 C C . ALA D 1 116 ? 42.588 7.235 -30.765 1.00 16.38 160 ALA E C 1
ATOM 4221 O O . ALA D 1 116 ? 43.121 6.956 -29.689 1.00 13.96 160 ALA E O 1
ATOM 4223 N N . ILE D 1 117 ? 41.286 7.054 -31.000 1.00 17.80 161 ILE E N 1
ATOM 4224 C CA . ILE D 1 117 ? 40.364 6.594 -29.958 1.00 17.68 161 ILE E CA 1
ATOM 4225 C C . ILE D 1 117 ? 39.399 5.431 -30.280 1.00 21.31 161 ILE E C 1
ATOM 4226 O O . ILE D 1 117 ? 38.403 5.255 -29.563 1.00 22.30 161 ILE E O 1
ATOM 4231 N N . ASP D 1 118 ? 39.681 4.640 -31.322 1.00 19.88 162 ASP E N 1
ATOM 4232 C CA . ASP D 1 118 ? 38.821 3.504 -31.694 1.00 19.69 162 ASP E CA 1
ATOM 4233 C C . ASP D 1 118 ? 39.595 2.188 -31.542 1.00 19.33 162 ASP E C 1
ATOM 4234 O O . ASP D 1 118 ? 40.412 1.835 -32.393 1.00 19.54 162 ASP E O 1
ATOM 4239 N N . ILE D 1 119 ? 39.329 1.460 -30.458 1.00 18.02 163 ILE E N 1
ATOM 4240 C CA . ILE D 1 119 ? 40.011 0.190 -30.207 1.00 19.71 163 ILE E CA 1
ATOM 4241 C C . ILE D 1 119 ? 39.691 -0.886 -31.244 1.00 18.60 163 ILE E C 1
ATOM 4242 O O . ILE D 1 119 ? 40.424 -1.857 -31.347 1.00 14.72 163 ILE E O 1
ATOM 4247 N N . ALA D 1 120 ? 38.599 -0.711 -31.986 1.00 19.98 164 ALA E N 1
ATOM 4248 C CA . ALA D 1 120 ? 38.176 -1.652 -33.027 1.00 20.85 164 ALA E CA 1
ATOM 4249 C C . ALA D 1 120 ? 38.802 -1.339 -34.399 1.00 21.07 164 ALA E C 1
ATOM 4250 O O . ALA D 1 120 ? 38.684 -2.128 -35.341 1.00 23.69 164 ALA E O 1
ATOM 4252 N N . ASP D 1 121 ? 39.427 -0.173 -34.512 1.00 21.63 165 ASP E N 1
ATOM 4253 C CA . ASP D 1 121 ? 40.081 0.280 -35.748 1.00 22.87 165 ASP E CA 1
ATOM 4254 C C . ASP D 1 121 ? 40.900 -0.815 -36.431 1.00 23.59 165 ASP E C 1
ATOM 4255 O O . ASP D 1 121 ? 41.961 -1.189 -35.937 1.00 22.11 165 ASP E O 1
ATOM 4260 N N . THR D 1 122 ? 40.416 -1.302 -37.575 1.00 25.33 166 THR E N 1
ATOM 4261 C CA . THR D 1 122 ? 41.104 -2.362 -38.328 1.00 26.47 166 THR E CA 1
ATOM 4262 C C . THR D 1 122 ? 42.360 -1.859 -39.038 1.00 26.10 166 THR E C 1
ATOM 4263 O O . THR D 1 122 ? 43.059 -2.628 -39.697 1.00 25.17 166 THR E O 1
ATOM 4267 N N . GLY D 1 123 ? 42.627 -0.564 -38.916 1.00 26.77 167 GLY E N 1
ATOM 4268 C CA . GLY D 1 123 ? 43.783 0.054 -39.529 1.00 27.03 167 GLY E CA 1
ATOM 4269 C C . GLY D 1 123 ? 44.923 0.162 -38.534 1.00 28.36 167 GLY E C 1
ATOM 4270 O O . GLY D 1 123 ? 45.100 -0.722 -37.688 1.00 29.26 167 GLY E O 1
ATOM 4271 N N . ALA D 1 124 ? 45.683 1.255 -38.633 1.00 28.29 168 ALA E N 1
ATOM 4272 C CA . ALA D 1 124 ? 46.826 1.519 -37.755 1.00 29.10 168 ALA E CA 1
ATOM 4273 C C . ALA D 1 124 ? 46.421 2.307 -36.508 1.00 32.77 168 ALA E C 1
ATOM 4274 O O . ALA D 1 124 ? 45.771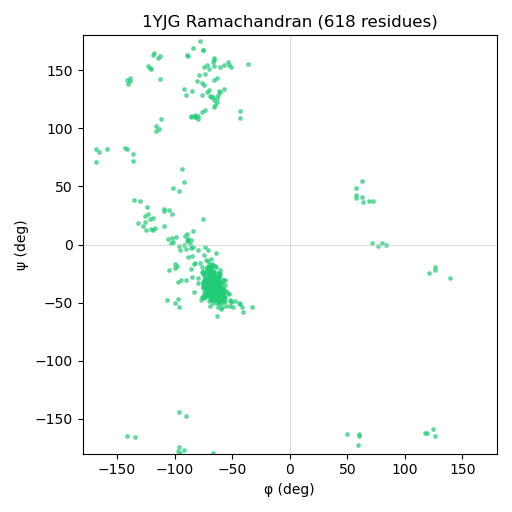 3.351 -36.598 1.00 37.07 168 ALA E O 1
ATOM 4276 N N . LYS D 1 125 ? 46.815 1.796 -35.345 1.00 32.45 169 LYS E N 1
ATOM 4277 C CA . LYS D 1 125 ? 46.528 2.411 -34.052 1.00 28.20 169 LYS E CA 1
ATOM 4278 C C . LYS D 1 125 ? 47.739 3.248 -33.623 1.00 25.79 169 LYS E C 1
ATOM 4279 O O . LYS D 1 125 ? 48.166 3.197 -32.468 1.00 25.03 169 LYS E O 1
ATOM 4285 N N . ASP D 1 126 ? 48.262 4.044 -34.557 1.00 23.84 170 ASP E N 1
ATOM 4286 C CA . ASP D 1 126 ? 49.449 4.881 -34.320 1.00 24.55 170 ASP E CA 1
ATOM 4287 C C . ASP D 1 126 ? 49.254 6.284 -33.717 1.00 22.59 170 ASP E C 1
ATOM 4288 O O . ASP D 1 126 ? 50.238 6.986 -33.491 1.00 23.24 170 ASP E O 1
ATOM 4293 N N . LYS D 1 127 ? 48.019 6.687 -33.427 1.00 23.30 171 LYS E N 1
ATOM 4294 C CA . LYS D 1 127 ? 47.766 8.017 -32.847 1.00 21.36 171 LYS E CA 1
ATOM 4295 C C . LYS D 1 127 ? 47.104 7.987 -31.451 1.00 22.39 171 LYS E C 1
ATOM 4296 O O . LYS D 1 127 ? 46.469 8.970 -31.031 1.00 22.63 171 LYS E O 1
ATOM 4302 N N . GLY D 1 128 ? 47.262 6.867 -30.740 1.00 21.92 172 GLY E N 1
ATOM 4303 C CA . GLY D 1 128 ? 46.710 6.693 -29.402 1.00 21.83 172 GLY E CA 1
ATOM 4304 C C . GLY D 1 128 ? 45.834 5.468 -29.160 1.00 21.95 172 GLY E C 1
ATOM 4305 O O . GLY D 1 128 ? 45.641 5.066 -28.014 1.00 21.81 172 GLY E O 1
ATOM 4306 N N . ALA D 1 129 ? 45.317 4.868 -30.226 1.00 21.26 173 ALA E N 1
ATOM 4307 C CA . ALA D 1 129 ? 44.444 3.701 -30.112 1.00 21.98 173 ALA E CA 1
ATOM 4308 C C . ALA D 1 129 ? 45.095 2.493 -29.455 1.00 23.26 173 ALA E C 1
ATOM 4309 O O . ALA D 1 129 ? 44.426 1.780 -28.711 1.00 23.74 173 ALA E O 1
ATOM 4311 N N . GLU D 1 130 ? 46.380 2.257 -29.739 1.00 23.89 174 GLU E N 1
ATOM 4312 C CA . GLU D 1 130 ? 47.105 1.128 -29.157 1.00 22.61 174 GLU E CA 1
ATOM 4313 C C . GLU D 1 130 ? 47.297 1.365 -27.660 1.00 21.48 174 GLU E C 1
ATOM 4314 O O . GLU D 1 130 ? 47.261 0.420 -26.869 1.00 18.61 174 GLU E O 1
ATOM 4320 N N . GLU D 1 131 ? 47.497 2.627 -27.279 1.00 18.92 175 GLU E N 1
ATOM 4321 C CA . GLU D 1 131 ? 47.677 2.993 -25.869 1.00 19.91 175 GLU E CA 1
ATOM 4322 C C . GLU D 1 131 ? 46.341 2.848 -25.129 1.00 18.61 175 GLU E C 1
ATOM 4323 O O . GLU D 1 131 ? 46.304 2.475 -23.960 1.00 18.33 175 GLU E O 1
ATOM 4329 N N . LEU D 1 132 ? 45.250 3.140 -25.836 1.00 18.35 176 LEU E N 1
ATOM 4330 C CA . LEU D 1 132 ? 43.901 3.040 -25.293 1.00 16.92 176 LEU E CA 1
ATOM 4331 C C . LEU D 1 132 ? 43.517 1.565 -25.114 1.00 15.28 176 LEU E C 1
ATOM 4332 O O . LEU D 1 132 ? 42.746 1.221 -24.217 1.00 13.19 176 LEU E O 1
ATOM 4337 N N . ILE D 1 133 ? 44.061 0.703 -25.976 1.00 19.42 177 ILE E N 1
ATOM 4338 C CA . ILE D 1 133 ? 43.809 -0.743 -25.928 1.00 18.56 177 ILE E CA 1
ATOM 4339 C C . ILE D 1 133 ? 44.489 -1.315 -24.687 1.00 18.11 177 ILE E C 1
ATOM 4340 O O . ILE D 1 133 ? 43.912 -2.130 -23.972 1.00 19.89 177 ILE E O 1
ATOM 4345 N N . LYS D 1 134 ? 45.719 -0.874 -24.438 1.00 20.81 178 LYS E N 1
ATOM 4346 C CA . LYS D 1 134 ? 46.493 -1.324 -23.283 1.00 21.35 178 LYS E CA 1
ATOM 4347 C C . LYS D 1 134 ? 45.901 -0.779 -21.980 1.00 20.67 178 LYS E C 1
ATOM 4348 O O . LYS D 1 134 ? 46.056 -1.384 -20.918 1.00 21.24 178 LYS E O 1
ATOM 4354 N N . LEU D 1 135 ? 45.229 0.366 -22.072 1.00 18.25 179 LEU E N 1
ATOM 4355 C CA . LEU D 1 135 ? 44.604 0.997 -20.919 1.00 19.72 179 LEU E CA 1
ATOM 4356 C C . LEU D 1 135 ? 43.331 0.223 -20.568 1.00 19.85 179 LEU E C 1
ATOM 4357 O O . LEU D 1 135 ? 42.993 0.077 -19.403 1.00 19.09 179 LEU E O 1
ATOM 4362 N N . ASN D 1 136 ? 42.635 -0.264 -21.590 1.00 18.22 180 ASN E N 1
ATOM 4363 C CA . ASN D 1 136 ? 41.419 -1.023 -21.399 1.00 18.70 180 ASN E CA 1
ATOM 4364 C C . ASN D 1 136 ? 41.756 -2.320 -20.686 1.00 19.91 180 ASN E C 1
ATOM 4365 O O . ASN D 1 136 ? 41.023 -2.743 -19.804 1.00 19.38 180 ASN E O 1
ATOM 4370 N N . THR D 1 137 ? 42.868 -2.944 -21.077 1.00 19.02 181 THR E N 1
ATOM 4371 C CA . THR D 1 137 ? 43.303 -4.194 -20.467 1.00 18.94 181 THR E CA 1
ATOM 4372 C C . THR D 1 137 ? 43.704 -3.974 -19.012 1.00 17.88 181 THR E C 1
ATOM 4373 O O . THR D 1 137 ? 43.352 -4.755 -18.136 1.00 20.47 181 THR E O 1
ATOM 4377 N N . ALA D 1 138 ? 44.431 -2.893 -18.758 1.00 20.54 182 ALA E N 1
ATOM 4378 C CA . ALA D 1 138 ? 44.896 -2.576 -17.408 1.00 20.25 182 ALA E CA 1
ATOM 4379 C C . ALA D 1 138 ? 43.775 -2.243 -16.436 1.00 18.50 182 ALA E C 1
ATOM 4380 O O . ALA D 1 138 ? 43.805 -2.672 -15.280 1.00 18.26 182 ALA E O 1
ATOM 4382 N N . ILE D 1 139 ? 42.784 -1.493 -16.900 1.00 18.27 183 ILE E N 1
ATOM 4383 C CA . ILE D 1 139 ? 41.665 -1.113 -16.031 1.00 18.32 183 ILE E CA 1
ATOM 4384 C C . ILE D 1 139 ? 40.704 -2.280 -15.790 1.00 17.52 183 ILE E C 1
ATOM 4385 O O . ILE D 1 139 ? 40.033 -2.316 -14.768 1.00 19.20 183 ILE E O 1
ATOM 4390 N N . ASP D 1 140 ? 40.644 -3.223 -16.727 1.00 18.35 184 ASP E N 1
ATOM 4391 C CA . ASP D 1 140 ? 39.779 -4.400 -16.593 1.00 21.51 184 ASP E CA 1
ATOM 4392 C C . ASP D 1 140 ? 40.314 -5.280 -15.455 1.00 20.25 184 ASP E C 1
ATOM 4393 O O . ASP D 1 140 ? 39.542 -5.795 -14.648 1.00 22.91 184 ASP E O 1
ATOM 4398 N N . ALA D 1 141 ? 41.640 -5.427 -15.401 1.00 19.63 185 ALA E N 1
ATOM 4399 C CA . ALA D 1 141 ? 42.324 -6.234 -14.381 1.00 18.36 185 ALA E CA 1
ATOM 4400 C C . ALA D 1 141 ? 42.169 -5.641 -12.979 1.00 20.03 185 ALA E C 1
ATOM 4401 O O . ALA D 1 141 ? 41.925 -6.383 -12.013 1.00 19.26 185 ALA E O 1
ATOM 4403 N N . LEU D 1 142 ? 42.315 -4.315 -12.880 1.00 15.07 186 LEU E N 1
ATOM 4404 C CA . LEU D 1 142 ? 42.182 -3.593 -11.613 1.00 15.16 186 LEU E CA 1
ATOM 4405 C C . LEU D 1 142 ? 40.754 -3.672 -11.072 1.00 15.49 186 LEU E C 1
ATOM 4406 O O . LEU D 1 142 ? 40.553 -3.768 -9.868 1.00 17.94 186 LEU E O 1
ATOM 4411 N N . LEU D 1 143 ? 39.763 -3.585 -11.954 1.00 15.58 187 LEU E N 1
ATOM 4412 C CA . LEU D 1 143 ? 38.365 -3.665 -11.535 1.00 15.14 187 LEU E CA 1
ATOM 4413 C C . LEU D 1 143 ? 38.013 -5.082 -11.098 1.00 14.66 187 LEU E C 1
ATOM 4414 O O . LEU D 1 143 ? 37.237 -5.276 -10.170 1.00 15.76 187 LEU E O 1
ATOM 4419 N N . THR D 1 144 ? 38.580 -6.072 -11.772 1.00 16.92 188 THR E N 1
ATOM 4420 C CA . THR D 1 144 ? 38.314 -7.465 -11.433 1.00 18.32 188 THR E CA 1
ATOM 4421 C C . THR D 1 144 ? 38.775 -7.743 -10.008 1.00 19.51 188 THR E C 1
ATOM 4422 O O . THR D 1 144 ? 38.018 -8.279 -9.198 1.00 20.60 188 THR E O 1
ATOM 4426 N N . SER D 1 145 ? 39.999 -7.328 -9.699 1.00 21.02 189 SER E N 1
ATOM 4427 C CA . SER D 1 145 ? 40.582 -7.525 -8.371 1.00 21.22 189 SER E CA 1
ATOM 4428 C C . SER D 1 145 ? 39.874 -6.696 -7.291 1.00 20.39 189 SER E C 1
ATOM 4429 O O . SER D 1 145 ? 39.686 -7.160 -6.174 1.00 24.41 189 SER E O 1
ATOM 4432 N N . ALA D 1 146 ? 39.476 -5.476 -7.627 1.00 17.00 190 ALA E N 1
ATOM 4433 C CA . ALA D 1 146 ? 38.788 -4.607 -6.674 1.00 16.75 190 ALA E CA 1
ATOM 4434 C C . ALA D 1 146 ? 37.412 -5.173 -6.332 1.00 17.17 190 ALA E C 1
ATOM 4435 O O . ALA D 1 146 ? 37.014 -5.197 -5.170 1.00 13.29 190 ALA E O 1
ATOM 4437 N N . GLU D 1 147 ? 36.684 -5.605 -7.359 1.00 19.20 191 GLU E N 1
ATOM 4438 C CA . GLU D 1 147 ? 35.351 -6.180 -7.172 1.00 22.26 191 GLU E CA 1
ATOM 4439 C C . GLU D 1 147 ? 35.451 -7.526 -6.459 1.00 21.72 191 GLU E C 1
ATOM 4440 O O . GLU D 1 147 ? 34.572 -7.879 -5.672 1.00 22.33 191 GLU E O 1
ATOM 4446 N N . ALA D 1 148 ? 36.534 -8.258 -6.710 1.00 21.63 192 ALA E N 1
ATOM 4447 C CA . ALA D 1 148 ? 36.746 -9.561 -6.075 1.00 20.10 192 ALA E CA 1
ATOM 4448 C C . ALA D 1 148 ? 36.962 -9.366 -4.575 1.00 21.41 192 ALA E C 1
ATOM 4449 O O . ALA D 1 148 ? 36.513 -10.176 -3.762 1.00 18.79 192 ALA E O 1
ATOM 4451 N N . ALA D 1 149 ? 37.637 -8.274 -4.214 1.00 21.98 193 ALA E N 1
ATOM 4452 C CA . ALA D 1 149 ? 37.919 -7.967 -2.819 1.00 21.83 193 ALA E CA 1
ATOM 4453 C C . ALA D 1 149 ? 36.639 -7.618 -2.078 1.00 21.33 193 ALA E C 1
ATOM 4454 O O . ALA D 1 149 ? 36.543 -7.842 -0.872 1.00 23.06 193 ALA E O 1
ATOM 4456 N N . VAL D 1 150 ? 35.658 -7.081 -2.795 1.00 22.69 194 VAL E N 1
ATOM 4457 C CA . VAL D 1 150 ? 34.380 -6.716 -2.182 1.00 26.63 194 VAL E CA 1
ATOM 4458 C C . VAL D 1 150 ? 33.624 -7.993 -1.803 1.00 27.64 194 VAL E C 1
ATOM 4459 O O . VAL D 1 150 ? 33.165 -8.125 -0.675 1.00 27.13 194 VAL E O 1
ATOM 4463 N N . THR D 1 151 ? 33.535 -8.938 -2.736 1.00 28.92 195 THR E N 1
ATOM 4464 C CA . THR D 1 151 ? 32.835 -10.202 -2.487 1.00 33.39 195 THR E CA 1
ATOM 4465 C C . THR D 1 151 ? 33.549 -11.072 -1.448 1.00 33.05 195 THR E C 1
ATOM 4466 O O . THR D 1 151 ? 32.941 -11.970 -0.887 1.00 33.45 195 THR E O 1
ATOM 4470 N N . ALA D 1 152 ? 34.835 -10.816 -1.212 1.00 34.12 196 ALA E N 1
ATOM 4471 C CA . ALA D 1 152 ? 35.608 -11.577 -0.230 1.00 33.16 196 ALA E CA 1
ATOM 4472 C C . ALA D 1 152 ? 35.306 -11.051 1.170 1.00 32.05 196 ALA E C 1
ATOM 4473 O O . ALA D 1 152 ? 35.316 -11.809 2.147 1.00 31.75 196 ALA E O 1
ATOM 4475 N N . ALA D 1 153 ? 35.052 -9.749 1.266 1.00 31.48 197 ALA E N 1
ATOM 4476 C CA . ALA D 1 153 ? 34.727 -9.116 2.546 1.00 33.23 197 ALA E CA 1
ATOM 4477 C C . ALA D 1 153 ? 33.298 -9.494 2.953 1.00 32.27 197 ALA E C 1
ATOM 4478 O O . ALA D 1 153 ? 32.990 -9.601 4.137 1.00 30.96 197 ALA E O 1
ATOM 4480 N N . ILE D 1 154 ? 32.449 -9.709 1.951 1.00 34.62 198 ILE E N 1
ATOM 4481 C CA . ILE D 1 154 ? 31.051 -10.080 2.149 1.00 37.87 198 ILE E CA 1
ATOM 4482 C C . ILE D 1 154 ? 30.978 -11.548 2.565 1.00 37.26 198 ILE E C 1
ATOM 4483 O O . ILE D 1 154 ? 30.253 -11.910 3.487 1.00 37.82 198 ILE E O 1
ATOM 4488 N N . ASN D 1 155 ? 31.739 -12.391 1.874 1.00 36.39 199 ASN E N 1
ATOM 4489 C CA . ASN D 1 155 ? 31.764 -13.824 2.165 1.00 38.22 199 ASN E CA 1
ATOM 4490 C C . ASN D 1 155 ? 32.463 -14.157 3.489 1.00 38.83 199 ASN E C 1
ATOM 4491 O O . ASN D 1 155 ? 32.472 -15.314 3.905 1.00 37.40 199 ASN E O 1
ATOM 4496 N N . ALA D 1 156 ? 33.039 -13.142 4.138 1.00 39.93 200 ALA E N 1
ATOM 4497 C CA . ALA D 1 156 ? 33.731 -13.313 5.414 1.00 41.17 200 ALA E CA 1
ATOM 4498 C C . ALA D 1 156 ? 32.737 -13.285 6.572 1.00 42.55 200 ALA E C 1
ATOM 4499 O O . ALA D 1 156 ? 33.066 -13.698 7.688 1.00 41.61 200 ALA E O 1
ATOM 4501 N N . LEU D 1 157 ? 31.531 -12.780 6.303 1.00 44.04 201 LEU E N 1
ATOM 4502 C CA . LEU D 1 157 ? 30.467 -12.698 7.305 1.00 43.46 201 LEU E CA 1
ATOM 4503 C C . LEU D 1 157 ? 29.831 -14.069 7.505 1.00 43.72 201 LEU E C 1
ATOM 4504 O O . LEU D 1 157 ? 29.740 -14.8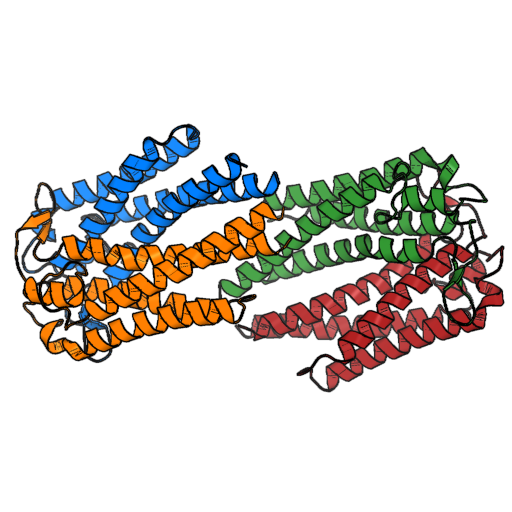69 6.571 1.00 42.17 201 LEU E O 1
#

Organism: Borrelia turicatae (NCBI:txid142)

Radius of gyration: 32.08 Å; Cα contacts (8 Å, |Δi|>4): 1089; chains: 4; bounding box: 62×54×91 Å

B-factor: mean 23.26, std 10.2, range [3.12, 72.5]

Foldseek 3Di:
DVQLVVLVVLLVLLVVLLVLLVVLQVLLVQAQWDQDPVGTDHHWWQCLVSLVVNLVSLVVSLVSLVVVLPDPPDDPVLNVLSVQLNVLSVVLNVLLVVCCVQRVDRTNTSLNSCLRRPLPDPHHVRRRNVSSVSNNVSSVVSSVVSVVSSVVVVVVD/DVLQVVLVVLLVLLVVLLVLLVVLQVLLVLAQWDQDPVGTDGHWWQCLVSLVVNLVSLVVSLVSLVVSLVDPPQDPVLNVLSVQLNVLSVVLNVLQVVCCVQRVDRINTRLNSCLRRPLVRPDHVRRRNVSSVSNNVSSVVSSVVSVVSNVVVVVVD/DLVVLVVLLVLLVVLLVLLVVLQVLLVLAQWDQDPVGTDHHWWQCLVSLVVNLVSLVVSLVSLVVVLPDPPDDPVLSVLSVQLNVLSVVLNVLLVVCCVQNVDRTNTSLNSCLRRPQPDPDHVRRRNVSSVSSNVSSVVSSVVSVVVNVVVVVVD/DVQLVVLVVLLVLLVVLLVLLVCLQVLLVCAQWDQDPVGTDGHWWQCLVSLVVNLVSLVVSLVSLVVVLPDPPDDPVLNVLSVQLNVLSVVLNVLQVVCCVQRVDRINGSLNSCLRRPCVNPDHVRRRNVSSVSNNVSSVVSSVVSVVSSVVSVVVD